Protein AF-A0A2E2WKK9-F1 (afdb_monomer_lite)

Secondary structure (DSSP, 8-state):
-HHHHHHHHHHHHHHHT--S-HHHHGGGS---HHHHHHHHHTT-S-HHHHHHHHHHHHT--HHHHHHHHHHHHTS---HHHHHHHHHHHHTT-S-HHHHHHHHT-TTGGG---GGGHHHHHTSHHHHHHHHHHHHHHHHHHHHHHHHHHHHHTT-HHHHHHHHSSSSHHHHHHHS-HHHHHHTT-HHHHHHHHHHHHHTT---PPP----------------------------------TT-THHHHHHHHHHHHHHHHHHHHHHHHIIIIIIIIIIIHHHHHHHHHHHHHHHHHHHHHHHHHHHHHHHHHHHHHHHHHHHHHHHHHS--HHHHHHHHHHTTHHHHHHHHHHHHHHHHHHHHHHHHT-TTSTTTT-HHHHHHHHHHHIIIII--SSTTTTGGGGT-SS--S-GGGTTTTT-HIIIIIS-S-B----STTPPPPHHHHHHHHHHHHHS-SSPPP---GGGTB-TTSPBPHHHHHHHHHHHHHHHHHHHHHHHHHHHHHTB---GGGHHHHHHHHHTTT--HHHHHHHH-SS--HHHHHHIIIIIGGGSHHHHHHTTT-HHHHHHHHHHHHHHHHHHHHHHHHHHHHHHHHHHHHHHHHHHHHHHHHHHHHHTS------------

Radius of gyration: 55.3 Å; chains: 1; bounding box: 154×102×191 Å

Sequence (635 aa):
MKSSLSMLTLLLTLFCLNIVNVQTAIAQAPLSNNSLLQGLETGNLNLGTVAGSVAASAGIPVNQATTILSNIQGGNIEFENAVQLLDAVTNQQISGAVGEVLSQIPSLGNITDLSSIGDILQQAVVTNSLNAIMASLGAQGVQEQIATITELAGGSAALQQALTSTGMAALTNSLPSGLVAALGGPAALASTLNSIIGEIINITPPNTTNPGTCSGCNGAQNRDPMTPNGVSASCGTPCGPSGCMGVIRRNQESIRQHVTNEFINHKGWLVNVWWKEHILPALTMMNIQFSTVALQQVTIIGSFFDAKHQLETQRLLQELSAEAYKDYTPSEGLCEFGTNTRSLAASTQKSNLTYQTIANRQLTREVRGKDTLSSKGLESDKANRRAQFISTYCDKSNNSNALNYLCASGSPTPARLNKDINYTRSFDAPLTLNIDMSANGSPTDEQEDIFALSANLYAHDVLPIIAARKLANGNGDPLHKAYDYMNFRSVAAKRSVGMNSFAAIAGLKSSGDEEVAPFLRKAVTELGVPDDEINFVLGETPSYHAQMEVLTKKLYQNPVFYTELYDKPVNVRRKGVTLRAINLMQDRDIYNSLLRSEAILAVTLETMLEDEHERVITKLNNLPIVDNKMDTVAR

pLDDT: mean 72.99, std 19.4, range [29.72, 96.69]

Structure (mmCIF, N/CA/C/O backbone):
data_AF-A0A2E2WKK9-F1
#
_entry.id   AF-A0A2E2WKK9-F1
#
loop_
_atom_site.group_PDB
_atom_site.id
_atom_site.type_symbol
_atom_site.label_atom_id
_atom_site.label_alt_id
_atom_site.label_comp_id
_atom_site.label_asym_id
_atom_site.label_entity_id
_atom_site.label_seq_id
_atom_site.pdbx_PDB_ins_code
_atom_site.Cartn_x
_atom_site.Cartn_y
_atom_site.Cartn_z
_atom_site.occupancy
_atom_site.B_iso_or_equiv
_atom_site.auth_seq_id
_atom_site.auth_comp_id
_atom_site.auth_asym_id
_atom_site.auth_atom_id
_atom_site.pdbx_PDB_model_num
ATOM 1 N N . MET A 1 1 ? -36.430 1.057 -45.539 1.00 48.31 1 MET A N 1
ATOM 2 C CA . MET A 1 1 ? -35.520 2.229 -45.564 1.00 48.31 1 MET A CA 1
ATOM 3 C C . MET A 1 1 ? -35.994 3.441 -44.754 1.00 48.31 1 MET A C 1
ATOM 5 O O . MET A 1 1 ? -35.136 4.189 -44.316 1.00 48.31 1 MET A O 1
ATOM 9 N N . LYS A 1 2 ? -37.298 3.651 -44.484 1.00 39.97 2 LYS A N 1
ATOM 10 C CA . LYS A 1 2 ? -37.752 4.750 -43.598 1.00 39.97 2 LYS A CA 1
ATOM 11 C C . LYS A 1 2 ? -37.729 4.428 -42.089 1.00 39.97 2 LYS A C 1
ATOM 13 O O . LYS A 1 2 ? -37.588 5.352 -41.302 1.00 39.97 2 LYS A O 1
ATOM 18 N N . SER A 1 3 ? -37.779 3.157 -41.669 1.00 41.72 3 SER A N 1
ATOM 19 C CA . SER A 1 3 ? -37.692 2.799 -40.236 1.00 41.72 3 SER A CA 1
ATOM 20 C C . SER A 1 3 ? -36.256 2.740 -39.697 1.00 41.72 3 SER A C 1
ATOM 22 O O . SER A 1 3 ? -36.028 3.049 -38.534 1.00 41.72 3 SER A O 1
ATOM 24 N N . SER A 1 4 ? -35.265 2.438 -40.541 1.00 42.47 4 SER A N 1
ATOM 25 C CA . SER A 1 4 ? -33.847 2.417 -40.146 1.00 42.47 4 SER A CA 1
ATOM 26 C C . SER A 1 4 ? -33.266 3.818 -39.928 1.00 42.47 4 SER A C 1
ATOM 28 O O . SER A 1 4 ? -32.326 3.982 -39.157 1.00 42.47 4 SER A O 1
ATOM 30 N N . LEU A 1 5 ? -33.843 4.842 -40.567 1.00 44.81 5 LEU A N 1
ATOM 31 C CA . LEU A 1 5 ? -33.395 6.230 -40.432 1.00 44.81 5 LEU A CA 1
ATOM 32 C C . LEU A 1 5 ? -33.917 6.895 -39.145 1.00 44.81 5 LEU A C 1
ATOM 34 O O . LEU A 1 5 ? -33.241 7.758 -38.593 1.00 44.81 5 LEU A O 1
ATOM 38 N N . SER A 1 6 ? -35.073 6.450 -38.638 1.00 53.91 6 SER A N 1
ATOM 39 C CA . SER A 1 6 ? -35.655 6.892 -37.359 1.00 53.91 6 SER A CA 1
ATOM 40 C C . SER A 1 6 ? -34.879 6.350 -36.152 1.00 53.91 6 SER A C 1
ATOM 42 O O . SER A 1 6 ? -34.708 7.051 -35.159 1.00 53.91 6 SER A O 1
ATOM 44 N N . MET A 1 7 ? -34.352 5.128 -36.251 1.00 48.69 7 MET A N 1
ATOM 45 C CA . MET A 1 7 ? -33.568 4.530 -35.169 1.00 48.69 7 MET A CA 1
ATOM 46 C C . MET A 1 7 ? -32.151 5.121 -35.096 1.00 48.69 7 MET A C 1
ATOM 48 O O . MET A 1 7 ? -31.623 5.321 -34.007 1.00 48.69 7 MET A O 1
ATOM 52 N N . LEU A 1 8 ? -31.570 5.488 -36.247 1.00 49.22 8 LEU A N 1
ATOM 53 C CA . LEU A 1 8 ? -30.265 6.152 -36.314 1.00 49.22 8 LEU A CA 1
ATOM 54 C C . LEU A 1 8 ? -30.322 7.610 -35.827 1.00 49.22 8 LEU A C 1
ATOM 56 O O . LEU A 1 8 ? -29.366 8.082 -35.222 1.00 49.22 8 LEU A O 1
ATOM 60 N N . THR A 1 9 ? -31.445 8.310 -36.031 1.00 52.69 9 THR A N 1
ATOM 61 C CA . THR A 1 9 ? -31.646 9.661 -35.475 1.00 52.69 9 THR A CA 1
ATOM 62 C C . THR A 1 9 ? -31.854 9.631 -33.965 1.00 52.69 9 THR A C 1
ATOM 64 O O . THR A 1 9 ? -31.287 10.481 -33.288 1.00 52.69 9 THR A O 1
ATOM 67 N N . LEU A 1 10 ? -32.545 8.618 -33.424 1.00 51.28 10 LEU A N 1
ATOM 68 C CA . LEU A 1 10 ? -32.681 8.442 -31.973 1.00 51.28 10 LEU A CA 1
ATOM 69 C C . LEU A 1 10 ? -31.328 8.119 -31.303 1.00 51.28 10 LEU A C 1
ATOM 71 O O . LEU A 1 10 ? -31.001 8.676 -30.255 1.00 51.28 10 LEU A O 1
ATOM 75 N N . LEU A 1 11 ? -30.506 7.276 -31.942 1.00 45.09 11 LEU A N 1
ATOM 76 C CA . LEU A 1 11 ? -29.157 6.944 -31.467 1.00 45.09 11 LEU A CA 1
ATOM 77 C C . LEU A 1 11 ? -28.175 8.121 -31.579 1.00 45.09 11 LEU A C 1
A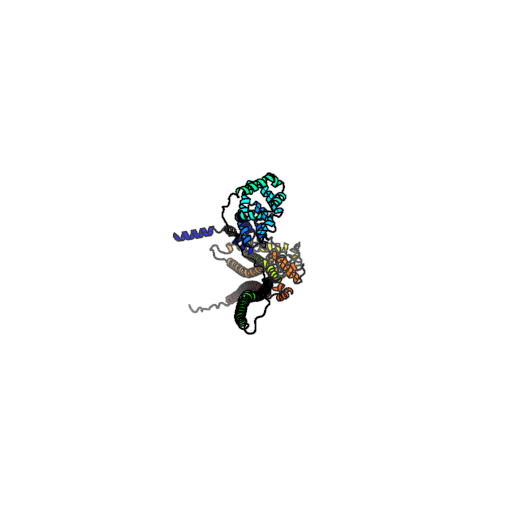TOM 79 O O . LEU A 1 11 ? -27.359 8.297 -30.677 1.00 45.09 11 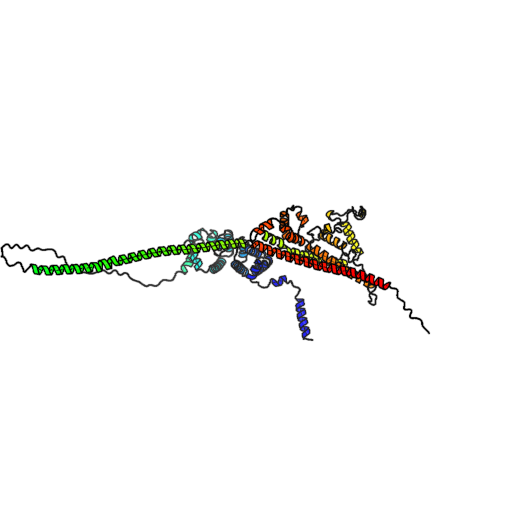LEU A O 1
ATOM 83 N N . LEU A 1 12 ? -28.277 8.963 -32.616 1.00 42.44 12 LEU A N 1
ATOM 84 C CA . LEU A 1 12 ? -27.463 10.183 -32.714 1.00 42.44 12 LEU A CA 1
ATOM 85 C C . LEU A 1 12 ? -27.877 11.246 -31.687 1.00 42.44 12 LEU A C 1
ATOM 87 O O . LEU A 1 12 ? -27.008 11.915 -31.134 1.00 42.44 12 LEU A O 1
ATOM 91 N N . THR A 1 13 ? -29.171 11.380 -31.372 1.00 44.12 13 THR A N 1
ATOM 92 C CA . THR A 1 13 ? -29.617 12.307 -30.317 1.00 44.12 13 THR A CA 1
ATOM 93 C C . THR A 1 13 ? -29.178 11.862 -28.923 1.00 44.12 13 THR A C 1
ATOM 95 O O . THR A 1 13 ? -28.829 12.710 -28.109 1.00 44.12 13 THR A O 1
ATOM 98 N N . LEU A 1 14 ? -29.096 10.552 -28.662 1.00 39.78 14 LEU A N 1
ATOM 99 C CA . LEU A 1 14 ? -28.540 10.027 -27.408 1.00 39.78 14 LEU A CA 1
ATOM 100 C C . LEU A 1 14 ? -27.010 10.163 -27.325 1.00 39.78 14 LEU A C 1
ATOM 102 O O . LEU A 1 14 ? -26.475 10.315 -26.230 1.00 39.78 14 LEU A O 1
ATOM 106 N N . PHE A 1 15 ? -26.301 10.168 -28.458 1.00 38.81 15 PHE A N 1
ATOM 107 C CA . PHE A 1 15 ? -24.849 10.379 -28.477 1.00 38.81 15 PHE A CA 1
ATOM 108 C C . PHE A 1 15 ? -24.442 11.856 -28.350 1.00 38.81 15 PHE A C 1
ATOM 110 O O . PHE A 1 15 ? -23.391 12.147 -27.784 1.00 38.81 15 PHE A O 1
ATOM 117 N N . CYS A 1 16 ? -25.274 12.800 -28.804 1.00 35.91 16 CYS A N 1
ATOM 118 C CA . CYS A 1 16 ? -24.991 14.237 -28.687 1.00 35.91 16 CYS A CA 1
ATOM 119 C C . CYS A 1 16 ? -25.329 14.853 -27.315 1.00 35.91 16 CYS A C 1
ATOM 121 O O . CYS A 1 16 ? -24.945 15.992 -27.068 1.00 35.91 16 CYS A O 1
ATOM 123 N N . LEU A 1 17 ? -25.992 14.123 -26.411 1.00 33.16 17 LEU A N 1
ATOM 124 C CA . LEU A 1 17 ? -26.310 14.584 -25.048 1.00 33.16 17 LEU A CA 1
ATOM 125 C C . LEU A 1 17 ? -25.279 14.162 -23.979 1.00 33.16 17 LEU A C 1
ATOM 127 O O . LEU A 1 17 ? -25.446 14.499 -22.813 1.00 33.16 17 LEU A O 1
ATOM 131 N N . ASN A 1 18 ? -24.182 13.498 -24.360 1.00 37.38 18 ASN A N 1
ATOM 132 C CA . ASN A 1 18 ? -23.144 13.008 -23.438 1.00 37.38 18 ASN A CA 1
ATOM 133 C C . ASN A 1 18 ? -21.864 13.866 -23.408 1.00 37.38 18 ASN A C 1
ATOM 135 O O . ASN A 1 18 ? -20.754 13.341 -23.400 1.00 37.38 18 ASN A O 1
ATOM 139 N N . ILE A 1 19 ? -22.007 15.195 -23.359 1.00 39.41 19 ILE A N 1
ATOM 140 C CA . ILE A 1 19 ? -20.941 16.110 -22.908 1.00 39.41 19 ILE A CA 1
ATOM 141 C C . ILE A 1 19 ? -21.569 17.226 -22.060 1.00 39.41 19 ILE A C 1
ATOM 143 O O . ILE A 1 19 ? -21.526 18.394 -22.423 1.00 39.41 19 ILE A O 1
ATOM 147 N N . VAL A 1 20 ? -22.186 16.873 -20.930 1.00 36.53 20 VAL A N 1
ATOM 148 C CA . VAL A 1 20 ? -22.382 17.789 -19.793 1.00 36.53 20 VAL A CA 1
ATOM 149 C C . VAL A 1 20 ? -22.258 16.970 -18.508 1.00 36.53 20 VAL A C 1
ATOM 151 O O . VAL A 1 20 ? -22.830 15.893 -18.381 1.00 36.53 20 VAL A O 1
ATOM 154 N N . ASN A 1 21 ? -21.460 17.490 -17.579 1.00 36.19 21 ASN A N 1
ATOM 155 C CA . ASN A 1 21 ? -21.167 16.974 -16.246 1.00 36.19 21 ASN A CA 1
ATOM 156 C C . ASN A 1 21 ? -22.365 16.288 -15.554 1.00 36.19 21 ASN A C 1
ATOM 158 O O . ASN A 1 21 ? -23.328 16.940 -15.142 1.00 36.19 21 ASN A O 1
ATOM 162 N N . VAL A 1 22 ? -22.259 14.976 -15.327 1.00 31.44 22 VAL A N 1
ATOM 163 C CA . VAL A 1 22 ? -23.231 14.192 -14.538 1.00 31.44 22 VAL A CA 1
ATOM 164 C C . VAL A 1 22 ? -23.276 14.658 -13.069 1.00 31.44 22 VAL A C 1
ATOM 166 O O . VAL A 1 22 ? -24.294 14.497 -12.404 1.00 31.44 22 VAL A O 1
ATOM 169 N N . GLN A 1 23 ? -22.237 15.346 -12.577 1.00 33.25 23 GLN A N 1
ATOM 170 C CA . GLN A 1 23 ? -22.224 15.943 -11.232 1.00 33.25 23 GLN A CA 1
ATOM 171 C C . GLN A 1 23 ? -23.148 17.161 -11.065 1.00 33.25 23 GLN A C 1
ATOM 173 O O . GLN A 1 23 ? -23.559 17.447 -9.946 1.00 33.25 23 GLN A O 1
ATOM 178 N N . THR A 1 24 ? -23.532 17.855 -12.142 1.00 36.31 24 THR A N 1
ATOM 179 C CA . THR A 1 24 ? -24.434 19.022 -12.049 1.00 36.31 24 THR A CA 1
ATOM 180 C C . THR A 1 24 ? -25.912 18.674 -12.237 1.00 36.31 24 THR A C 1
ATOM 182 O O . THR A 1 24 ? -26.768 19.411 -11.760 1.00 36.31 24 THR A O 1
ATOM 185 N N . ALA A 1 25 ? -26.236 17.542 -12.871 1.00 33.47 25 ALA A N 1
ATOM 186 C CA . ALA A 1 25 ? -27.626 17.141 -13.116 1.00 33.47 25 ALA A CA 1
ATOM 187 C C . ALA A 1 25 ? -28.302 16.482 -11.896 1.00 33.47 25 ALA A C 1
ATOM 189 O O . ALA A 1 25 ? -29.523 16.512 -11.782 1.00 33.47 25 ALA A O 1
ATOM 190 N N . ILE A 1 26 ? -27.524 15.936 -10.953 1.00 36.47 26 ILE A N 1
ATOM 191 C CA . ILE A 1 26 ? -28.057 15.353 -9.707 1.00 36.47 26 ILE A CA 1
ATOM 192 C C . ILE A 1 26 ? -28.376 16.446 -8.662 1.00 36.47 26 ILE A C 1
ATOM 194 O O . ILE A 1 26 ? -29.170 16.218 -7.757 1.00 36.47 26 ILE A O 1
ATOM 198 N N . ALA A 1 27 ? -27.857 17.669 -8.827 1.00 37.75 27 ALA A N 1
ATOM 199 C CA . ALA A 1 27 ? -28.080 18.787 -7.904 1.00 37.75 27 ALA A CA 1
ATOM 200 C C . ALA A 1 27 ? -29.397 19.568 -8.130 1.00 37.75 27 ALA A C 1
ATOM 202 O O . ALA A 1 27 ? -29.632 20.559 -7.445 1.00 37.75 27 ALA A O 1
ATOM 203 N N . GLN A 1 28 ? -30.244 19.167 -9.088 1.00 38.91 28 GLN A N 1
ATOM 204 C CA . GLN A 1 28 ? -31.502 19.870 -9.407 1.00 38.91 28 GLN A CA 1
ATOM 205 C C . GLN A 1 28 ? -32.769 19.014 -9.270 1.00 38.91 28 GLN A C 1
ATOM 207 O O . GLN A 1 28 ? -33.867 19.503 -9.533 1.00 38.91 28 GLN A O 1
ATOM 212 N N . ALA A 1 29 ? -32.659 17.757 -8.832 1.00 42.22 29 ALA A N 1
ATOM 213 C CA . ALA A 1 29 ? -33.834 17.052 -8.336 1.00 42.22 29 ALA A CA 1
ATOM 214 C C . ALA A 1 29 ? -34.137 17.586 -6.923 1.00 42.22 29 ALA A C 1
ATOM 216 O O . ALA A 1 29 ? -33.219 17.585 -6.100 1.00 42.22 29 ALA A O 1
ATOM 217 N N . PRO A 1 30 ? -35.365 18.050 -6.615 1.00 48.72 30 PRO A N 1
ATOM 218 C CA . PRO A 1 30 ? -35.731 18.447 -5.261 1.00 48.72 30 PRO A CA 1
ATOM 219 C C . PRO A 1 30 ? -35.721 17.196 -4.379 1.00 48.72 30 PRO A C 1
ATOM 221 O O . PRO A 1 30 ? -36.696 16.451 -4.295 1.00 48.72 30 PRO A O 1
ATOM 224 N N . LEU A 1 31 ? -34.568 16.913 -3.783 1.00 55.41 31 LEU A N 1
ATOM 225 C CA . LEU A 1 31 ? -34.441 15.914 -2.740 1.00 55.41 31 LEU A CA 1
ATOM 226 C C . LEU A 1 31 ? -35.195 16.450 -1.526 1.00 55.41 31 LEU A C 1
ATOM 228 O O . LEU A 1 31 ? -34.991 17.591 -1.120 1.00 55.41 31 LEU A O 1
ATOM 232 N N . SER A 1 32 ? -36.086 15.636 -0.962 1.00 72.50 32 SER A N 1
ATOM 233 C CA . SER A 1 32 ? -36.757 15.985 0.291 1.00 72.50 32 SER A CA 1
ATOM 234 C C . SER A 1 32 ? -35.718 16.280 1.378 1.00 72.50 32 SER A C 1
ATOM 236 O O . SER A 1 32 ? -34.667 15.627 1.424 1.00 72.50 32 SER A O 1
ATOM 238 N N . ASN A 1 33 ? -36.012 17.216 2.277 1.00 72.88 33 ASN A N 1
ATOM 239 C CA . ASN A 1 33 ? -35.110 17.567 3.377 1.00 72.88 33 ASN A CA 1
ATOM 240 C C . ASN A 1 33 ? -34.733 16.341 4.237 1.00 72.88 33 ASN A C 1
ATOM 242 O O . ASN A 1 33 ? -33.577 16.209 4.636 1.00 72.88 33 ASN A O 1
ATOM 246 N N . ASN A 1 34 ? -35.636 15.358 4.356 1.00 70.19 34 ASN A N 1
ATOM 247 C CA . ASN A 1 34 ? -35.363 14.039 4.944 1.00 70.19 34 ASN A CA 1
ATOM 248 C C . ASN A 1 34 ? -34.231 13.275 4.241 1.00 70.19 34 ASN A C 1
ATOM 250 O O . ASN A 1 34 ? -33.333 12.754 4.896 1.00 70.19 34 ASN A O 1
ATOM 254 N N . SER A 1 35 ? -34.248 13.211 2.907 1.00 71.81 35 SER A N 1
ATOM 255 C CA . SER A 1 35 ? -33.213 12.510 2.132 1.00 71.81 35 SER A CA 1
ATOM 256 C C . SER A 1 35 ? -31.853 13.214 2.157 1.00 71.81 35 SER A C 1
ATOM 258 O O . SER A 1 35 ? -30.824 12.545 2.077 1.00 71.81 35 SER A O 1
ATOM 260 N N . LEU A 1 36 ? -31.835 14.544 2.302 1.00 74.94 36 LEU A N 1
ATOM 261 C CA . LEU A 1 36 ? -30.597 15.313 2.452 1.00 74.94 36 LEU A CA 1
ATOM 262 C C . LEU A 1 36 ? -29.956 15.069 3.822 1.00 74.94 36 LEU A C 1
ATOM 264 O O . LEU A 1 36 ? -28.772 14.744 3.880 1.00 74.94 36 LEU A O 1
ATOM 268 N N . LEU A 1 37 ? -30.740 15.153 4.902 1.00 70.00 37 LEU A N 1
ATOM 269 C CA . LEU A 1 37 ? -30.279 14.887 6.270 1.00 70.00 37 LEU A CA 1
ATOM 270 C C . LEU A 1 37 ? -29.841 13.431 6.456 1.00 70.00 37 LEU A C 1
ATOM 272 O O . LEU A 1 37 ? -28.747 13.184 6.951 1.00 70.00 37 LEU A O 1
ATOM 276 N N . GLN A 1 38 ? -30.619 12.465 5.963 1.00 74.94 38 GLN A N 1
ATOM 277 C CA . GLN A 1 38 ? -30.252 11.049 6.035 1.00 74.94 38 GLN A CA 1
ATOM 278 C C . GLN A 1 38 ? -28.995 10.733 5.203 1.00 74.94 38 GLN A C 1
ATOM 280 O O . GLN A 1 38 ? -28.158 9.923 5.605 1.00 74.94 38 GLN A O 1
ATOM 285 N N . GLY A 1 39 ? -28.817 11.387 4.050 1.00 70.75 39 GLY A N 1
ATOM 286 C CA . GLY A 1 39 ? -27.592 11.285 3.254 1.00 70.75 39 GLY A CA 1
ATOM 287 C C . GLY A 1 39 ? -26.371 11.908 3.942 1.00 70.75 39 GLY A C 1
ATOM 288 O O . GLY A 1 39 ? -25.262 11.397 3.786 1.00 70.75 39 GLY A O 1
ATOM 289 N N . LEU A 1 40 ? -26.577 12.970 4.727 1.00 73.81 40 LEU A N 1
ATOM 290 C CA . LEU A 1 40 ? -25.542 13.622 5.529 1.00 73.81 40 LEU A CA 1
ATOM 291 C C . LEU A 1 40 ? -25.135 12.758 6.739 1.00 73.81 40 LEU A C 1
ATOM 293 O O . LEU A 1 40 ? -23.946 12.540 6.957 1.00 73.81 40 LEU A O 1
ATOM 297 N N . GLU A 1 41 ? -26.102 12.203 7.477 1.00 70.62 41 GLU A N 1
ATOM 298 C CA . GLU A 1 41 ? -25.857 11.315 8.627 1.00 70.62 41 GLU A CA 1
ATOM 299 C C . GLU A 1 41 ? -25.194 9.995 8.222 1.00 70.62 41 GLU A C 1
ATOM 301 O O . GLU A 1 41 ? -24.306 9.497 8.910 1.00 70.62 41 GLU A O 1
ATOM 306 N N . THR A 1 42 ? -25.580 9.435 7.071 1.00 75.19 42 THR A N 1
ATOM 307 C CA . THR A 1 42 ? -24.964 8.207 6.541 1.00 75.19 42 THR A CA 1
ATOM 308 C C . THR A 1 42 ? -23.599 8.445 5.886 1.00 75.19 42 THR A C 1
ATOM 310 O O . THR A 1 42 ? -22.973 7.489 5.430 1.00 75.19 42 THR A O 1
ATOM 313 N N . GLY A 1 43 ? -23.125 9.697 5.820 1.00 71.56 43 GLY A N 1
ATOM 314 C CA . GLY A 1 43 ? -21.849 10.072 5.202 1.00 71.56 43 GLY A CA 1
ATOM 315 C C . GLY A 1 43 ? -21.814 9.935 3.675 1.00 71.56 43 GLY A C 1
ATOM 316 O O . GLY A 1 43 ? -20.752 10.066 3.070 1.00 71.56 43 GLY A O 1
ATOM 317 N N . ASN A 1 44 ? -22.960 9.678 3.038 1.00 76.06 44 ASN A N 1
ATOM 318 C CA . ASN A 1 44 ? -23.072 9.513 1.588 1.00 76.06 44 ASN A CA 1
ATOM 319 C C . ASN A 1 44 ? -23.078 10.851 0.831 1.00 76.06 44 ASN A C 1
ATOM 321 O O . ASN A 1 44 ? -22.787 10.876 -0.366 1.00 76.06 44 ASN A O 1
ATOM 325 N N . LEU A 1 45 ? -23.408 11.960 1.502 1.00 77.69 45 LEU A N 1
ATOM 326 C CA . LEU A 1 45 ? -23.407 13.306 0.927 1.00 77.69 45 LEU A CA 1
ATOM 327 C C . LEU A 1 45 ? -22.386 14.206 1.630 1.00 77.69 45 LEU A C 1
ATOM 329 O O . LEU A 1 45 ? -22.304 14.251 2.854 1.00 77.69 45 LEU A O 1
ATOM 333 N N . ASN A 1 46 ? -21.616 14.961 0.842 1.00 84.00 46 ASN A N 1
ATOM 334 C CA . ASN A 1 46 ? -20.667 15.943 1.363 1.00 84.00 46 ASN A CA 1
ATOM 335 C C . ASN A 1 46 ? -21.415 17.191 1.871 1.00 84.00 46 ASN A C 1
ATOM 337 O O . ASN A 1 46 ? -22.242 17.753 1.146 1.00 84.00 46 ASN A O 1
ATOM 341 N N . LEU A 1 47 ? -21.068 17.658 3.077 1.00 82.38 47 LEU A N 1
ATOM 342 C CA . LEU A 1 47 ? -21.628 18.850 3.728 1.00 82.38 47 LEU A CA 1
ATOM 343 C C . LEU A 1 47 ? -21.669 20.081 2.813 1.00 82.38 47 LEU A C 1
ATOM 345 O O . LEU A 1 47 ? -22.668 20.791 2.799 1.00 82.38 47 LEU A O 1
ATOM 349 N N . GLY A 1 48 ? -20.642 20.301 1.988 1.00 80.31 48 GLY A N 1
ATOM 350 C CA . GLY A 1 48 ? -20.602 21.423 1.048 1.00 80.31 48 GLY A CA 1
ATOM 351 C C . GLY A 1 48 ? -21.621 21.310 -0.091 1.00 80.31 48 GLY A C 1
ATOM 352 O O . GLY A 1 48 ? -22.145 22.320 -0.556 1.00 80.31 48 GLY A O 1
ATOM 353 N N . THR A 1 49 ? -21.952 20.088 -0.523 1.00 78.56 49 THR A N 1
ATOM 354 C CA . THR A 1 49 ? -22.966 19.861 -1.571 1.00 78.56 49 THR A CA 1
ATOM 355 C C . THR A 1 49 ? -24.372 20.085 -1.018 1.00 78.56 49 THR A C 1
ATOM 357 O O . THR A 1 49 ? -25.184 20.759 -1.652 1.00 78.56 49 THR A O 1
ATOM 360 N N . VAL A 1 50 ? -24.635 19.599 0.200 1.00 82.31 50 VAL A N 1
ATOM 361 C CA . VAL A 1 50 ? -25.910 19.830 0.897 1.00 82.31 50 VAL A CA 1
ATOM 362 C C . VAL A 1 50 ? -26.073 21.315 1.235 1.00 82.31 50 VAL A C 1
ATOM 364 O O . VAL A 1 50 ? -27.106 21.898 0.909 1.00 82.31 50 VAL A O 1
ATOM 367 N N . ALA A 1 51 ? -25.033 21.970 1.758 1.00 82.31 51 ALA A N 1
ATOM 368 C CA . ALA A 1 51 ? -25.044 23.403 2.046 1.00 82.31 51 ALA A CA 1
ATOM 369 C C . ALA A 1 51 ? -25.319 24.254 0.801 1.00 82.31 51 ALA A C 1
ATOM 371 O O . ALA A 1 51 ? -26.075 25.216 0.884 1.00 82.31 51 ALA A O 1
ATOM 372 N N . GLY A 1 52 ? -24.773 23.880 -0.362 1.00 82.06 52 GLY A N 1
ATOM 373 C CA . GLY A 1 52 ? -25.080 24.539 -1.633 1.00 82.06 52 GLY A CA 1
ATOM 374 C C . GLY A 1 52 ? -26.560 24.439 -2.020 1.00 82.06 52 GLY A C 1
ATOM 375 O O . GLY A 1 52 ? -27.150 25.434 -2.438 1.00 82.06 52 GLY A O 1
ATOM 376 N N . SER A 1 53 ? -27.179 23.268 -1.834 1.00 79.19 53 SER A N 1
ATOM 377 C CA . SER A 1 53 ? -28.606 23.060 -2.132 1.00 79.19 53 SER A CA 1
ATOM 378 C C . SER A 1 53 ? -29.544 23.798 -1.165 1.00 79.19 53 SER A C 1
ATOM 380 O O . SER A 1 53 ? -30.527 24.405 -1.598 1.00 79.19 53 SER A O 1
ATOM 382 N N . VAL A 1 54 ? -29.199 23.829 0.126 1.00 79.12 54 VAL A N 1
ATOM 383 C CA . VAL A 1 54 ? -29.948 24.556 1.163 1.00 79.12 54 VAL A CA 1
ATOM 384 C C . VAL A 1 54 ? -29.816 26.064 0.958 1.00 79.12 54 VAL A C 1
ATOM 386 O O . VAL A 1 54 ? -30.816 26.772 0.973 1.00 79.12 54 VAL A O 1
ATOM 389 N N . ALA A 1 55 ? -28.607 26.555 0.676 1.00 80.69 55 ALA A N 1
ATOM 390 C CA . ALA A 1 55 ? -28.345 27.959 0.369 1.00 80.69 55 ALA A CA 1
ATOM 391 C C . ALA A 1 55 ? -29.151 28.457 -0.837 1.00 80.69 55 ALA A C 1
ATOM 393 O O . ALA A 1 55 ? -29.775 29.516 -0.775 1.00 80.69 55 ALA A O 1
ATOM 394 N N . ALA A 1 56 ? -29.183 27.667 -1.915 1.00 78.81 56 ALA A N 1
ATOM 395 C CA . ALA A 1 56 ? -29.939 27.998 -3.118 1.00 78.81 56 ALA A CA 1
ATOM 396 C C . ALA A 1 56 ? -31.456 28.044 -2.868 1.00 78.81 56 ALA A C 1
ATOM 398 O O . ALA A 1 56 ? -32.138 28.894 -3.436 1.00 78.81 56 ALA A O 1
ATOM 399 N N . SER A 1 57 ? -31.972 27.161 -2.011 1.00 76.00 57 SER A N 1
ATOM 400 C CA . SER A 1 57 ? -33.409 27.062 -1.722 1.00 76.00 57 SER A CA 1
ATOM 401 C C . SER A 1 57 ? -33.880 28.120 -0.715 1.00 76.00 57 SER A C 1
ATOM 403 O O . SER A 1 57 ? -34.910 28.758 -0.917 1.00 76.00 57 SER A O 1
ATOM 405 N N . ALA A 1 58 ? -33.090 28.368 0.333 1.00 72.62 58 ALA A N 1
ATOM 406 C CA . ALA A 1 58 ? -33.398 29.328 1.394 1.00 72.62 58 ALA A CA 1
ATOM 407 C C . ALA A 1 58 ? -32.991 30.778 1.061 1.00 72.62 58 ALA A C 1
ATOM 409 O O . ALA A 1 58 ? -33.329 31.700 1.800 1.00 72.62 58 ALA A O 1
ATOM 410 N N . GLY A 1 59 ? -32.250 31.005 -0.030 1.00 77.88 59 GLY A N 1
ATOM 411 C CA . GLY A 1 59 ? -31.766 32.338 -0.404 1.00 77.88 59 GLY A CA 1
ATOM 412 C C . GLY A 1 59 ? -30.698 32.898 0.544 1.00 77.88 59 GLY A C 1
ATOM 413 O O . GLY A 1 59 ? -30.550 34.115 0.646 1.00 77.88 59 GLY A O 1
ATOM 414 N N . ILE A 1 60 ? -29.959 32.027 1.238 1.00 79.00 60 ILE A N 1
ATOM 415 C CA . ILE A 1 60 ? -28.887 32.402 2.172 1.00 79.00 60 ILE A CA 1
ATOM 416 C C . ILE A 1 60 ? -27.500 32.103 1.578 1.00 79.00 60 ILE A C 1
ATOM 418 O O . ILE A 1 60 ? -27.357 31.190 0.766 1.00 79.00 60 ILE A O 1
ATOM 422 N N . PRO A 1 61 ? -26.446 32.832 1.978 1.00 82.06 61 PRO A N 1
ATOM 423 C CA . PRO A 1 61 ? -25.067 32.517 1.620 1.00 82.06 61 PRO A CA 1
ATOM 424 C C . PRO A 1 61 ? -24.647 31.081 1.990 1.00 82.06 61 PRO A C 1
ATOM 426 O O . PRO A 1 61 ? -24.955 30.581 3.073 1.00 82.06 61 PRO A O 1
ATOM 429 N N . VAL A 1 62 ? -23.873 30.425 1.115 1.00 82.38 62 VAL A N 1
ATOM 430 C CA . VAL A 1 62 ? -23.424 29.024 1.294 1.00 82.38 62 VAL A CA 1
ATOM 431 C C . VAL A 1 62 ? -22.626 28.822 2.584 1.00 82.38 62 VAL A C 1
ATOM 433 O O . VAL A 1 62 ? -22.759 27.789 3.235 1.00 82.38 62 VAL A O 1
ATOM 436 N N . ASN A 1 63 ? -21.829 29.808 2.998 1.00 79.69 63 ASN A N 1
ATOM 437 C CA . ASN A 1 63 ? -21.099 29.764 4.266 1.00 79.69 63 ASN A CA 1
ATOM 438 C C . ASN A 1 63 ? -22.046 29.732 5.477 1.00 79.69 63 ASN A C 1
ATOM 440 O O . ASN A 1 63 ? -21.798 28.964 6.398 1.00 79.69 63 ASN A O 1
ATOM 444 N N . GLN A 1 64 ? -23.151 30.484 5.457 1.00 77.56 64 GLN A N 1
ATOM 445 C CA . GLN A 1 64 ? -24.153 30.449 6.529 1.00 77.56 64 GLN A CA 1
ATOM 446 C C . GLN A 1 64 ? -24.892 29.107 6.560 1.00 77.56 64 GLN A C 1
ATOM 448 O O . GLN A 1 64 ? -25.020 28.509 7.626 1.00 77.56 64 GLN A O 1
ATOM 453 N N . ALA A 1 65 ? -25.295 28.585 5.396 1.00 79.31 65 ALA A N 1
ATOM 454 C CA . ALA A 1 65 ? -25.902 27.256 5.297 1.00 79.31 65 ALA A CA 1
ATOM 455 C C . ALA A 1 65 ? -24.957 26.149 5.800 1.00 79.31 65 ALA A C 1
ATOM 457 O O . ALA A 1 65 ? -25.390 25.225 6.484 1.00 79.31 65 ALA A O 1
ATOM 458 N N . THR A 1 66 ? -23.656 26.268 5.512 1.00 84.00 66 THR A N 1
ATOM 459 C CA . THR A 1 66 ? -22.631 25.323 5.981 1.00 84.00 66 THR A CA 1
ATOM 460 C C . THR A 1 66 ? -22.511 25.353 7.502 1.00 84.00 66 THR A C 1
ATOM 462 O O . THR A 1 66 ? -22.498 24.292 8.116 1.00 84.00 66 THR A O 1
ATOM 465 N N . THR A 1 67 ? -22.483 26.542 8.112 1.00 78.56 67 THR A N 1
ATOM 466 C CA . THR A 1 67 ? -22.412 26.694 9.574 1.00 78.56 67 THR A CA 1
ATOM 467 C C . THR A 1 67 ? -23.662 26.156 10.272 1.00 78.56 67 THR A C 1
ATOM 469 O O . THR A 1 67 ? -23.563 25.488 11.299 1.00 78.56 67 THR A O 1
ATOM 472 N N . ILE A 1 68 ? -24.851 26.398 9.710 1.00 77.69 68 ILE A N 1
ATOM 473 C CA . ILE A 1 68 ? -26.109 25.864 10.253 1.00 77.69 68 ILE A CA 1
ATOM 474 C C . ILE A 1 68 ? -26.087 24.331 10.214 1.00 77.69 68 ILE A C 1
ATOM 476 O O . ILE A 1 68 ? -26.336 23.688 11.231 1.00 77.69 68 ILE A O 1
ATOM 480 N N . LEU A 1 69 ? -25.716 23.737 9.075 1.00 81.94 69 LEU A N 1
ATOM 481 C CA . LEU A 1 69 ? -25.646 22.282 8.930 1.00 81.94 69 LEU A CA 1
ATOM 482 C C . LEU A 1 69 ? -24.543 21.655 9.793 1.00 81.94 69 LEU A C 1
ATOM 484 O O . LEU A 1 69 ? -24.764 20.588 10.359 1.00 81.94 69 LEU A O 1
ATOM 488 N N . SER A 1 70 ? -23.389 22.312 9.960 1.00 80.31 70 SER A N 1
ATOM 489 C CA . SER A 1 70 ? -22.335 21.822 10.859 1.00 80.31 70 SER A CA 1
ATOM 490 C C . SER A 1 70 ? -22.762 21.860 12.325 1.00 80.31 70 SER A C 1
ATOM 492 O O . SER A 1 70 ? -22.424 20.954 13.083 1.00 80.31 70 SER A O 1
ATOM 494 N N . ASN A 1 71 ? -23.535 22.875 12.723 1.00 74.62 71 ASN A N 1
ATOM 495 C CA . ASN A 1 71 ? -24.054 22.994 14.087 1.00 74.62 71 ASN A CA 1
ATOM 496 C C . ASN A 1 71 ? -25.166 21.971 14.371 1.00 74.62 71 ASN A C 1
ATOM 498 O O . ASN A 1 71 ? -25.279 21.509 15.504 1.00 74.62 71 ASN A O 1
ATOM 502 N N . ILE A 1 72 ? -25.950 21.590 13.355 1.00 74.38 72 ILE A N 1
ATOM 503 C CA . ILE A 1 72 ? -26.924 20.491 13.444 1.00 74.38 72 ILE A CA 1
ATOM 504 C C . ILE A 1 72 ? -26.194 19.145 13.546 1.00 74.38 72 ILE A C 1
ATOM 506 O O . ILE A 1 72 ? -26.498 18.358 14.435 1.00 74.38 72 ILE A O 1
ATOM 510 N N . GLN A 1 73 ? -25.187 18.903 12.699 1.00 75.19 73 GLN A N 1
ATOM 511 C CA . GLN A 1 73 ? -24.419 17.651 12.697 1.00 75.19 73 GLN A CA 1
ATOM 512 C C . GLN A 1 73 ? -23.622 17.433 13.998 1.00 75.19 73 GLN A C 1
ATOM 514 O O . GLN A 1 73 ? -23.389 16.295 14.398 1.00 75.19 73 GLN A O 1
ATOM 519 N N . GLY A 1 74 ? -23.189 18.512 14.656 1.00 68.94 74 GLY A N 1
ATOM 520 C CA . GLY A 1 74 ? -22.465 18.454 15.929 1.00 68.94 74 GLY A CA 1
ATOM 521 C C . GLY A 1 74 ? -23.347 18.337 17.180 1.00 68.94 74 GLY A C 1
ATOM 522 O O . GLY A 1 74 ? -22.802 18.255 18.280 1.00 68.94 74 GLY A O 1
ATOM 523 N N . GLY A 1 75 ? -24.677 18.374 17.042 1.00 63.81 75 GLY A N 1
ATOM 524 C CA . GLY A 1 75 ? -25.636 18.423 18.148 1.00 63.81 75 GLY A CA 1
ATOM 525 C C . GLY A 1 75 ? -26.374 17.114 18.435 1.00 63.81 75 GLY A C 1
ATOM 526 O O . GLY A 1 75 ? -26.617 16.330 17.527 1.00 63.81 75 GLY A O 1
ATOM 527 N N . ASN A 1 76 ? -26.829 16.924 19.678 1.00 56.38 76 ASN A N 1
ATOM 528 C CA . ASN A 1 76 ? -27.806 15.891 20.060 1.00 56.38 76 ASN A CA 1
ATOM 529 C C . ASN A 1 76 ? -29.247 16.352 19.741 1.00 56.38 76 ASN A C 1
ATOM 531 O O . ASN A 1 76 ? -30.125 16.317 20.605 1.00 56.38 76 ASN A O 1
ATOM 535 N N . ILE A 1 77 ? -29.499 16.833 18.522 1.00 67.38 77 ILE A N 1
ATOM 536 C CA . ILE A 1 77 ? -30.859 17.170 18.079 1.00 67.38 77 ILE A CA 1
ATOM 537 C C . ILE A 1 77 ? -31.549 15.883 17.617 1.00 67.38 77 ILE A C 1
ATOM 539 O O . ILE A 1 77 ? -30.997 15.135 16.812 1.00 67.38 77 ILE A O 1
ATOM 543 N N . GLU A 1 78 ? -32.770 15.629 18.091 1.00 68.06 78 GLU A N 1
ATOM 544 C CA . GLU A 1 78 ? -33.604 14.559 17.534 1.00 68.06 78 GLU A CA 1
ATOM 545 C C . GLU A 1 78 ? -33.902 14.833 16.052 1.00 68.06 78 GLU A C 1
ATOM 547 O O . GLU A 1 78 ? -34.290 15.942 15.683 1.00 68.06 78 GLU A O 1
ATOM 552 N N . PHE A 1 79 ? -33.739 13.815 15.200 1.00 69.81 79 PHE A N 1
ATOM 553 C CA . PHE A 1 79 ? -33.842 13.917 13.737 1.00 69.81 79 PHE A CA 1
ATOM 554 C C . PHE A 1 79 ? -35.098 14.669 13.260 1.00 69.81 79 PHE A C 1
ATOM 556 O O . PHE A 1 79 ? -35.028 15.484 12.343 1.00 69.81 79 PHE A O 1
ATOM 563 N N . GLU A 1 80 ? -36.240 14.457 13.917 1.00 68.62 80 GLU A N 1
ATOM 564 C CA . GLU A 1 80 ? -37.510 15.109 13.576 1.00 68.62 80 GLU A CA 1
ATOM 565 C C . GLU A 1 80 ? -37.467 16.637 13.777 1.00 68.62 80 GLU A C 1
ATOM 567 O O . GLU A 1 80 ? -37.957 17.390 12.934 1.00 68.62 80 GLU A O 1
ATOM 572 N N . ASN A 1 81 ? -36.775 17.112 14.817 1.00 67.69 81 ASN A N 1
ATOM 573 C CA . ASN A 1 81 ? -36.584 18.540 15.087 1.00 67.69 81 ASN A CA 1
ATOM 574 C C . ASN A 1 81 ? -35.579 19.174 14.111 1.00 67.69 81 ASN A C 1
ATOM 576 O O . ASN A 1 81 ? -35.763 20.315 13.683 1.00 67.69 81 ASN A O 1
ATOM 580 N N . ALA A 1 82 ? -34.540 18.431 13.708 1.00 70.94 82 ALA A N 1
ATOM 581 C CA . ALA A 1 82 ? -33.597 18.880 12.681 1.00 70.94 82 ALA A CA 1
ATOM 582 C C . ALA A 1 82 ? -34.284 19.052 11.317 1.00 70.94 82 ALA A C 1
ATOM 584 O O . ALA A 1 82 ? -34.024 20.028 10.611 1.00 70.94 82 ALA A O 1
ATOM 585 N N . VAL A 1 83 ? -35.195 18.137 10.969 1.00 71.00 83 VAL A N 1
ATOM 586 C CA . VAL A 1 83 ? -36.000 18.206 9.741 1.00 71.00 83 VAL A CA 1
ATOM 587 C C . VAL A 1 83 ? -36.938 19.410 9.765 1.00 71.00 83 VAL A C 1
ATOM 589 O O . VAL A 1 83 ? -36.962 20.162 8.794 1.00 71.00 83 VAL A O 1
ATOM 592 N N . GLN A 1 84 ? -37.660 19.647 10.865 1.00 71.44 84 GLN A N 1
ATOM 593 C CA . GLN A 1 84 ? -38.567 20.799 10.978 1.00 71.44 84 GLN A CA 1
ATOM 594 C C . GLN A 1 84 ? -37.826 22.139 10.899 1.00 71.44 84 GLN A C 1
ATOM 596 O O . GLN A 1 84 ? -38.290 23.069 10.237 1.00 71.44 84 GLN A O 1
ATOM 601 N N . LEU A 1 85 ? -36.649 22.237 11.527 1.00 71.06 85 LEU A N 1
ATOM 602 C CA . LEU A 1 85 ? -35.806 23.427 11.437 1.00 71.06 85 LEU A CA 1
ATOM 603 C C . LEU A 1 85 ? -35.322 23.652 9.999 1.00 71.06 85 LEU A C 1
ATOM 605 O O . LEU A 1 85 ? -35.354 24.781 9.505 1.00 71.06 85 LEU A O 1
ATOM 609 N N . LEU A 1 86 ? -34.908 22.583 9.310 1.00 73.25 86 LEU A N 1
ATOM 610 C CA . LEU A 1 86 ? -34.478 22.674 7.920 1.00 73.25 86 LEU A CA 1
ATOM 611 C C . LEU A 1 86 ? -35.648 23.047 7.000 1.00 73.25 86 LEU A C 1
ATOM 613 O O . LEU A 1 86 ? -35.477 23.919 6.154 1.00 73.25 86 LEU A O 1
ATOM 617 N N . ASP A 1 87 ? -36.844 22.491 7.195 1.00 74.00 87 ASP A N 1
ATOM 618 C CA . ASP A 1 87 ? -38.056 22.872 6.456 1.00 74.00 87 ASP A CA 1
ATOM 619 C C . ASP A 1 87 ? -38.404 24.354 6.653 1.00 74.00 87 ASP A C 1
ATOM 621 O O . ASP A 1 87 ? -38.674 25.052 5.673 1.00 74.00 87 ASP A O 1
ATOM 625 N N . ALA A 1 88 ? -38.325 24.874 7.881 1.00 67.75 88 ALA A N 1
ATOM 626 C CA . ALA A 1 88 ? -38.590 26.286 8.171 1.00 67.75 88 ALA A CA 1
ATOM 627 C C . ALA A 1 88 ? -37.588 27.234 7.479 1.00 67.75 88 ALA A C 1
ATOM 629 O O . ALA A 1 88 ? -37.973 28.292 6.970 1.00 67.75 88 ALA A O 1
ATOM 630 N N . VAL A 1 89 ? -36.308 26.844 7.411 1.00 68.00 89 VAL A N 1
ATOM 631 C CA . VAL A 1 89 ? -35.261 27.590 6.687 1.00 68.00 89 VAL A CA 1
ATOM 632 C C . VAL A 1 89 ? -35.473 27.502 5.173 1.00 68.00 89 VAL A C 1
ATOM 634 O O . VAL A 1 89 ? -35.408 28.512 4.474 1.00 68.00 89 VAL A O 1
ATOM 637 N N . THR A 1 90 ? -35.763 26.308 4.655 1.00 71.88 90 THR A N 1
ATOM 638 C CA . THR A 1 90 ? -35.875 26.056 3.208 1.00 71.88 90 THR A CA 1
ATOM 639 C C . THR A 1 90 ? -37.130 26.701 2.612 1.00 71.88 90 THR A C 1
ATOM 641 O O . THR A 1 90 ? -37.094 27.178 1.481 1.00 71.88 90 THR A O 1
ATOM 644 N N . ASN A 1 91 ? -38.219 26.793 3.383 1.00 73.88 91 ASN A N 1
ATOM 645 C CA . ASN A 1 91 ? -39.482 27.409 2.964 1.00 73.88 91 ASN A CA 1
ATOM 646 C C . ASN A 1 91 ? -39.537 28.937 3.183 1.00 73.88 91 ASN A C 1
ATOM 648 O O . ASN A 1 91 ? -40.617 29.520 3.104 1.00 73.88 91 ASN A O 1
ATOM 652 N N . GLN A 1 92 ? -38.402 29.597 3.464 1.00 63.19 92 GLN A N 1
ATOM 653 C CA . GLN A 1 92 ? -38.297 31.050 3.710 1.00 63.19 92 GLN A CA 1
ATOM 654 C C . GLN A 1 92 ? -39.187 31.583 4.848 1.00 63.19 92 GLN A C 1
ATOM 656 O O . GLN A 1 92 ? -39.459 32.781 4.924 1.00 63.19 92 GLN A O 1
ATOM 661 N N . GLN A 1 93 ? -39.620 30.723 5.774 1.00 59.78 93 GLN A N 1
ATOM 662 C CA . GLN A 1 93 ? -40.364 31.165 6.960 1.00 59.78 93 GLN A CA 1
ATOM 663 C C . GLN A 1 93 ? -39.452 31.907 7.952 1.00 59.78 93 GLN A C 1
ATOM 665 O O . GLN A 1 93 ? -39.926 32.632 8.825 1.00 59.78 93 GLN A O 1
ATOM 670 N N . ILE A 1 94 ? -38.136 31.760 7.783 1.00 57.22 94 ILE A N 1
ATOM 671 C CA . ILE A 1 94 ? -37.084 32.441 8.530 1.00 57.22 94 ILE A CA 1
ATOM 672 C C . ILE A 1 94 ? -36.386 33.416 7.572 1.00 57.22 94 ILE A C 1
ATOM 674 O O . ILE A 1 94 ? -35.752 33.000 6.605 1.00 57.22 94 ILE A O 1
ATOM 678 N N . SER A 1 95 ? -36.517 34.724 7.812 1.00 57.91 95 SER A N 1
ATOM 679 C CA . SER A 1 95 ? -35.891 35.746 6.962 1.00 57.91 95 SER A CA 1
ATOM 680 C C . SER A 1 95 ? -34.357 35.689 7.043 1.00 57.91 95 SER A C 1
ATOM 682 O O . SER A 1 95 ? -33.791 35.254 8.048 1.00 57.91 95 SER A O 1
ATOM 684 N N . GLY A 1 96 ? -33.659 36.168 6.005 1.00 52.75 96 GLY A N 1
ATOM 685 C CA . GLY A 1 96 ? -32.189 36.105 5.924 1.00 52.75 96 GLY A CA 1
ATOM 686 C C . GLY A 1 96 ? -31.447 36.727 7.120 1.00 52.75 96 GLY A C 1
ATOM 687 O O . GLY A 1 96 ? -30.372 36.258 7.482 1.00 52.75 96 GLY A O 1
ATOM 688 N N . ALA A 1 97 ? -32.048 37.710 7.799 1.00 51.09 97 ALA A N 1
ATOM 689 C CA . ALA A 1 97 ? -31.496 38.299 9.023 1.00 51.09 97 ALA A CA 1
ATOM 690 C C . ALA A 1 97 ? -31.518 37.327 10.218 1.00 51.09 97 ALA A C 1
ATOM 692 O O . ALA A 1 97 ? -30.613 37.332 11.048 1.00 51.09 97 ALA A O 1
ATOM 693 N N . VAL A 1 98 ? -32.531 36.461 10.303 1.00 55.38 98 VAL A N 1
ATOM 694 C CA . VAL A 1 98 ? -32.627 35.438 11.353 1.00 55.38 98 VAL A CA 1
ATOM 695 C C . VAL A 1 98 ? -31.688 34.266 11.050 1.00 55.38 98 VAL A C 1
ATOM 697 O O . VAL A 1 98 ? -31.084 33.727 11.973 1.00 55.38 98 VAL A O 1
ATOM 700 N N . GLY A 1 99 ? -31.472 33.928 9.773 1.00 58.44 99 GLY A N 1
ATOM 701 C CA . GLY A 1 99 ? -30.449 32.956 9.361 1.00 58.44 99 GLY A CA 1
ATOM 702 C C . GLY A 1 99 ? -29.031 33.357 9.790 1.00 58.44 99 GLY A C 1
ATOM 703 O O . GLY A 1 99 ? -28.264 32.522 10.272 1.00 58.44 99 GLY A O 1
ATOM 704 N N . GLU A 1 100 ? -28.705 34.650 9.710 1.00 60.19 100 GLU A N 1
ATOM 705 C CA . GLU A 1 100 ? -27.429 35.184 10.194 1.00 60.19 100 GLU A CA 1
ATOM 706 C C . GLU A 1 100 ? -27.289 35.045 11.718 1.00 60.19 100 GLU A C 1
ATOM 708 O O . GLU A 1 100 ? -26.259 34.567 12.195 1.00 60.19 100 GLU A O 1
ATOM 713 N N . VAL A 1 101 ? -28.338 35.364 12.482 1.00 60.94 101 VAL A N 1
ATOM 714 C CA . VAL A 1 101 ? -28.347 35.200 13.947 1.00 60.94 101 VAL A CA 1
ATOM 715 C C . VAL A 1 101 ? -28.233 33.726 14.346 1.00 60.94 101 VAL A C 1
ATOM 717 O O . VAL A 1 101 ? -27.437 33.397 15.223 1.00 60.94 101 VAL A O 1
ATOM 720 N N . LEU A 1 102 ? -28.957 32.822 13.679 1.00 58.84 102 LEU A N 1
ATOM 721 C CA . LEU A 1 102 ? -28.881 31.380 13.939 1.00 58.84 102 LEU A CA 1
ATOM 722 C C . LEU A 1 102 ? -27.473 30.833 13.671 1.00 58.84 102 LEU A C 1
ATOM 724 O O . LEU A 1 102 ? -26.959 30.047 14.462 1.00 58.84 102 LEU A O 1
ATOM 728 N N . SER A 1 103 ? -26.796 31.307 12.621 1.00 58.69 103 SER A N 1
ATOM 729 C CA . SER A 1 103 ? -25.417 30.891 12.327 1.00 58.69 103 SER A CA 1
ATOM 730 C C . SER A 1 103 ? -24.401 31.281 13.413 1.00 58.69 103 SER A C 1
ATOM 732 O O . SER A 1 103 ? -23.334 30.676 13.498 1.00 58.69 103 SER A O 1
ATOM 734 N N . GLN A 1 104 ? -24.729 32.261 14.264 1.00 65.62 104 GLN A N 1
ATOM 735 C CA . GLN A 1 104 ? -23.861 32.746 15.339 1.00 65.62 104 GLN A CA 1
ATOM 736 C C . GLN A 1 104 ? -24.087 32.040 16.683 1.00 65.62 104 GLN A C 1
ATOM 738 O O . GLN A 1 104 ? -23.324 32.292 17.614 1.00 65.62 104 GLN A O 1
ATOM 743 N N . ILE A 1 105 ? -25.092 31.161 16.811 1.00 62.06 105 ILE A N 1
ATOM 744 C CA . ILE A 1 105 ? -25.378 30.436 18.058 1.00 62.06 105 ILE A CA 1
ATOM 745 C C . ILE A 1 105 ? -24.605 29.103 18.051 1.00 62.06 105 ILE A C 1
ATOM 747 O O . ILE A 1 105 ? -25.003 28.175 17.344 1.00 62.06 105 ILE A O 1
ATOM 751 N N . PRO A 1 106 ? -23.527 28.950 18.849 1.00 51.09 106 PRO A N 1
ATOM 752 C CA . PRO A 1 106 ? -22.652 27.770 18.793 1.00 51.09 106 PRO A CA 1
ATOM 753 C C . PRO A 1 106 ? -23.291 26.488 19.351 1.00 51.09 106 PRO A C 1
ATOM 755 O O . PRO A 1 106 ? -22.692 25.421 19.288 1.00 51.09 106 PRO A O 1
ATOM 758 N N . SER A 1 107 ? -24.488 26.586 19.935 1.00 58.94 107 SER A N 1
ATOM 759 C CA . SER A 1 107 ? -25.147 25.531 20.713 1.00 58.94 107 SER A CA 1
ATOM 760 C C . SER A 1 107 ? -26.581 25.235 20.261 1.00 58.94 107 SER A C 1
ATOM 762 O O . SER A 1 107 ? -27.389 24.770 21.062 1.00 58.94 107 SER A O 1
ATOM 764 N N . LEU A 1 108 ? -26.905 25.474 18.984 1.00 57.88 108 LEU A N 1
ATOM 765 C CA . LEU A 1 108 ? -28.185 25.046 18.390 1.00 57.88 108 LEU A CA 1
ATOM 766 C C . LEU A 1 108 ? -28.440 23.544 18.598 1.00 57.88 108 LEU A C 1
ATOM 768 O O . LEU A 1 108 ? -29.569 23.133 18.833 1.00 57.88 108 LEU A O 1
ATOM 772 N N . GLY A 1 109 ? -27.363 22.758 18.610 1.00 51.75 109 GLY A N 1
ATOM 773 C CA . GLY A 1 109 ? -27.343 21.311 18.788 1.00 51.75 109 GLY A CA 1
ATOM 774 C C . GLY A 1 109 ? -27.854 20.741 20.120 1.00 51.75 109 GLY A C 1
ATOM 775 O O . GLY A 1 109 ? -27.906 19.524 20.251 1.00 51.75 109 GLY A O 1
ATOM 776 N N . ASN A 1 110 ? -28.180 21.570 21.117 1.00 51.53 110 ASN A N 1
ATOM 777 C CA . ASN A 1 110 ? -28.535 21.117 22.473 1.00 51.53 110 ASN A CA 1
ATOM 778 C C . ASN A 1 110 ? -30.007 21.378 22.848 1.00 51.53 110 ASN A C 1
ATOM 780 O O . ASN A 1 110 ? -30.367 21.319 24.023 1.00 51.53 110 ASN A O 1
ATOM 784 N N . ILE A 1 111 ? -30.852 21.702 21.867 1.00 55.47 111 ILE A N 1
ATOM 785 C CA . ILE A 1 111 ? -32.276 21.975 22.078 1.00 55.47 111 ILE A CA 1
ATOM 786 C C . ILE A 1 111 ? -33.024 20.639 22.072 1.00 55.47 111 ILE A C 1
ATOM 788 O O . ILE A 1 111 ? -33.325 20.093 21.014 1.00 55.47 111 ILE A O 1
ATOM 792 N N . THR A 1 112 ? -33.298 20.098 23.259 1.00 46.91 112 THR A N 1
ATOM 793 C CA . THR A 1 112 ? -34.009 18.817 23.416 1.00 46.91 112 THR A CA 1
ATOM 794 C C . THR A 1 112 ? -35.527 18.976 23.570 1.00 46.91 112 THR A C 1
ATOM 796 O O . THR A 1 112 ? -36.234 17.979 23.504 1.00 46.91 112 THR A O 1
ATOM 799 N N . ASP A 1 113 ? -36.043 20.198 23.770 1.00 50.56 113 ASP A N 1
ATOM 800 C CA . ASP A 1 113 ? -37.485 20.489 23.874 1.00 50.56 113 ASP A CA 1
ATOM 801 C C . ASP A 1 113 ? -37.795 21.960 23.499 1.00 50.56 113 ASP A C 1
ATOM 803 O O . ASP A 1 113 ? -37.045 22.867 23.872 1.00 50.56 113 ASP A O 1
ATOM 807 N N . LEU A 1 114 ? -38.904 22.229 22.794 1.00 42.56 114 LEU A N 1
ATOM 808 C CA . LEU A 1 114 ? -39.343 23.580 22.388 1.00 42.56 114 LEU A CA 1
ATOM 809 C C . LEU A 1 114 ? -39.625 24.510 23.583 1.00 42.56 114 LEU A C 1
ATOM 811 O O . LEU A 1 114 ? -39.575 25.733 23.436 1.00 42.56 114 LEU A O 1
ATOM 815 N N . SER A 1 115 ? -39.855 23.959 24.778 1.00 45.00 115 SER A N 1
ATOM 816 C CA . SER A 1 115 ? -40.002 24.725 26.025 1.00 45.00 115 SER A CA 1
ATOM 817 C C . SER A 1 115 ? -38.730 25.499 26.427 1.00 45.00 115 SER A C 1
ATOM 819 O O . SER A 1 115 ? -38.821 26.530 27.094 1.00 45.00 115 SER A O 1
ATOM 821 N N . SER A 1 116 ? -37.552 25.077 25.948 1.00 47.78 116 SER A N 1
ATOM 822 C CA . SER A 1 116 ? -36.249 25.720 26.203 1.00 47.78 116 SER A CA 1
ATOM 823 C C . SER A 1 116 ? -35.937 26.929 25.301 1.00 47.78 116 SER A C 1
ATOM 825 O O . SER A 1 116 ? -34.983 27.671 25.550 1.00 47.78 116 SER A O 1
ATOM 827 N N . ILE A 1 117 ? -36.779 27.213 24.298 1.00 47.44 117 ILE A N 1
ATOM 828 C CA . ILE A 1 117 ? -36.672 28.425 23.462 1.00 47.44 117 ILE A CA 1
ATOM 829 C C . ILE A 1 117 ? -36.862 29.696 24.312 1.00 47.44 117 ILE A C 1
ATOM 831 O O . ILE A 1 117 ? -36.254 30.730 24.027 1.00 47.44 117 ILE A O 1
ATOM 835 N N . GLY A 1 118 ? -37.628 29.609 25.407 1.00 44.66 118 GLY A N 1
ATOM 836 C CA . GLY A 1 118 ? -37.802 30.701 26.368 1.00 44.66 118 GLY A CA 1
ATOM 837 C C . GLY A 1 118 ? -36.499 31.145 27.045 1.00 44.66 118 GLY A C 1
ATOM 838 O O . GLY A 1 118 ? -36.318 32.340 27.279 1.00 44.66 118 GLY A O 1
ATOM 839 N N . ASP A 1 119 ? -35.565 30.221 27.280 1.00 50.31 119 ASP A N 1
ATOM 840 C CA . ASP A 1 119 ? -34.271 30.517 27.911 1.00 50.31 119 ASP A CA 1
ATOM 841 C C . ASP A 1 119 ? -33.258 31.085 26.903 1.00 50.31 119 ASP A C 1
ATOM 843 O O . ASP A 1 119 ? -32.423 31.924 27.247 1.00 50.31 119 ASP A O 1
ATOM 847 N N . ILE A 1 120 ? -33.372 30.697 25.629 1.00 49.44 120 ILE A N 1
ATOM 848 C CA . ILE A 1 120 ? -32.559 31.235 24.526 1.00 49.44 120 ILE A CA 1
ATOM 849 C C . ILE A 1 120 ? -32.974 32.675 24.195 1.00 49.44 120 ILE A C 1
ATOM 851 O O . ILE A 1 120 ? -32.113 33.527 23.981 1.00 49.44 120 ILE A O 1
ATOM 855 N N . LEU A 1 121 ? -34.273 32.989 24.227 1.00 43.78 121 LEU A N 1
ATOM 856 C CA . LEU A 1 121 ? -34.775 34.358 24.029 1.00 43.78 121 LEU A CA 1
ATOM 857 C C . LEU A 1 121 ? -34.365 35.321 25.160 1.00 43.78 121 LEU A C 1
ATOM 859 O O . LEU A 1 121 ? -34.301 36.536 24.945 1.00 43.78 121 LEU A O 1
ATOM 863 N N . GLN A 1 122 ? -34.041 34.788 26.342 1.00 43.97 122 GLN A N 1
ATOM 864 C CA . GLN A 1 122 ? -33.524 35.552 27.481 1.00 43.97 122 GLN A CA 1
ATOM 865 C C . GLN A 1 122 ? -31.997 35.736 27.465 1.00 43.97 122 GLN A C 1
ATOM 867 O O . GLN A 1 122 ? -31.472 36.517 28.263 1.00 43.97 122 GLN A O 1
ATOM 872 N N . GLN A 1 123 ? -31.258 35.075 26.564 1.00 54.62 123 GLN A N 1
ATOM 873 C CA . GLN A 1 123 ? -29.825 35.327 26.431 1.00 54.62 123 GLN A CA 1
ATOM 874 C C . GLN A 1 123 ? -29.584 36.724 25.857 1.00 54.62 123 GLN A C 1
ATOM 876 O O . GLN A 1 123 ? -30.055 37.061 24.773 1.00 54.62 123 GLN A O 1
ATOM 881 N N . ALA A 1 124 ? -28.768 37.515 26.559 1.00 49.59 124 ALA A N 1
ATOM 882 C CA . ALA A 1 124 ? -28.515 38.923 26.252 1.00 49.59 124 ALA A CA 1
ATOM 883 C C . ALA A 1 124 ? -28.101 39.186 24.791 1.00 49.59 124 ALA A C 1
ATOM 885 O O . ALA A 1 124 ? -28.410 40.242 24.249 1.00 49.59 124 ALA A O 1
ATOM 886 N N . VAL A 1 125 ? -27.435 38.233 24.132 1.00 49.25 125 VAL A N 1
ATOM 887 C CA . VAL A 1 125 ? -27.062 38.332 22.711 1.00 49.25 125 VAL A CA 1
ATOM 888 C C . VAL A 1 125 ? -28.297 38.284 21.808 1.00 49.25 125 VAL A C 1
ATOM 890 O O . VAL A 1 125 ? -28.442 39.134 20.935 1.00 49.25 125 VAL A O 1
ATOM 893 N N . VAL A 1 126 ? -29.223 37.357 22.059 1.00 48.94 126 VAL A N 1
ATOM 894 C CA . VAL A 1 126 ? -30.483 37.237 21.313 1.00 48.94 126 VAL A CA 1
ATOM 895 C C . VAL A 1 126 ? -31.368 38.446 21.583 1.00 48.94 126 VAL A C 1
ATOM 897 O O . VAL A 1 126 ? -31.897 39.029 20.644 1.00 48.94 126 VAL A O 1
ATOM 900 N N . THR A 1 127 ? -31.452 38.900 22.836 1.00 47.41 127 THR A N 1
ATOM 901 C CA . THR A 1 127 ? -32.221 40.096 23.206 1.00 47.41 127 THR A CA 1
ATOM 902 C C . THR A 1 127 ? -31.661 41.366 22.550 1.00 47.41 127 THR A C 1
ATOM 904 O O . THR A 1 127 ? -32.426 42.198 22.066 1.00 47.41 127 THR A O 1
ATOM 907 N N . ASN A 1 128 ? -30.334 41.515 22.460 1.00 54.75 128 ASN A N 1
ATOM 908 C CA . ASN A 1 128 ? -29.696 42.657 21.794 1.00 54.75 128 ASN A CA 1
ATOM 909 C C . ASN A 1 128 ? -29.901 42.634 20.271 1.00 54.75 128 ASN A C 1
ATOM 911 O O . ASN A 1 128 ? -30.174 43.679 19.679 1.00 54.75 128 ASN A O 1
ATOM 915 N N . SER A 1 129 ? -29.843 41.455 19.650 1.00 49.41 129 SER A N 1
ATOM 916 C CA . SER A 1 129 ? -30.118 41.281 18.219 1.00 49.41 129 SER A CA 1
ATOM 917 C C . SER A 1 129 ? -31.597 41.497 17.887 1.00 49.41 129 SER A C 1
ATOM 919 O O . SER A 1 129 ? -31.911 42.188 16.918 1.00 49.41 129 SER A O 1
ATOM 921 N N . LEU A 1 130 ? -32.520 41.007 18.725 1.00 47.88 130 LEU A N 1
ATOM 922 C CA . LEU A 1 130 ? -33.954 41.275 18.579 1.00 47.88 130 LEU A CA 1
ATOM 923 C C . LEU A 1 130 ? -34.255 42.769 18.726 1.00 47.88 130 LEU A C 1
ATOM 925 O O . LEU A 1 130 ? -35.038 43.310 17.955 1.00 47.88 130 LEU A O 1
ATOM 929 N N . ASN A 1 131 ? -33.605 43.458 19.667 1.00 49.97 131 ASN A N 1
ATOM 930 C CA . ASN A 1 131 ? -33.764 44.902 19.849 1.00 49.97 131 ASN A CA 1
ATOM 931 C C . ASN A 1 131 ? -33.258 45.704 18.636 1.00 49.97 131 ASN A C 1
ATOM 933 O O . ASN A 1 131 ? -33.872 46.707 18.273 1.00 49.97 131 ASN A O 1
ATOM 937 N N . ALA A 1 132 ? -32.189 45.253 17.971 1.00 52.44 132 ALA A N 1
ATOM 938 C CA . ALA A 1 132 ? -31.695 45.866 16.737 1.00 52.44 132 ALA A CA 1
ATOM 939 C C . ALA A 1 132 ? -32.636 45.631 15.538 1.00 52.44 132 ALA A C 1
ATOM 941 O O . ALA A 1 132 ? -32.838 46.533 14.726 1.00 52.44 132 ALA A O 1
ATOM 942 N N . ILE A 1 133 ? -33.258 44.449 15.456 1.00 48.19 133 ILE A N 1
ATOM 943 C CA . ILE A 1 133 ? -34.242 44.096 14.420 1.00 48.19 133 ILE A CA 1
ATOM 944 C C . ILE A 1 133 ? -35.581 44.819 14.655 1.00 48.19 133 ILE A C 1
ATOM 946 O O . ILE A 1 133 ? -36.181 45.352 13.724 1.00 48.19 133 ILE A O 1
ATOM 950 N N . MET A 1 134 ? -36.039 44.930 15.903 1.00 46.06 134 MET A N 1
ATOM 951 C CA . MET A 1 134 ? -37.253 45.683 16.238 1.00 46.06 134 MET A CA 1
ATOM 952 C C . MET A 1 134 ? -37.085 47.192 16.015 1.00 46.06 134 MET A C 1
ATOM 954 O O . MET A 1 134 ? -38.046 47.864 15.644 1.00 46.06 134 MET A O 1
ATOM 958 N N . ALA A 1 135 ? -35.869 47.728 16.168 1.00 49.28 135 ALA A N 1
ATOM 959 C CA . ALA A 1 135 ? -35.567 49.116 15.825 1.00 49.28 135 ALA A CA 1
ATOM 960 C C . ALA A 1 135 ? -35.622 49.392 14.308 1.00 49.28 135 ALA A C 1
ATOM 962 O O . ALA A 1 135 ? -35.850 50.537 13.916 1.00 49.28 135 ALA A O 1
ATOM 963 N N . SER A 1 136 ? -35.441 48.375 13.455 1.00 44.09 136 SER A N 1
ATOM 964 C CA . SER A 1 136 ? -35.433 48.534 11.994 1.00 44.09 136 SER A CA 1
ATOM 965 C C . SER A 1 136 ? -36.783 48.261 11.319 1.00 44.09 136 SER A C 1
ATOM 967 O O . SER A 1 136 ? -37.005 48.747 10.211 1.00 44.09 136 SER A O 1
ATOM 969 N N . LEU A 1 137 ? -37.705 47.542 11.972 1.00 41.88 137 LEU A N 1
ATOM 970 C CA . LEU A 1 137 ? -38.966 47.094 11.356 1.00 41.88 137 LEU A CA 1
ATOM 971 C C . LEU A 1 137 ? -40.173 48.032 11.543 1.00 41.88 137 LEU A C 1
ATOM 973 O O . LEU A 1 137 ? -41.191 47.853 10.874 1.00 41.88 137 LEU A O 1
ATOM 977 N N . GLY A 1 138 ? -40.081 49.056 12.397 1.00 54.25 138 GLY A N 1
ATOM 978 C CA . GLY A 1 138 ? -41.193 49.980 12.659 1.00 54.25 138 GLY A CA 1
ATOM 979 C C . GLY A 1 138 ? -42.430 49.309 13.288 1.00 54.25 138 GLY A C 1
ATOM 980 O O . GLY A 1 138 ? -42.568 48.088 13.337 1.00 54.25 138 GLY A O 1
ATOM 981 N N . ALA A 1 139 ? -43.365 50.115 13.799 1.00 41.25 139 ALA A N 1
ATOM 982 C CA . ALA A 1 139 ? -44.490 49.621 14.606 1.00 41.25 139 ALA A CA 1
ATOM 983 C C . ALA A 1 139 ? -45.427 48.637 13.868 1.00 41.25 139 ALA A C 1
ATOM 985 O O . ALA A 1 139 ? -46.033 47.781 14.508 1.00 41.25 139 ALA A O 1
ATOM 986 N N . GLN A 1 140 ? -45.523 48.725 12.536 1.00 43.47 140 GLN A N 1
ATOM 987 C CA . GLN A 1 140 ? -46.329 47.799 11.729 1.00 43.47 140 GLN A CA 1
ATOM 988 C C . GLN A 1 140 ? -45.656 46.434 11.526 1.00 43.47 140 GLN A C 1
ATOM 990 O O . GLN A 1 140 ? -46.337 45.419 11.643 1.00 43.47 140 GLN A O 1
ATOM 995 N N . GLY A 1 141 ? -44.334 46.378 11.316 1.00 47.38 141 GLY A N 1
ATOM 996 C CA . GLY A 1 141 ? -43.619 45.104 11.149 1.00 47.38 141 GLY A CA 1
ATOM 997 C C . GLY A 1 141 ? -43.582 44.267 12.431 1.00 47.38 141 GLY A C 1
ATOM 998 O O . GLY A 1 141 ? -43.578 43.039 12.386 1.00 47.38 141 GLY A O 1
ATOM 999 N N . VAL A 1 142 ? -43.631 44.929 13.590 1.00 45.97 142 VAL A N 1
ATOM 1000 C CA . VAL A 1 142 ? -43.709 44.263 14.898 1.00 45.97 142 VAL A CA 1
ATOM 1001 C C . VAL A 1 142 ? -45.083 43.615 15.123 1.00 45.97 142 VAL A C 1
ATOM 1003 O O . VAL A 1 142 ? -45.148 42.528 15.691 1.00 45.97 142 VAL A O 1
ATOM 1006 N N . GLN A 1 143 ? -46.180 44.215 14.644 1.00 43.84 143 GLN A N 1
ATOM 1007 C CA . GLN A 1 143 ? -47.514 43.614 14.784 1.00 43.84 143 GLN A CA 1
ATOM 1008 C C . GLN A 1 143 ? -47.707 42.365 13.916 1.00 43.84 143 GLN A C 1
ATOM 1010 O O . GLN A 1 143 ? -48.303 41.398 14.386 1.00 43.84 143 GLN A O 1
ATOM 1015 N N . GLU A 1 144 ? -47.164 42.348 12.696 1.00 48.22 144 GLU A N 1
ATOM 1016 C CA . GLU A 1 144 ? -47.204 41.162 11.828 1.00 48.22 144 GLU A CA 1
ATOM 1017 C C . GLU A 1 144 ? -46.402 39.997 12.421 1.00 48.22 144 GLU A C 1
ATOM 1019 O O . GLU A 1 144 ? -46.882 38.870 12.456 1.00 48.22 144 GLU A O 1
ATOM 1024 N N . GLN A 1 145 ? -45.221 40.267 12.982 1.00 45.97 145 GLN A N 1
ATOM 1025 C CA . GLN A 1 145 ? -44.378 39.235 13.597 1.00 45.97 145 GLN A CA 1
ATOM 1026 C C . GLN A 1 145 ? -44.975 38.678 14.902 1.00 45.97 145 GLN A C 1
ATOM 1028 O O . GLN A 1 145 ? -44.879 37.480 15.164 1.00 45.97 145 GLN A O 1
ATOM 1033 N N . ILE A 1 146 ? -45.646 39.513 15.705 1.00 47.47 146 ILE A N 1
ATOM 1034 C CA . ILE A 1 146 ? -46.360 39.055 16.909 1.00 47.47 146 ILE A CA 1
ATOM 1035 C C . ILE A 1 146 ? -47.561 38.177 16.533 1.00 47.47 146 ILE A C 1
ATOM 1037 O O . ILE A 1 146 ? -47.824 37.194 17.227 1.00 47.47 146 ILE A O 1
ATOM 1041 N N . ALA A 1 147 ? -48.258 38.472 15.431 1.00 47.34 147 ALA A N 1
ATOM 1042 C CA . ALA A 1 147 ? -49.342 37.625 14.936 1.00 47.34 147 ALA A CA 1
ATOM 1043 C C . ALA A 1 147 ? -48.831 36.225 14.546 1.00 47.34 147 ALA A C 1
ATOM 1045 O O . ALA A 1 147 ? -49.399 35.230 14.993 1.00 47.34 147 ALA A O 1
ATOM 1046 N N . THR A 1 148 ? -47.699 36.142 13.841 1.00 47.00 148 THR A N 1
ATOM 1047 C CA . THR A 1 148 ? -47.076 34.866 13.445 1.00 47.00 148 THR A CA 1
ATOM 1048 C C . THR A 1 148 ? -46.582 34.052 14.647 1.00 47.00 148 THR A C 1
ATOM 1050 O O . THR A 1 148 ? -46.764 32.838 14.701 1.00 47.00 148 THR A O 1
ATOM 1053 N N . ILE A 1 149 ? -46.008 34.709 15.662 1.00 43.41 149 ILE A N 1
ATOM 1054 C CA . ILE A 1 149 ? -45.571 34.046 16.906 1.00 43.41 149 ILE A CA 1
ATOM 1055 C C . ILE A 1 149 ? -46.775 33.559 17.732 1.00 43.41 149 ILE A C 1
ATOM 1057 O O . ILE A 1 149 ? -46.720 32.491 18.338 1.00 43.41 149 ILE A O 1
ATOM 1061 N N . THR A 1 150 ? -47.885 34.303 17.727 1.00 42.03 150 THR A N 1
ATOM 1062 C CA . THR A 1 150 ? -49.129 33.916 18.422 1.00 42.03 150 THR A CA 1
ATOM 1063 C C . THR A 1 150 ? -49.791 32.701 17.764 1.00 42.03 150 THR A C 1
ATOM 1065 O O . THR A 1 150 ? -50.415 31.889 18.449 1.00 42.03 150 THR A O 1
ATOM 1068 N N . GLU A 1 151 ? -49.620 32.541 16.451 1.00 47.03 151 GLU A N 1
ATOM 1069 C CA . GLU A 1 151 ? -50.095 31.382 15.696 1.00 47.03 151 GLU A CA 1
ATOM 1070 C C . GLU A 1 151 ? -49.217 30.139 15.942 1.00 47.03 151 GLU A C 1
ATOM 1072 O O . GLU A 1 151 ? -49.751 29.054 16.176 1.00 47.03 151 GLU A O 1
ATOM 1077 N N . LEU A 1 152 ? -47.886 30.299 16.028 1.00 39.62 152 LEU A N 1
ATOM 1078 C CA . LEU A 1 152 ? -46.963 29.213 16.400 1.00 39.62 152 LEU A CA 1
ATOM 1079 C C . LEU A 1 152 ? -47.111 28.744 17.860 1.00 39.62 152 LEU A C 1
ATOM 1081 O O . LEU A 1 152 ? -46.845 27.583 18.158 1.00 39.62 152 LEU A O 1
ATOM 1085 N N . ALA A 1 153 ? -47.543 29.617 18.774 1.00 37.25 153 ALA A N 1
ATOM 1086 C CA . ALA A 1 153 ? -47.682 29.308 20.202 1.00 37.25 153 ALA A CA 1
ATOM 1087 C C . ALA A 1 153 ? -49.009 28.610 20.583 1.00 37.25 153 ALA A C 1
ATOM 1089 O O . ALA A 1 153 ? -49.333 28.503 21.766 1.00 37.25 153 ALA A O 1
ATOM 1090 N N . GLY A 1 154 ? -49.797 28.141 19.608 1.00 42.41 154 GLY A N 1
ATOM 1091 C CA . GLY A 1 154 ? -51.065 27.444 19.865 1.00 42.41 154 GLY A CA 1
ATOM 1092 C C . GLY A 1 154 ? -52.268 28.368 20.102 1.00 42.41 154 GLY A C 1
ATOM 1093 O O . GLY A 1 154 ? -53.284 27.931 20.646 1.00 42.41 154 GLY A O 1
ATOM 1094 N N . GLY A 1 155 ? -52.181 29.633 19.676 1.00 57.84 155 GLY A N 1
ATOM 1095 C CA . GLY A 1 155 ? -53.276 30.602 19.710 1.00 57.84 155 GLY A CA 1
ATOM 1096 C C . GLY A 1 155 ? -53.336 31.467 20.976 1.00 57.84 155 GLY A C 1
ATOM 1097 O O . GLY A 1 155 ? -52.676 31.229 21.988 1.00 57.84 155 GLY A O 1
ATOM 1098 N N . SER A 1 156 ? -54.179 32.502 20.927 1.00 42.88 156 SER A N 1
ATOM 1099 C CA . SER A 1 156 ? -54.268 33.570 21.939 1.00 42.88 156 SER A CA 1
ATOM 1100 C C . SER A 1 156 ? -54.644 33.101 23.354 1.00 42.88 156 SER A C 1
ATOM 1102 O O . SER A 1 156 ? -54.387 33.819 24.320 1.00 42.88 156 SER A O 1
ATOM 1104 N N . ALA A 1 157 ? -55.208 31.898 23.498 1.00 45.69 157 ALA A N 1
ATOM 1105 C CA . ALA A 1 157 ? -55.596 31.319 24.784 1.00 45.69 157 ALA A CA 1
ATOM 1106 C C . ALA A 1 157 ? -54.392 30.824 25.613 1.00 45.69 157 ALA A C 1
ATOM 1108 O O . ALA A 1 157 ? -54.375 31.009 26.830 1.00 45.69 157 ALA A O 1
ATOM 1109 N N . ALA A 1 158 ? -53.361 30.262 24.969 1.00 49.19 158 ALA A N 1
ATOM 1110 C CA . ALA A 1 158 ? -52.137 29.817 25.645 1.00 49.19 158 ALA A CA 1
ATOM 1111 C C . ALA A 1 158 ? -51.297 31.014 26.124 1.00 49.19 158 ALA A C 1
ATOM 1113 O O . ALA A 1 158 ? -50.758 31.018 27.232 1.00 49.19 158 ALA A O 1
ATOM 1114 N N . LEU A 1 159 ? -51.276 32.086 25.326 1.00 43.59 159 LEU A N 1
ATOM 1115 C CA . LEU A 1 159 ? -50.600 33.337 25.664 1.00 43.59 159 LEU A CA 1
ATOM 1116 C C . LEU A 1 159 ? -51.324 34.109 26.786 1.00 43.59 159 LEU A C 1
ATOM 1118 O O . LEU A 1 159 ? -50.679 34.704 27.649 1.00 43.59 159 LEU A O 1
ATOM 1122 N N . GLN A 1 160 ? -52.661 34.051 26.832 1.00 48.91 160 GLN A N 1
ATOM 1123 C CA . GLN A 1 160 ? -53.458 34.617 27.929 1.00 48.91 160 GLN A CA 1
ATOM 1124 C C . GLN A 1 160 ? -53.181 33.940 29.275 1.00 48.91 160 GLN A C 1
ATOM 1126 O O . GLN A 1 160 ? -53.166 34.619 30.300 1.00 48.91 160 GLN A O 1
ATOM 1131 N N . GLN A 1 161 ? -52.912 32.632 29.284 1.00 51.53 161 GLN A N 1
ATOM 1132 C CA . GLN A 1 161 ? -52.648 31.881 30.513 1.00 51.53 161 GLN A CA 1
ATOM 1133 C C . GLN A 1 161 ? -51.274 32.207 31.128 1.00 51.53 161 GLN A C 1
ATOM 1135 O O . GLN A 1 161 ? -51.106 32.121 32.343 1.00 51.53 161 GLN A O 1
ATOM 1140 N N . ALA A 1 162 ? -50.317 32.661 30.310 1.00 47.03 162 ALA A N 1
ATOM 1141 C CA . ALA A 1 162 ? -48.994 33.101 30.755 1.00 47.03 162 ALA A CA 1
ATOM 1142 C C . ALA A 1 162 ? -48.976 34.533 31.332 1.00 47.03 162 ALA A C 1
ATOM 1144 O O . ALA A 1 162 ? -48.059 34.893 32.070 1.00 47.03 162 ALA A O 1
ATOM 1145 N N . LEU A 1 163 ? -49.979 35.363 31.016 1.00 45.09 163 LEU A N 1
ATOM 1146 C CA . LEU A 1 163 ? -49.977 36.798 31.338 1.00 45.09 163 LEU A CA 1
ATOM 1147 C C . LEU A 1 163 ? -50.876 37.199 32.517 1.00 45.09 163 LEU A C 1
ATOM 1149 O O . LEU A 1 163 ? -50.866 38.365 32.924 1.00 45.09 163 LEU A O 1
ATOM 1153 N N . THR A 1 164 ? -51.616 36.274 33.130 1.00 45.41 164 THR A N 1
ATOM 1154 C CA . THR A 1 164 ? -52.501 36.626 34.247 1.00 45.41 164 THR A CA 1
ATOM 1155 C C . THR A 1 164 ? -51.815 36.563 35.616 1.00 45.41 164 THR A C 1
ATOM 1157 O O . THR A 1 164 ? -51.454 35.505 36.115 1.00 45.41 164 THR A O 1
ATOM 1160 N N . SER A 1 165 ? -51.749 37.758 36.215 1.00 43.56 165 SER A N 1
ATOM 1161 C CA . SER A 1 165 ? -51.742 38.126 37.644 1.00 43.56 165 SER A CA 1
ATOM 1162 C C . SER A 1 165 ? -50.441 38.422 38.395 1.00 43.56 165 SER A C 1
ATOM 1164 O O . SER A 1 165 ? -50.533 38.928 39.511 1.00 43.56 165 SER A O 1
ATOM 1166 N N . THR A 1 166 ? -49.257 38.287 37.794 1.00 46.41 166 THR A N 1
ATOM 1167 C CA . THR A 1 166 ? -48.020 38.776 38.461 1.00 46.41 166 THR A CA 1
ATOM 1168 C C . THR A 1 166 ? -47.017 39.469 37.533 1.00 46.41 166 THR A C 1
ATOM 1170 O O . THR A 1 166 ? -46.072 40.094 38.007 1.00 46.41 166 THR A O 1
ATOM 1173 N N . GLY A 1 167 ? -47.235 39.426 36.213 1.00 49.03 167 GLY A N 1
ATOM 1174 C CA . GLY A 1 167 ? -46.243 39.853 35.221 1.00 49.03 167 GLY A CA 1
ATOM 1175 C C . GLY A 1 167 ? -46.214 41.347 34.891 1.00 49.03 167 GLY A C 1
ATOM 1176 O O . GLY A 1 167 ? -45.145 41.870 34.604 1.00 49.03 167 GLY A O 1
ATOM 1177 N N . MET A 1 168 ? -47.335 42.075 34.946 1.00 46.28 168 MET A N 1
ATOM 1178 C CA . MET A 1 168 ? -47.380 43.413 34.325 1.00 46.28 168 MET A CA 1
ATOM 1179 C C . MET A 1 168 ? -46.515 44.474 35.020 1.00 46.28 168 MET A C 1
ATOM 1181 O O . MET A 1 168 ? -45.897 45.283 34.338 1.00 46.28 168 MET A O 1
ATOM 1185 N N . ALA A 1 169 ? -46.413 44.452 36.353 1.00 47.72 169 ALA A N 1
ATOM 1186 C CA . ALA A 1 169 ? -45.558 45.395 37.082 1.00 47.72 169 ALA A CA 1
ATOM 1187 C C . ALA A 1 169 ? -44.060 45.059 36.945 1.00 47.72 169 ALA A C 1
ATOM 1189 O O . ALA A 1 169 ? -43.217 45.957 36.960 1.00 47.72 169 ALA A O 1
ATOM 1190 N N . ALA A 1 170 ? -43.730 43.775 36.776 1.00 50.38 170 ALA A N 1
ATOM 1191 C CA . ALA A 1 170 ? -42.370 43.326 36.498 1.00 50.38 170 ALA A CA 1
ATOM 1192 C C . ALA A 1 170 ? -41.956 43.686 35.062 1.00 50.38 170 ALA A C 1
ATOM 1194 O O . ALA A 1 170 ? -40.854 44.189 34.863 1.00 50.38 170 ALA A O 1
ATOM 1195 N N . LEU A 1 171 ? -42.873 43.547 34.096 1.00 44.25 171 LEU A N 1
ATOM 1196 C CA . LEU A 1 171 ? -42.623 43.816 32.679 1.00 44.25 171 LEU A CA 1
ATOM 1197 C C . LEU A 1 171 ? -42.318 45.295 32.403 1.00 44.25 171 LEU A C 1
ATOM 1199 O O . LEU A 1 171 ? -41.402 45.609 31.652 1.00 44.25 171 LEU A O 1
ATOM 1203 N N . THR A 1 172 ? -43.029 46.231 33.040 1.00 49.16 172 THR A N 1
ATOM 1204 C CA . THR A 1 172 ? -42.742 47.670 32.878 1.00 49.16 172 THR A CA 1
ATOM 1205 C C . THR A 1 172 ? -41.402 48.099 33.475 1.00 49.16 172 THR A C 1
ATOM 1207 O O . THR A 1 172 ? -40.837 49.087 33.016 1.00 49.16 172 THR A O 1
ATOM 1210 N N . ASN A 1 173 ? -40.883 47.367 34.465 1.00 51.25 173 ASN A N 1
ATOM 1211 C CA . ASN A 1 173 ? -39.600 47.670 35.108 1.00 51.25 173 ASN A CA 1
ATOM 1212 C C . ASN A 1 173 ? -38.416 46.929 34.465 1.00 51.25 173 ASN A C 1
ATOM 1214 O O . ASN A 1 173 ? -37.274 47.342 34.651 1.00 51.25 173 ASN A O 1
ATOM 1218 N N . SER A 1 174 ? -38.670 45.858 33.709 1.00 45.53 174 SER A N 1
ATOM 1219 C CA . SER A 1 174 ? -37.644 45.081 33.003 1.00 45.53 174 SER A CA 1
ATOM 1220 C C . SER A 1 174 ? -37.398 45.544 31.564 1.00 45.53 174 SER A C 1
ATOM 1222 O O . SER A 1 174 ? -36.479 45.048 30.916 1.00 45.53 174 SER A O 1
ATOM 1224 N N . LEU A 1 175 ? -38.205 46.472 31.041 1.00 47.28 175 LEU A N 1
ATOM 1225 C CA . LEU A 1 175 ? -38.036 47.001 29.690 1.00 47.28 175 LEU A CA 1
ATOM 1226 C C . LEU A 1 175 ? -37.074 48.205 29.676 1.00 47.28 175 LEU A C 1
ATOM 1228 O O . LEU A 1 175 ? -37.227 49.123 30.486 1.00 47.28 175 LEU A O 1
ATOM 1232 N N . PRO A 1 176 ? -36.099 48.253 28.745 1.00 48.44 176 PRO A N 1
ATOM 1233 C CA . PRO A 1 176 ? -35.202 49.394 28.594 1.00 48.44 176 PRO A CA 1
ATOM 1234 C C . PRO A 1 176 ? -35.985 50.689 28.352 1.00 48.44 176 PRO A C 1
ATOM 1236 O O . PRO A 1 176 ? -36.898 50.733 27.523 1.00 48.44 176 PRO A O 1
ATOM 1239 N N . SER A 1 177 ? -35.597 51.771 29.031 1.00 48.78 177 SER A N 1
ATOM 1240 C CA . SER A 1 177 ? -36.301 53.064 29.003 1.00 48.78 177 SER A CA 1
ATOM 1241 C C . SER A 1 177 ? -36.501 53.645 27.594 1.00 48.78 177 SER A C 1
ATOM 1243 O O . SER A 1 177 ? -37.469 54.368 27.365 1.00 48.78 177 SER A O 1
ATOM 1245 N N . GLY A 1 178 ? -35.646 53.284 26.632 1.00 55.00 178 GLY A N 1
ATOM 1246 C CA . GLY A 1 178 ? -35.777 53.675 25.225 1.00 55.00 178 GLY A CA 1
ATOM 1247 C C . GLY A 1 178 ? -36.982 53.058 24.504 1.00 55.00 178 GLY A C 1
ATOM 1248 O O . GLY A 1 178 ? -37.633 53.746 23.722 1.00 55.00 178 GLY A O 1
ATOM 1249 N N . LEU A 1 179 ? -37.339 51.803 24.801 1.00 44.22 179 LEU A N 1
ATOM 1250 C CA . LEU A 1 179 ? -38.501 51.139 24.193 1.00 44.22 179 LEU A CA 1
ATOM 1251 C C . LEU A 1 179 ? -39.810 51.665 24.793 1.00 44.22 179 LEU A C 1
ATOM 1253 O O . LEU A 1 179 ? -40.780 51.918 24.082 1.00 44.22 179 LEU A O 1
ATOM 1257 N N . VAL A 1 180 ? -39.802 51.910 26.104 1.00 53.34 180 VAL A N 1
ATOM 1258 C CA . VAL A 1 180 ? -40.919 52.539 26.815 1.00 53.34 180 VAL A CA 1
ATOM 1259 C C . VAL A 1 180 ? -41.163 53.959 26.291 1.00 53.34 180 VAL A C 1
ATOM 1261 O O . VAL A 1 180 ? -42.313 54.358 26.134 1.00 53.34 180 VAL A O 1
ATOM 1264 N N . ALA A 1 181 ? -40.109 54.707 25.946 1.00 54.47 181 ALA A N 1
ATOM 1265 C CA . ALA A 1 181 ? -40.228 56.024 25.319 1.00 54.47 181 ALA A CA 1
ATOM 1266 C C . ALA A 1 181 ? -40.751 55.958 23.870 1.00 54.47 181 ALA A C 1
ATOM 1268 O O . ALA A 1 181 ? -41.589 56.776 23.493 1.00 54.47 181 ALA A O 1
ATOM 1269 N N . ALA A 1 182 ? -40.318 54.970 23.078 1.00 49.34 182 ALA A N 1
ATOM 1270 C CA . ALA A 1 182 ? -40.773 54.782 21.697 1.00 49.34 182 ALA A CA 1
ATOM 1271 C C . ALA A 1 182 ? -42.266 54.408 21.591 1.00 49.34 182 ALA A C 1
ATOM 1273 O O . ALA A 1 182 ? -42.915 54.738 20.602 1.00 49.34 182 ALA A O 1
ATOM 1274 N N . LEU A 1 183 ? -42.826 53.776 22.629 1.00 47.88 183 LEU A N 1
ATOM 1275 C CA . LEU A 1 183 ? -44.241 53.389 22.719 1.00 47.88 183 LEU A CA 1
ATOM 1276 C C . LEU A 1 183 ? -45.135 54.448 23.397 1.00 47.88 183 LEU A C 1
ATOM 1278 O O . LEU A 1 183 ? -46.269 54.158 23.768 1.00 47.88 183 LEU A O 1
ATOM 1282 N N . GLY A 1 184 ? -44.645 55.683 23.563 1.00 60.34 184 GLY A N 1
ATOM 1283 C CA . GLY A 1 184 ? -45.419 56.791 24.142 1.00 60.34 184 GLY A CA 1
ATOM 1284 C C . GLY A 1 184 ? -45.422 56.842 25.675 1.00 60.34 184 GLY A C 1
ATOM 1285 O O . GLY A 1 184 ? -46.232 57.549 26.274 1.00 60.34 184 GLY A O 1
ATOM 1286 N N . GLY A 1 185 ? -44.511 56.118 26.325 1.00 72.12 185 GLY A N 1
ATOM 1287 C CA . GLY A 1 185 ? -44.365 56.063 27.776 1.00 72.12 185 GLY A CA 1
ATOM 1288 C C . GLY A 1 185 ? -45.184 54.945 28.442 1.00 72.12 185 GLY A C 1
ATOM 1289 O O . GLY A 1 185 ? -46.060 54.336 27.822 1.00 72.12 185 GLY A O 1
ATOM 1290 N N . PRO A 1 186 ? -44.949 54.682 29.743 1.00 55.25 186 PRO A N 1
ATOM 1291 C CA . PRO A 1 186 ? -45.592 53.583 30.472 1.00 55.25 186 PRO A CA 1
ATOM 1292 C C . PRO A 1 186 ? -47.124 53.691 30.493 1.00 55.25 186 PRO A C 1
ATOM 1294 O O . PRO A 1 186 ? -47.827 52.683 30.485 1.00 55.25 186 PRO A O 1
ATOM 1297 N N . ALA A 1 187 ? -47.646 54.922 30.492 1.00 57.88 187 ALA A N 1
ATOM 1298 C CA . ALA A 1 187 ? -49.079 55.197 30.499 1.00 57.88 187 ALA A CA 1
ATOM 1299 C C . ALA A 1 187 ? -49.752 54.877 29.152 1.00 57.88 187 ALA A C 1
ATOM 1301 O O . ALA A 1 187 ? -50.863 54.353 29.145 1.00 57.88 187 ALA A O 1
ATOM 1302 N N . ALA A 1 188 ? -49.081 55.132 28.021 1.00 64.88 188 ALA A N 1
ATOM 1303 C CA . ALA A 1 188 ? -49.598 54.791 26.695 1.00 64.88 188 ALA A CA 1
ATOM 1304 C C . ALA A 1 188 ? -49.605 53.271 26.473 1.00 64.88 188 ALA A C 1
ATOM 1306 O O . ALA A 1 188 ? -50.585 52.722 25.967 1.00 64.88 188 ALA A O 1
ATOM 1307 N N . LEU A 1 189 ? -48.571 52.573 26.954 1.00 62.25 189 LEU A N 1
ATOM 1308 C CA . LEU A 1 189 ? -48.503 51.111 26.928 1.00 62.25 189 LEU A CA 1
ATOM 1309 C C . LEU A 1 189 ? -49.611 50.469 27.784 1.00 62.25 189 LEU A C 1
ATOM 1311 O O . LEU A 1 189 ? -50.330 49.590 27.310 1.00 62.25 189 LEU A O 1
ATOM 1315 N N . ALA A 1 190 ? -49.814 50.960 29.011 1.00 56.47 190 ALA A N 1
ATOM 1316 C CA . ALA A 1 190 ? -50.880 50.487 29.896 1.00 56.47 190 ALA A CA 1
ATOM 1317 C C . ALA A 1 190 ? -52.289 50.810 29.358 1.00 56.47 190 ALA A C 1
ATOM 1319 O O . ALA A 1 190 ? -53.202 49.997 29.485 1.00 56.47 190 ALA A O 1
ATOM 1320 N N . SER A 1 191 ? -52.470 51.973 28.725 1.00 54.78 191 SER A N 1
ATOM 1321 C CA . SER A 1 191 ? -53.719 52.376 28.063 1.00 54.78 191 SER A CA 1
ATOM 1322 C C . SER A 1 191 ? -54.061 51.469 26.880 1.00 54.78 191 SER A C 1
ATOM 1324 O O . SER A 1 191 ? -55.207 51.052 26.728 1.00 54.78 191 SER A O 1
ATOM 1326 N N . THR A 1 192 ? -53.068 51.137 26.053 1.00 57.06 192 THR A N 1
ATOM 1327 C CA . THR A 1 192 ? -53.257 50.294 24.865 1.00 57.06 192 THR A CA 1
ATOM 1328 C C . THR A 1 192 ? -53.647 48.872 25.274 1.00 57.06 192 THR A C 1
ATOM 1330 O O . THR A 1 192 ? -54.631 48.336 24.767 1.00 57.06 192 THR A O 1
ATOM 1333 N N . LEU A 1 193 ? -52.965 48.312 26.281 1.00 56.50 193 LEU A N 1
ATOM 1334 C CA . LEU A 1 193 ? -53.270 46.990 26.839 1.00 56.50 193 LEU A CA 1
ATOM 1335 C C . LEU A 1 193 ? -54.638 46.937 27.537 1.00 56.50 193 LEU A C 1
ATOM 1337 O O . LEU A 1 193 ? -55.382 45.977 27.346 1.00 56.50 193 LEU A O 1
ATOM 1341 N N . ASN A 1 194 ? -55.023 47.979 28.280 1.00 52.44 194 ASN A N 1
ATOM 1342 C CA . ASN A 1 194 ? -56.349 48.041 28.903 1.00 52.44 194 ASN A CA 1
ATOM 1343 C C . ASN A 1 194 ? -57.486 48.236 27.884 1.00 52.44 194 ASN A C 1
ATOM 1345 O O . ASN A 1 194 ? -58.584 47.740 28.124 1.00 52.44 194 ASN A O 1
ATOM 1349 N N . SER A 1 195 ? -57.247 48.895 26.743 1.00 47.91 195 SER A N 1
ATOM 1350 C CA . SER A 1 195 ? -58.265 49.011 25.683 1.00 47.91 195 SER A CA 1
ATOM 1351 C C . SER A 1 195 ? -58.541 47.671 24.986 1.00 47.91 195 SER A C 1
ATOM 1353 O O . SER A 1 195 ? -59.692 47.358 24.706 1.00 47.91 195 SER A O 1
ATOM 1355 N N . ILE A 1 196 ? -57.512 46.829 24.830 1.00 49.12 196 ILE A N 1
ATOM 1356 C CA . ILE A 1 196 ? -57.628 45.483 24.243 1.00 49.12 196 ILE A CA 1
ATOM 1357 C C . ILE A 1 196 ? -58.368 44.525 25.193 1.00 49.12 196 ILE A C 1
ATOM 1359 O O . ILE A 1 196 ? -59.133 43.670 24.757 1.00 49.12 196 ILE A O 1
ATOM 1363 N N . ILE A 1 197 ? -58.187 44.689 26.508 1.00 45.69 197 ILE A N 1
ATOM 1364 C CA . ILE A 1 197 ? -58.884 43.889 27.530 1.00 45.69 197 ILE A CA 1
ATOM 1365 C C . ILE A 1 197 ? -60.338 44.369 27.722 1.00 45.69 197 ILE A C 1
ATOM 1367 O O . ILE A 1 197 ? -61.224 43.565 28.015 1.00 45.69 197 ILE A O 1
ATOM 1371 N N . GLY A 1 198 ? -60.606 45.662 27.511 1.00 41.28 198 GLY A N 1
ATOM 1372 C CA . GLY A 1 198 ? -61.931 46.272 27.649 1.00 41.28 198 GLY A CA 1
ATOM 1373 C C . GLY A 1 198 ? -62.945 45.896 26.562 1.00 41.28 198 GLY A C 1
ATOM 1374 O O . GLY A 1 198 ? -64.143 45.943 26.828 1.00 41.28 198 GLY A O 1
ATOM 1375 N N . GLU A 1 199 ? -62.506 45.473 25.372 1.00 42.72 199 GLU A N 1
ATOM 1376 C CA . GLU A 1 199 ? -63.412 45.063 24.282 1.00 42.72 199 GLU A CA 1
ATOM 1377 C C . GLU A 1 199 ? -63.874 43.593 24.359 1.00 42.72 199 GLU A C 1
ATOM 1379 O O . GLU A 1 199 ? -64.785 43.200 23.634 1.00 42.72 199 GLU A O 1
ATOM 1384 N N . ILE A 1 200 ? -63.318 42.779 25.268 1.00 41.06 200 ILE A N 1
ATOM 1385 C CA . ILE A 1 200 ? -63.600 41.329 25.339 1.00 41.06 200 ILE A CA 1
ATOM 1386 C C . ILE A 1 200 ? -64.588 40.955 26.466 1.00 41.06 200 ILE A C 1
ATOM 1388 O O . ILE A 1 200 ? -65.175 39.873 26.442 1.00 41.06 200 ILE A O 1
ATOM 1392 N N . ILE A 1 201 ? -64.874 41.846 27.422 1.00 39.16 201 ILE A N 1
ATOM 1393 C CA . ILE A 1 201 ? -65.805 41.562 28.530 1.00 39.16 201 ILE A CA 1
ATOM 1394 C C . ILE A 1 201 ? -67.102 42.349 28.343 1.00 39.16 201 ILE A C 1
ATOM 1396 O O . ILE A 1 201 ? -67.298 43.411 28.929 1.00 39.16 201 ILE A O 1
ATOM 1400 N N . ASN A 1 202 ? -68.015 41.807 27.536 1.00 36.03 202 ASN A N 1
ATOM 1401 C CA . ASN A 1 202 ? -69.394 42.287 27.502 1.00 36.03 202 ASN A CA 1
ATOM 1402 C C . ASN A 1 202 ? -70.393 41.167 27.174 1.00 36.03 202 ASN A C 1
ATOM 1404 O O . ASN A 1 202 ? -71.017 41.187 26.120 1.00 36.03 202 ASN A O 1
ATOM 1408 N N . ILE A 1 203 ? -70.568 40.191 28.078 1.00 29.94 203 ILE A N 1
ATOM 1409 C CA . ILE A 1 203 ? -71.791 39.369 28.144 1.00 29.94 203 ILE A CA 1
ATOM 1410 C C . ILE A 1 203 ? -72.170 39.124 29.613 1.00 29.94 203 ILE A C 1
ATOM 1412 O O . ILE A 1 203 ? -71.428 38.547 30.403 1.00 29.94 203 ILE A O 1
ATOM 1416 N N . THR A 1 204 ? -73.362 39.602 29.950 1.00 31.56 204 THR A N 1
ATOM 1417 C CA . THR A 1 204 ? -74.136 39.426 31.182 1.00 31.56 204 THR A CA 1
ATOM 1418 C C . THR A 1 204 ? -74.654 37.982 31.338 1.00 31.56 204 THR A C 1
ATOM 1420 O O . THR A 1 204 ? -75.046 37.376 30.342 1.00 31.56 204 THR A O 1
ATOM 1423 N N . PRO A 1 205 ? -74.746 37.419 32.561 1.00 33.88 205 PRO A N 1
ATOM 1424 C CA . PRO A 1 205 ? -75.368 36.112 32.793 1.00 33.88 205 PRO A CA 1
ATOM 1425 C C . PRO A 1 205 ? -76.875 36.209 33.124 1.00 33.88 205 PRO A C 1
ATOM 1427 O O . PRO A 1 205 ? -77.296 37.171 33.776 1.00 33.88 205 PRO A O 1
ATOM 1430 N N . PRO A 1 206 ? -77.700 35.202 32.762 1.00 37.16 206 PRO A N 1
ATOM 1431 C CA . PRO A 1 206 ? -79.068 35.082 33.237 1.00 37.16 206 PRO A CA 1
ATOM 1432 C C . PRO A 1 206 ? -79.182 34.258 34.532 1.00 37.16 206 PRO A C 1
ATOM 1434 O O . PRO A 1 206 ? -78.589 33.201 34.710 1.00 37.16 206 PRO A O 1
ATOM 1437 N N . ASN A 1 207 ? -80.005 34.831 35.401 1.00 31.08 207 ASN A N 1
ATOM 1438 C CA . ASN A 1 207 ? -80.906 34.330 36.438 1.00 31.08 207 ASN A CA 1
ATOM 1439 C C . ASN A 1 207 ? -81.207 32.811 36.584 1.00 31.08 207 ASN A C 1
ATOM 1441 O O . ASN A 1 207 ? -81.242 32.052 35.619 1.00 31.08 207 ASN A O 1
ATOM 1445 N N . THR A 1 208 ? -81.695 32.508 37.801 1.00 29.72 208 THR A N 1
ATOM 1446 C CA . THR A 1 208 ? -82.443 31.330 38.312 1.00 29.72 208 THR A CA 1
ATOM 1447 C C . THR A 1 208 ? -81.607 30.137 38.809 1.00 29.72 208 THR A C 1
ATOM 1449 O O . THR A 1 208 ? -80.626 29.780 38.178 1.00 29.72 208 THR A O 1
ATOM 1452 N N . THR A 1 209 ? -81.885 29.419 39.910 1.00 31.94 209 THR A N 1
ATOM 1453 C CA . THR A 1 209 ? -82.769 29.506 41.109 1.00 31.94 209 THR A CA 1
ATOM 1454 C C . THR A 1 209 ? -82.448 28.256 41.968 1.00 31.94 209 THR A C 1
ATOM 1456 O O . THR A 1 209 ? -82.370 27.200 41.360 1.00 31.94 209 THR A O 1
ATOM 1459 N N . ASN A 1 210 ? -82.350 28.374 43.312 1.00 33.22 210 ASN A N 1
ATOM 1460 C CA . ASN A 1 210 ? -82.736 27.438 44.421 1.00 33.22 210 ASN A CA 1
ATOM 1461 C C . ASN A 1 210 ? -82.539 25.892 44.320 1.00 33.22 210 ASN A C 1
ATOM 1463 O O . ASN A 1 210 ? -82.655 25.335 43.237 1.00 33.22 210 ASN A O 1
ATOM 1467 N N . PRO A 1 211 ? -82.348 25.136 45.436 1.00 42.16 211 PRO A N 1
ATOM 1468 C CA . PRO A 1 211 ? -83.127 25.171 46.698 1.00 42.16 211 PRO A CA 1
ATOM 1469 C C . PRO A 1 211 ? -82.222 25.167 47.958 1.00 42.16 211 PRO A C 1
ATOM 1471 O O . PRO A 1 211 ? -81.016 25.003 47.859 1.00 42.16 211 PRO A O 1
ATOM 1474 N N . GLY A 1 212 ? -82.645 25.334 49.209 1.00 34.41 212 GLY A N 1
ATOM 1475 C CA . GLY A 1 212 ? -83.939 25.300 49.880 1.00 34.41 212 GLY A CA 1
ATOM 1476 C C . GLY A 1 212 ? -83.655 24.854 51.321 1.00 34.41 212 GLY A C 1
ATOM 1477 O O . GLY A 1 212 ? -83.387 23.682 51.566 1.00 34.41 212 GLY A O 1
ATOM 1478 N N . THR A 1 213 ? -83.649 25.793 52.266 1.00 34.88 213 THR A N 1
ATOM 1479 C CA . THR A 1 213 ? -83.506 25.538 53.705 1.00 34.88 213 THR A CA 1
ATOM 1480 C C . THR A 1 213 ? -84.886 25.586 54.360 1.00 34.88 213 THR A C 1
ATOM 1482 O O . THR A 1 213 ? -85.577 26.601 54.308 1.00 34.88 213 THR A O 1
ATOM 1485 N N . CYS A 1 214 ? -85.302 24.486 54.992 1.00 33.38 214 CYS A N 1
ATOM 1486 C CA . CYS A 1 214 ? -86.500 24.450 55.828 1.00 33.38 214 CYS A CA 1
ATOM 1487 C C . CYS A 1 214 ? -86.121 24.690 57.292 1.00 33.38 214 CYS A C 1
ATOM 1489 O O . CYS A 1 214 ? -85.614 23.802 57.972 1.00 33.38 214 CYS A O 1
ATOM 1491 N N . SER A 1 215 ? -86.416 25.901 57.761 1.00 35.03 215 SER A N 1
ATOM 1492 C CA . SER A 1 215 ? -86.670 26.225 59.163 1.00 35.03 215 SER A CA 1
ATOM 1493 C C . SER A 1 215 ? -88.177 26.433 59.304 1.00 35.03 215 SER A C 1
ATOM 1495 O O . SER A 1 215 ? -88.757 27.252 58.590 1.00 35.03 215 SER A O 1
ATOM 1497 N N . GLY A 1 216 ? -88.817 25.657 60.174 1.00 34.19 216 GLY A N 1
ATOM 1498 C CA . GLY A 1 216 ? -90.250 25.712 60.436 1.00 34.19 216 GLY A CA 1
ATOM 1499 C C . GLY A 1 216 ? -90.526 25.349 61.887 1.00 34.19 216 GLY A C 1
ATOM 1500 O O . GLY A 1 216 ? -90.478 24.183 62.266 1.00 34.19 216 GLY A O 1
ATOM 1501 N N . CYS A 1 217 ? -90.782 26.377 62.690 1.00 33.03 217 CYS A N 1
ATOM 1502 C CA . CYS A 1 217 ? -91.257 26.292 64.063 1.00 33.03 217 CYS A CA 1
ATOM 1503 C C . CYS A 1 217 ? -92.751 25.923 64.142 1.00 33.03 217 CYS A C 1
ATOM 1505 O O . CYS A 1 217 ? -93.516 26.199 63.221 1.00 33.03 217 CYS A O 1
ATOM 1507 N N . ASN A 1 218 ? -93.136 25.506 65.354 1.00 35.28 218 ASN A N 1
ATOM 1508 C CA . ASN A 1 218 ? -94.374 25.823 66.085 1.00 35.28 218 ASN A CA 1
ATOM 1509 C C . ASN A 1 218 ? -95.485 24.774 66.235 1.00 35.28 218 ASN A C 1
ATOM 1511 O O . ASN A 1 218 ? -96.200 24.426 65.302 1.00 35.28 218 ASN A O 1
ATOM 1515 N N . GLY A 1 219 ? -95.747 24.519 67.524 1.00 33.31 219 GLY A N 1
ATOM 1516 C CA . GLY A 1 219 ? -97.073 24.351 68.117 1.00 33.31 219 GLY A CA 1
ATOM 1517 C C . GLY A 1 219 ? -97.315 22.947 68.672 1.00 33.31 219 GLY A C 1
ATOM 1518 O O . GLY A 1 219 ? -96.985 21.971 68.025 1.00 33.31 219 GLY A O 1
ATOM 1519 N N . ALA A 1 220 ? -97.922 22.725 69.831 1.00 31.78 220 ALA A N 1
ATOM 1520 C CA . ALA A 1 220 ? -98.399 23.577 70.908 1.00 31.78 220 ALA A CA 1
ATOM 1521 C C . ALA A 1 220 ? -98.920 22.625 72.016 1.00 31.78 220 ALA A C 1
ATOM 1523 O O . ALA A 1 220 ? -99.272 21.485 71.728 1.00 31.78 220 ALA A O 1
ATOM 1524 N N . GLN A 1 221 ? -99.084 23.162 73.228 1.00 38.25 221 GLN A N 1
ATOM 1525 C CA . GLN A 1 221 ? -100.112 22.791 74.218 1.00 38.25 221 GLN A CA 1
ATOM 1526 C C . GLN A 1 221 ? -99.926 21.577 75.161 1.00 38.25 221 GLN A C 1
ATOM 1528 O O . GLN A 1 221 ? -100.193 20.434 74.822 1.00 38.25 221 GLN A O 1
ATOM 1533 N N . ASN A 1 222 ? -99.702 21.958 76.427 1.00 33.91 222 ASN A N 1
ATOM 1534 C CA . ASN A 1 222 ? -100.546 21.703 77.608 1.00 33.91 222 ASN A CA 1
ATOM 1535 C C . ASN A 1 222 ? -100.655 20.312 78.258 1.00 33.91 222 ASN A C 1
ATOM 1537 O O . ASN A 1 222 ? -100.880 19.294 77.611 1.00 33.91 222 ASN A O 1
ATOM 1541 N N . ARG A 1 223 ? -100.776 20.430 79.594 1.00 37.03 223 ARG A N 1
ATOM 1542 C CA . ARG A 1 223 ? -101.260 19.514 80.647 1.00 37.03 223 ARG A CA 1
ATOM 1543 C C . ARG A 1 223 ? -100.163 18.739 81.366 1.00 37.03 223 ARG A C 1
ATOM 1545 O O . ARG A 1 223 ? -99.339 18.107 80.728 1.00 37.03 223 ARG A O 1
ATOM 1552 N N . ASP A 1 224 ? -100.121 18.634 82.686 1.00 37.53 224 ASP A N 1
ATOM 1553 C CA . ASP A 1 224 ? -100.680 19.349 83.844 1.00 37.53 224 ASP A CA 1
ATOM 1554 C C . ASP A 1 224 ? -99.899 18.769 85.049 1.00 37.53 224 ASP A C 1
ATOM 1556 O O . ASP A 1 224 ? -99.520 17.593 85.007 1.00 37.53 224 ASP A O 1
ATOM 1560 N N . PRO A 1 225 ? -99.648 19.524 86.130 1.00 46.81 225 PRO A N 1
ATOM 1561 C CA . PRO A 1 225 ? -99.037 18.995 87.343 1.00 46.81 225 PRO A CA 1
ATOM 1562 C C . PRO A 1 225 ? -100.123 18.459 88.288 1.00 46.81 225 PRO A C 1
ATOM 1564 O O . PRO A 1 225 ? -101.038 19.192 88.657 1.00 46.81 225 PRO A O 1
ATOM 1567 N N . MET A 1 226 ? -100.020 17.209 88.745 1.00 39.94 226 MET A N 1
ATOM 1568 C CA . MET A 1 226 ? -100.790 16.753 89.908 1.00 39.94 226 MET A CA 1
ATOM 1569 C C . MET A 1 226 ? -99.903 16.743 91.147 1.00 39.94 226 MET A C 1
ATOM 1571 O O . MET A 1 226 ? -99.051 15.880 91.347 1.00 39.94 226 MET A O 1
ATOM 1575 N N . THR A 1 227 ? -100.126 17.771 91.956 1.00 40.59 227 THR A N 1
ATOM 1576 C CA . THR A 1 227 ? -99.697 17.917 93.340 1.00 40.59 227 THR A CA 1
ATOM 1577 C C . THR A 1 227 ? -100.432 16.945 94.276 1.00 40.59 227 THR A C 1
ATOM 1579 O O . THR A 1 227 ? -101.511 16.444 93.950 1.00 40.59 227 THR A O 1
ATOM 1582 N N . PRO A 1 228 ? -99.852 16.685 95.461 1.00 54.50 228 PRO A N 1
ATOM 1583 C CA . PRO A 1 228 ? -100.385 15.788 96.476 1.00 54.50 228 PRO A CA 1
ATOM 1584 C C . PRO A 1 228 ? -101.444 16.500 97.324 1.00 54.50 228 PRO A C 1
ATOM 1586 O O . PRO A 1 228 ? -101.263 17.656 97.697 1.00 54.50 228 PRO A O 1
ATOM 1589 N N . ASN A 1 229 ? -102.521 15.806 97.694 1.00 42.09 229 ASN A N 1
ATOM 1590 C CA . ASN A 1 229 ? -103.363 16.247 98.800 1.00 42.09 229 ASN A CA 1
ATOM 1591 C C . ASN A 1 229 ? -103.928 15.063 99.574 1.00 42.09 229 ASN A C 1
ATOM 1593 O O . ASN A 1 229 ? -104.473 14.115 99.011 1.00 42.09 229 ASN A O 1
ATOM 1597 N N . GLY A 1 230 ? -103.712 15.135 100.883 1.00 37.97 230 GLY A N 1
ATOM 1598 C CA . GLY A 1 230 ? -104.070 14.110 101.835 1.00 37.97 230 GLY A CA 1
ATOM 1599 C C . GLY A 1 230 ? -105.554 14.060 102.152 1.00 37.97 230 GLY A C 1
ATOM 1600 O O . GLY A 1 230 ? -106.325 14.959 101.832 1.00 37.97 230 GLY A O 1
ATOM 1601 N N . VAL A 1 231 ? -105.907 13.014 102.889 1.00 43.78 231 VAL A N 1
ATOM 1602 C CA . VAL A 1 231 ? -107.047 13.048 103.796 1.00 43.78 231 VAL A CA 1
ATOM 1603 C C . VAL A 1 231 ? -106.634 12.325 105.070 1.00 43.78 231 VAL A C 1
ATOM 1605 O O . VAL A 1 231 ? -106.535 11.101 105.128 1.00 43.78 231 VAL A O 1
ATOM 1608 N N . SER A 1 232 ? -106.358 13.122 106.096 1.00 44.16 232 SER A N 1
ATOM 1609 C CA . SER A 1 232 ? -106.489 12.730 107.490 1.00 44.16 232 SER A CA 1
ATOM 1610 C C . SER A 1 232 ? -107.955 12.407 107.774 1.00 44.16 232 SER A C 1
ATOM 1612 O O . SER A 1 232 ? -108.812 13.267 107.575 1.00 44.16 232 SER A O 1
ATOM 1614 N N . ALA A 1 233 ? -108.251 11.223 108.296 1.00 44.03 233 ALA A N 1
ATOM 1615 C CA . ALA A 1 233 ? -109.500 10.995 109.011 1.00 44.03 233 ALA A CA 1
ATOM 1616 C C . ALA A 1 233 ? -109.293 9.916 110.073 1.00 44.03 233 ALA A C 1
ATOM 1618 O O . ALA A 1 233 ? -109.346 8.715 109.826 1.00 44.03 233 ALA A O 1
ATOM 1619 N N . SER A 1 234 ? -109.040 10.404 111.280 1.00 44.62 234 SER A N 1
ATOM 1620 C CA . SER A 1 234 ? -109.368 9.747 112.534 1.00 44.62 234 SER A CA 1
ATOM 1621 C C . SER A 1 234 ? -110.770 9.134 112.499 1.00 44.62 234 SER A C 1
ATOM 1623 O O . SER A 1 234 ? -111.734 9.845 112.226 1.00 44.62 234 SER A O 1
ATOM 1625 N N . CYS A 1 235 ? -110.892 7.869 112.891 1.00 40.31 235 CYS A N 1
ATOM 1626 C CA . CYS A 1 235 ? -112.093 7.332 113.529 1.00 40.31 235 CYS A CA 1
ATOM 1627 C C . CYS A 1 235 ? -111.653 6.236 114.502 1.00 40.31 235 CYS A C 1
ATOM 1629 O O . CYS A 1 235 ? -111.434 5.087 114.127 1.00 40.31 235 CYS A O 1
ATOM 1631 N N . GLY A 1 236 ? -111.486 6.619 115.766 1.00 43.25 236 GLY A N 1
ATOM 1632 C CA . GLY A 1 236 ? -111.536 5.669 116.863 1.00 43.25 236 GLY A CA 1
ATOM 1633 C C . GLY A 1 236 ? -112.989 5.289 117.120 1.00 43.25 236 GLY A C 1
ATOM 1634 O O . GLY A 1 236 ? -113.808 6.175 117.333 1.00 43.25 236 GLY A O 1
ATOM 1635 N N . THR A 1 237 ? -113.307 3.998 117.062 1.00 45.28 237 THR A N 1
ATOM 1636 C CA . THR A 1 237 ? -114.045 3.191 118.064 1.00 45.28 237 THR A CA 1
ATOM 1637 C C . THR A 1 237 ? -114.440 1.830 117.456 1.00 45.28 237 THR A C 1
ATOM 1639 O O . THR A 1 237 ? -114.456 1.681 116.236 1.00 45.28 237 THR A O 1
ATOM 1642 N N . PRO A 1 238 ? -114.612 0.783 118.287 1.00 52.56 238 PRO A N 1
ATOM 1643 C CA . PRO A 1 238 ? -114.260 -0.594 117.947 1.00 52.56 238 PRO A CA 1
ATOM 1644 C C . PRO A 1 238 ? -115.392 -1.349 117.240 1.00 52.56 238 PRO A C 1
ATOM 1646 O O . PRO A 1 238 ? -116.561 -1.195 117.580 1.00 52.56 238 PRO A O 1
ATOM 1649 N N . CYS A 1 239 ? -115.040 -2.232 116.302 1.00 43.75 239 CYS A N 1
ATOM 1650 C CA . CYS A 1 239 ? -115.949 -3.212 115.702 1.00 43.75 239 CYS A CA 1
ATOM 1651 C C . CYS A 1 239 ? -115.290 -4.603 115.728 1.00 43.75 239 CYS A C 1
ATOM 1653 O O . CYS A 1 239 ? -114.108 -4.742 115.422 1.00 43.75 239 CYS A O 1
ATOM 1655 N N . GLY A 1 240 ? -116.061 -5.602 116.163 1.00 47.47 240 GLY A N 1
ATOM 1656 C CA . GLY A 1 240 ? -115.632 -6.945 116.566 1.00 47.47 240 GLY A CA 1
ATOM 1657 C C . GLY A 1 240 ? -115.330 -7.969 115.448 1.00 47.47 240 GLY A C 1
ATOM 1658 O O . GLY A 1 240 ? -115.120 -7.614 114.288 1.00 47.47 240 GLY A O 1
ATOM 1659 N N . PRO A 1 241 ? -115.266 -9.271 115.793 1.00 52.47 241 PRO A N 1
ATOM 1660 C CA . PRO A 1 241 ? -114.290 -10.219 115.244 1.00 52.47 241 PRO A CA 1
ATOM 1661 C C . PRO A 1 241 ? -114.713 -10.980 113.968 1.00 52.47 241 PRO A C 1
ATOM 1663 O O . PRO A 1 241 ? -114.490 -12.185 113.879 1.00 52.47 241 PRO A O 1
ATOM 1666 N N . SER A 1 242 ? -115.287 -10.336 112.945 1.00 56.25 242 SER A N 1
ATOM 1667 C CA . SER A 1 242 ? -115.651 -11.076 111.711 1.00 56.25 242 SER A CA 1
ATOM 1668 C C . SER A 1 242 ? -115.608 -10.314 110.373 1.00 56.25 242 SER A C 1
ATOM 1670 O O . SER A 1 242 ? -116.107 -10.819 109.370 1.00 56.25 242 SER A O 1
ATOM 1672 N N . GLY A 1 243 ? -114.954 -9.149 110.283 1.00 52.44 243 GLY A N 1
ATOM 1673 C CA . GLY A 1 243 ? -114.974 -8.319 109.059 1.00 52.44 243 GLY A CA 1
ATOM 1674 C C . GLY A 1 243 ? -113.775 -8.393 108.090 1.00 52.44 243 GLY A C 1
ATOM 1675 O O . GLY A 1 243 ? -113.878 -7.908 106.966 1.00 52.44 243 GLY A O 1
ATOM 1676 N N . CYS A 1 244 ? -112.626 -8.970 108.464 1.00 50.22 244 CYS A N 1
ATOM 1677 C CA . CYS A 1 244 ? -111.354 -8.694 107.760 1.00 50.22 244 CYS A CA 1
ATOM 1678 C C . CYS A 1 244 ? -111.020 -9.553 106.518 1.00 50.22 244 CYS A C 1
ATOM 1680 O O . CYS A 1 244 ? -109.974 -9.344 105.906 1.00 50.22 244 CYS A O 1
ATOM 1682 N N . MET A 1 245 ? -111.869 -10.492 106.086 1.00 53.19 245 MET A N 1
ATOM 1683 C CA . MET A 1 245 ? -111.514 -11.417 104.987 1.00 53.19 245 MET A CA 1
ATOM 1684 C C . MET A 1 245 ? -111.798 -10.884 103.564 1.00 53.19 245 MET A C 1
ATOM 1686 O O . MET A 1 245 ? -111.272 -11.420 102.591 1.00 53.19 245 MET A O 1
ATOM 1690 N N . GLY A 1 246 ? -112.584 -9.811 103.403 1.00 55.72 246 GLY A N 1
ATOM 1691 C CA . GLY A 1 246 ? -112.997 -9.307 102.078 1.00 55.72 246 GLY A CA 1
ATOM 1692 C C . GLY A 1 246 ? -112.034 -8.325 101.387 1.00 55.72 246 GLY A C 1
ATOM 1693 O O . GLY A 1 246 ? -112.172 -8.072 100.187 1.00 55.72 246 GLY A O 1
ATOM 1694 N N . VAL A 1 247 ? -111.074 -7.746 102.119 1.00 54.81 247 VAL A N 1
ATOM 1695 C CA . VAL A 1 247 ? -110.186 -6.681 101.601 1.00 54.81 247 VAL A CA 1
ATOM 1696 C C . VAL A 1 247 ? -108.860 -7.244 101.069 1.00 54.81 247 VAL A C 1
ATOM 1698 O O . VAL A 1 247 ? -108.343 -6.754 100.069 1.00 54.81 247 VAL A O 1
ATOM 1701 N N . ILE A 1 248 ? -108.354 -8.342 101.642 1.00 57.66 248 ILE A N 1
ATOM 1702 C CA . ILE A 1 248 ? -107.066 -8.942 101.243 1.00 57.66 248 ILE A CA 1
ATOM 1703 C C . ILE A 1 248 ? -107.143 -9.574 99.841 1.00 57.66 248 ILE A C 1
ATOM 1705 O O . ILE A 1 248 ? -106.238 -9.387 99.028 1.00 57.66 248 ILE A O 1
ATOM 1709 N N . ARG A 1 249 ? -108.253 -10.247 99.502 1.00 58.34 249 ARG A N 1
ATOM 1710 C CA . ARG A 1 249 ? -108.388 -10.954 98.214 1.00 58.34 249 ARG A CA 1
ATOM 1711 C C . ARG A 1 249 ? -108.465 -10.016 97.003 1.00 58.34 249 ARG A C 1
ATOM 1713 O O . ARG A 1 249 ? -108.003 -10.379 95.931 1.00 58.34 249 ARG A O 1
ATOM 1720 N N . ARG A 1 250 ? -109.002 -8.800 97.167 1.00 59.09 250 ARG A N 1
ATOM 1721 C CA . ARG A 1 250 ? -109.078 -7.806 96.078 1.00 59.09 250 ARG A CA 1
ATOM 1722 C C . ARG A 1 250 ? -107.736 -7.131 95.788 1.00 59.09 250 ARG A C 1
ATOM 1724 O O . ARG A 1 250 ? -107.445 -6.850 94.631 1.00 59.09 250 ARG A O 1
ATOM 1731 N N . ASN A 1 251 ? -106.894 -6.932 96.803 1.00 61.91 251 ASN A N 1
ATOM 1732 C CA . ASN A 1 251 ? -105.577 -6.318 96.606 1.00 61.91 251 ASN A CA 1
ATOM 1733 C C . ASN A 1 251 ? -104.572 -7.273 95.937 1.00 61.91 251 ASN A C 1
ATOM 1735 O O . ASN A 1 251 ? -103.682 -6.822 95.219 1.00 61.91 251 ASN A O 1
ATOM 1739 N N . GLN A 1 252 ? -104.733 -8.587 96.111 1.00 70.94 252 GLN A N 1
ATOM 1740 C CA . GLN A 1 252 ? -103.814 -9.587 95.563 1.00 70.94 252 GLN A CA 1
ATOM 1741 C C . GLN A 1 252 ? -103.897 -9.713 94.028 1.00 70.94 252 GLN A C 1
ATOM 1743 O O . GLN A 1 252 ? -102.869 -9.861 93.368 1.00 70.94 252 GLN A O 1
ATOM 1748 N N . GLU A 1 253 ? -105.095 -9.589 93.448 1.00 73.38 253 GLU A N 1
ATOM 1749 C CA . GLU A 1 253 ? -105.298 -9.610 91.989 1.00 73.38 253 GLU A CA 1
ATOM 1750 C C . GLU A 1 253 ? -104.659 -8.380 91.314 1.00 73.38 253 GLU A C 1
ATOM 1752 O O . GLU A 1 253 ? -103.984 -8.503 90.292 1.00 73.38 253 GLU A O 1
ATOM 1757 N N . SER A 1 254 ? -104.809 -7.202 91.935 1.00 72.69 254 SER A N 1
ATOM 1758 C CA . SER A 1 254 ? -104.273 -5.929 91.433 1.00 72.69 254 SER A CA 1
ATOM 1759 C C . SER A 1 254 ? -102.740 -5.909 91.421 1.00 72.69 254 SER A C 1
ATOM 1761 O O . SER A 1 254 ? -102.125 -5.568 90.409 1.00 72.69 254 SER A O 1
ATOM 1763 N N . ILE A 1 255 ? -102.101 -6.378 92.502 1.00 76.56 255 ILE A N 1
ATOM 1764 C CA . ILE A 1 255 ? -100.632 -6.474 92.580 1.00 76.56 255 ILE A CA 1
ATOM 1765 C C . ILE A 1 255 ? -100.099 -7.435 91.512 1.00 76.56 255 ILE A C 1
ATOM 1767 O O . ILE A 1 255 ? -99.103 -7.141 90.852 1.00 76.56 255 ILE A O 1
ATOM 1771 N N . ARG A 1 256 ? -100.771 -8.571 91.295 1.00 78.94 256 ARG A N 1
ATOM 1772 C CA . ARG A 1 256 ? -100.325 -9.570 90.319 1.00 78.94 256 ARG A CA 1
ATOM 1773 C C . ARG A 1 256 ? -100.431 -9.057 88.881 1.00 78.94 256 ARG A C 1
ATOM 1775 O O . ARG A 1 256 ? -99.526 -9.310 88.086 1.00 78.94 256 ARG A O 1
ATOM 1782 N N . GLN A 1 257 ? -101.484 -8.307 88.554 1.00 80.56 257 GLN A N 1
ATOM 1783 C CA . GLN A 1 257 ? -101.617 -7.657 87.247 1.00 80.56 257 GLN A CA 1
ATOM 1784 C C . GLN A 1 257 ? -100.568 -6.560 87.041 1.00 80.56 257 GLN A C 1
ATOM 1786 O O . GLN A 1 257 ? -99.945 -6.519 85.982 1.00 80.56 257 GLN A O 1
ATOM 1791 N N . HIS A 1 258 ? -100.307 -5.731 88.056 1.00 82.69 258 HIS A N 1
ATOM 1792 C CA . HIS A 1 258 ? -99.283 -4.689 87.967 1.00 82.69 258 HIS A CA 1
ATOM 1793 C C . HIS A 1 258 ? -97.882 -5.281 87.756 1.00 82.69 258 HIS A C 1
ATOM 1795 O O . HIS A 1 258 ? -97.204 -4.910 86.803 1.00 82.69 258 HIS A O 1
ATOM 1801 N N . VAL A 1 259 ? -97.489 -6.285 88.551 1.00 82.62 259 VAL A N 1
ATOM 1802 C CA . VAL A 1 259 ? -96.192 -6.970 88.391 1.00 82.62 259 VAL A CA 1
ATOM 1803 C C . VAL A 1 259 ? -96.077 -7.632 87.014 1.00 82.62 259 VAL A C 1
ATOM 1805 O O . VAL A 1 259 ? -95.029 -7.552 86.379 1.00 82.62 259 VAL A O 1
ATOM 1808 N N . THR A 1 260 ? -97.150 -8.247 86.510 1.00 83.56 260 THR A N 1
ATOM 1809 C CA . THR A 1 260 ? -97.138 -8.870 85.175 1.00 83.56 260 THR A CA 1
ATOM 1810 C C . THR A 1 260 ? -96.953 -7.826 84.068 1.00 83.56 260 THR A C 1
ATOM 1812 O O . THR A 1 260 ? -96.169 -8.053 83.147 1.00 83.56 260 THR A O 1
ATOM 1815 N N . ASN A 1 261 ? -97.608 -6.667 84.174 1.00 85.69 261 ASN A N 1
ATOM 1816 C CA . ASN A 1 261 ? -97.444 -5.574 83.216 1.00 85.69 261 ASN A CA 1
ATOM 1817 C C . ASN A 1 261 ? -96.036 -4.970 83.264 1.00 85.69 261 ASN A C 1
ATOM 1819 O O . ASN A 1 261 ? -95.450 -4.739 82.210 1.00 85.69 261 ASN A O 1
ATOM 1823 N N . GLU A 1 262 ? -95.454 -4.800 84.452 1.00 84.44 262 GLU A N 1
ATOM 1824 C CA . GLU A 1 262 ? -94.067 -4.342 84.591 1.00 84.44 262 GLU A CA 1
ATOM 1825 C C . GLU A 1 262 ? -93.072 -5.330 83.967 1.00 84.44 262 GLU A C 1
ATOM 1827 O O . GLU A 1 262 ? -92.158 -4.917 83.257 1.00 84.44 262 GLU A O 1
ATOM 1832 N N . PHE A 1 263 ? -93.279 -6.645 84.114 1.00 85.56 263 PHE A N 1
ATOM 1833 C CA . PHE A 1 263 ? -92.438 -7.642 83.440 1.00 85.56 263 PHE A CA 1
ATOM 1834 C C . PHE A 1 263 ? -92.583 -7.618 81.913 1.00 85.56 263 PHE A C 1
ATOM 1836 O O . PHE A 1 263 ? -91.592 -7.798 81.202 1.00 85.56 263 PHE A O 1
ATOM 1843 N N . ILE A 1 264 ? -93.791 -7.386 81.388 1.00 85.12 264 ILE A N 1
ATOM 1844 C CA . ILE A 1 264 ? -94.019 -7.253 79.942 1.00 85.12 264 ILE A CA 1
ATOM 1845 C C . ILE A 1 264 ? -93.347 -5.980 79.412 1.00 85.12 264 ILE A C 1
ATOM 1847 O O . ILE A 1 264 ? -92.645 -6.043 78.400 1.00 85.12 264 ILE A O 1
ATOM 1851 N N . ASN A 1 265 ? -93.489 -4.859 80.121 1.00 85.12 265 ASN A N 1
ATOM 1852 C CA . ASN A 1 265 ? -92.854 -3.590 79.771 1.00 85.12 265 ASN A CA 1
ATOM 1853 C C . ASN A 1 265 ? -91.327 -3.694 79.833 1.00 85.12 265 ASN A C 1
ATOM 1855 O O . ASN A 1 265 ? -90.641 -3.284 78.897 1.00 85.12 265 ASN A O 1
ATOM 1859 N N . HIS A 1 266 ? -90.785 -4.324 80.877 1.00 84.56 266 HIS A N 1
ATOM 1860 C CA . HIS A 1 266 ? -89.349 -4.528 81.023 1.00 84.56 266 HIS A CA 1
ATOM 1861 C C . HIS A 1 266 ? -88.790 -5.468 79.949 1.00 84.56 266 HIS A C 1
ATOM 1863 O O . HIS A 1 266 ? -87.740 -5.190 79.374 1.00 84.56 266 HIS A O 1
ATOM 1869 N N . LYS A 1 267 ? -89.513 -6.540 79.593 1.00 86.38 267 LYS A N 1
ATOM 1870 C CA . LYS A 1 267 ? -89.150 -7.410 78.462 1.00 86.38 267 LYS A CA 1
ATOM 1871 C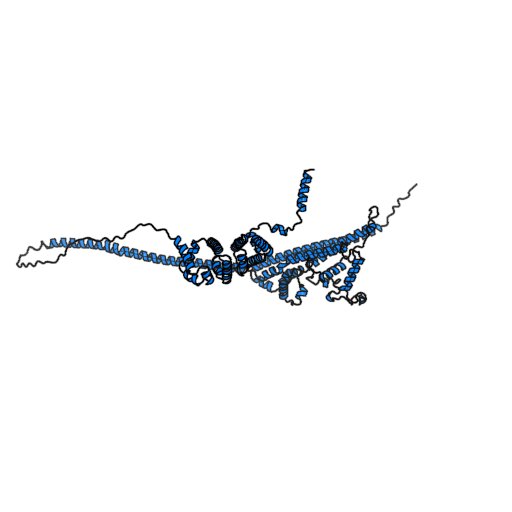 C . LYS A 1 267 ? -89.167 -6.644 77.137 1.00 86.38 267 LYS A C 1
ATOM 1873 O O . LYS A 1 267 ? -88.269 -6.829 76.317 1.00 86.38 267 LYS A O 1
ATOM 1878 N N . GLY A 1 268 ? -90.168 -5.789 76.927 1.00 86.44 268 GLY A N 1
ATOM 1879 C CA . GLY A 1 268 ? -90.262 -4.920 75.755 1.00 86.44 268 GLY A CA 1
ATOM 1880 C C . GLY A 1 268 ? -89.078 -3.960 75.655 1.00 86.44 268 GLY A C 1
ATOM 1881 O O . GLY A 1 268 ? -88.458 -3.869 74.597 1.00 86.44 268 GLY A O 1
ATOM 1882 N N . TRP A 1 269 ? -88.717 -3.316 76.765 1.00 89.94 269 TRP A N 1
ATOM 1883 C CA . TRP A 1 269 ? -87.550 -2.441 76.858 1.00 89.94 269 TRP A CA 1
ATOM 1884 C C . TRP A 1 269 ? -86.236 -3.196 76.612 1.00 89.94 269 TRP A C 1
ATOM 1886 O O . TRP A 1 269 ? -85.431 -2.765 75.790 1.00 89.94 269 TRP A O 1
ATOM 1896 N N . LEU A 1 270 ? -86.041 -4.362 77.239 1.00 88.44 270 LEU A N 1
ATOM 1897 C CA . LEU A 1 270 ? -84.818 -5.157 77.098 1.00 88.44 270 LEU A CA 1
ATOM 1898 C C . LEU A 1 270 ? -84.591 -5.602 75.643 1.00 88.44 270 LEU A C 1
ATOM 1900 O O . LEU A 1 270 ? -83.474 -5.543 75.133 1.00 88.44 270 LEU A O 1
ATOM 1904 N N . VAL A 1 271 ? -85.649 -6.043 74.957 1.00 86.12 271 VAL A N 1
ATOM 1905 C CA . VAL A 1 271 ? -85.538 -6.557 73.584 1.00 86.12 271 VAL A CA 1
ATOM 1906 C C . VAL A 1 271 ? -85.497 -5.432 72.555 1.00 86.12 271 VAL A C 1
ATOM 1908 O O . VAL A 1 271 ? -84.683 -5.482 71.634 1.00 86.12 271 VAL A O 1
ATOM 1911 N N . ASN A 1 272 ? -86.381 -4.440 72.658 1.00 85.12 272 ASN A N 1
ATOM 1912 C CA . ASN A 1 272 ? -86.505 -3.428 71.610 1.00 85.12 272 ASN A CA 1
ATOM 1913 C C . ASN A 1 272 ? -85.553 -2.252 71.818 1.00 85.12 272 ASN A C 1
ATOM 1915 O O . ASN A 1 272 ? -84.918 -1.843 70.859 1.00 85.12 272 ASN A O 1
ATOM 1919 N N . VAL A 1 273 ? -85.387 -1.767 73.047 1.00 83.50 273 VAL A N 1
ATOM 1920 C CA . VAL A 1 273 ? -84.530 -0.602 73.309 1.00 83.50 273 VAL A CA 1
ATOM 1921 C C . VAL A 1 273 ? -83.101 -1.060 73.588 1.00 83.50 273 VAL A C 1
ATOM 1923 O O . VAL A 1 273 ? -82.171 -0.736 72.859 1.00 83.50 273 VAL A O 1
ATOM 1926 N N . TRP A 1 274 ? -82.897 -1.899 74.603 1.00 85.00 274 TRP A N 1
ATOM 1927 C CA . TRP A 1 274 ? -81.538 -2.266 75.001 1.00 85.00 274 TRP A CA 1
ATOM 1928 C C . TRP A 1 274 ? -80.824 -3.139 73.955 1.00 85.00 274 TRP A C 1
ATOM 1930 O O . TRP A 1 274 ? -79.705 -2.828 73.546 1.00 85.00 274 TRP A O 1
ATOM 1940 N N . TRP A 1 275 ? -81.469 -4.200 73.457 1.00 85.12 275 TRP A N 1
ATOM 1941 C CA . TRP A 1 275 ? -80.838 -5.090 72.479 1.00 85.12 275 TRP A CA 1
ATOM 1942 C C . TRP A 1 275 ? -80.835 -4.529 71.050 1.00 85.12 275 TRP A C 1
ATOM 1944 O O . TRP A 1 275 ? -79.765 -4.418 70.453 1.00 85.12 275 TRP A O 1
ATOM 1954 N N . LYS A 1 276 ? -81.999 -4.179 70.479 1.00 82.06 276 LYS A N 1
ATOM 1955 C CA . LYS A 1 276 ? -82.080 -3.764 69.063 1.00 82.06 276 LYS A CA 1
ATOM 1956 C C . LYS A 1 276 ? -81.560 -2.353 68.791 1.00 82.06 276 LYS A C 1
ATOM 1958 O O . LYS A 1 276 ? -80.973 -2.161 67.732 1.00 82.06 276 LYS A O 1
ATOM 1963 N N . GLU A 1 277 ? -81.765 -1.390 69.689 1.00 82.69 277 GLU A N 1
ATOM 1964 C CA . GLU A 1 277 ? -81.350 0.003 69.444 1.00 82.69 277 GLU A CA 1
ATOM 1965 C C . GLU A 1 277 ? -79.931 0.309 69.943 1.00 82.69 277 GLU A C 1
ATOM 1967 O O . GLU A 1 277 ? -79.278 1.191 69.388 1.00 82.69 277 GLU A O 1
ATOM 1972 N N . HIS A 1 278 ? -79.411 -0.424 70.936 1.00 83.06 278 HIS A N 1
ATOM 1973 C CA . HIS A 1 278 ? -78.085 -0.134 71.501 1.00 83.06 278 HIS A CA 1
ATOM 1974 C C . HIS A 1 278 ? -77.042 -1.231 71.262 1.00 83.06 278 HIS A C 1
ATOM 1976 O O . HIS A 1 278 ? -75.991 -0.946 70.686 1.00 83.06 278 HIS A O 1
ATOM 1982 N N . ILE A 1 279 ? -77.300 -2.480 71.664 1.00 87.00 279 ILE A N 1
ATOM 1983 C CA . ILE A 1 279 ? -76.284 -3.548 71.587 1.00 87.00 279 ILE A CA 1
ATOM 1984 C C . ILE A 1 279 ? -76.043 -4.003 70.142 1.00 87.00 279 ILE A C 1
ATOM 1986 O O . ILE A 1 279 ? -74.894 -4.088 69.705 1.00 87.00 279 ILE A O 1
ATOM 1990 N N . LEU A 1 280 ? -77.107 -4.291 69.387 1.00 86.25 280 LEU A N 1
ATOM 1991 C CA . LEU A 1 280 ? -76.998 -4.790 68.016 1.00 86.25 280 LEU A CA 1
ATOM 1992 C C . LEU A 1 280 ? -76.273 -3.785 67.097 1.00 86.25 280 LEU A C 1
ATOM 1994 O O . LEU A 1 280 ? -75.322 -4.203 66.434 1.00 86.25 280 LEU A O 1
ATOM 1998 N N . PRO A 1 281 ? -76.617 -2.478 67.095 1.00 84.38 281 PRO A N 1
ATOM 1999 C CA . PRO A 1 281 ? -75.939 -1.498 66.253 1.00 84.38 281 PRO A CA 1
ATOM 2000 C C . PRO A 1 281 ? -74.473 -1.311 66.654 1.00 84.38 281 PRO A C 1
ATOM 2002 O O . PRO A 1 281 ? -73.608 -1.206 65.782 1.00 84.38 281 PRO A O 1
ATOM 2005 N N . ALA A 1 282 ? -74.170 -1.340 67.957 1.00 79.25 282 ALA A N 1
ATOM 2006 C CA . ALA A 1 282 ? -72.802 -1.248 68.461 1.00 79.25 282 ALA A CA 1
ATOM 2007 C C . ALA A 1 282 ? -71.940 -2.444 68.023 1.00 79.25 282 ALA A C 1
ATOM 2009 O O . ALA A 1 282 ? -70.808 -2.251 67.583 1.00 79.25 282 ALA A O 1
ATOM 2010 N N . LEU A 1 283 ? -72.478 -3.668 68.063 1.00 80.19 283 LEU A N 1
ATOM 2011 C CA . LEU A 1 283 ? -71.776 -4.861 67.579 1.00 80.19 283 LEU A CA 1
ATOM 2012 C C . LEU A 1 283 ? -71.581 -4.841 66.058 1.00 80.19 283 LEU A C 1
ATOM 2014 O O . LEU A 1 283 ? -70.510 -5.213 65.580 1.00 80.19 283 LEU A O 1
ATOM 2018 N N . THR A 1 284 ? -72.563 -4.360 65.287 1.00 79.19 284 THR A N 1
ATOM 2019 C CA . THR A 1 284 ? -72.387 -4.188 63.835 1.00 79.19 284 THR A CA 1
ATOM 2020 C C . THR A 1 284 ? -71.352 -3.116 63.502 1.00 79.19 284 THR A C 1
ATOM 2022 O O . THR A 1 284 ? -70.515 -3.342 62.634 1.00 79.19 284 THR A O 1
ATOM 2025 N N . MET A 1 285 ? -71.332 -1.996 64.231 1.00 79.75 285 MET A N 1
ATOM 2026 C CA . MET A 1 285 ? -70.310 -0.953 64.082 1.00 79.75 285 MET A CA 1
ATOM 2027 C C . MET A 1 285 ? -68.919 -1.479 64.448 1.00 79.75 285 MET A C 1
ATOM 2029 O O . MET A 1 285 ? -67.962 -1.234 63.720 1.00 79.75 285 MET A O 1
ATOM 2033 N N . MET A 1 286 ? -68.802 -2.265 65.521 1.00 80.94 286 MET A N 1
ATOM 2034 C CA . MET A 1 286 ? -67.541 -2.900 65.910 1.00 80.94 286 MET A CA 1
ATOM 2035 C C . MET A 1 286 ? -67.043 -3.880 64.838 1.00 80.94 286 MET A C 1
ATOM 2037 O O . MET A 1 286 ? -65.861 -3.872 64.500 1.00 80.94 286 MET A O 1
ATOM 2041 N N . ASN A 1 287 ? -67.934 -4.687 64.257 1.00 79.81 287 ASN A N 1
ATOM 2042 C CA . ASN A 1 287 ? -67.569 -5.625 63.195 1.00 79.81 287 ASN A CA 1
ATOM 2043 C C . ASN A 1 287 ? -67.138 -4.904 61.900 1.00 79.81 287 ASN A C 1
ATOM 2045 O O . ASN A 1 287 ? -66.185 -5.319 61.237 1.00 79.81 287 ASN A O 1
ATOM 2049 N N . ILE A 1 288 ? -67.790 -3.784 61.564 1.00 75.25 288 ILE A N 1
ATOM 2050 C CA . ILE A 1 288 ? -67.390 -2.927 60.437 1.00 75.25 288 ILE A CA 1
ATOM 2051 C C . ILE A 1 288 ? -65.997 -2.339 60.684 1.00 75.25 288 ILE A C 1
ATOM 2053 O O . ILE A 1 288 ? -65.153 -2.385 59.795 1.00 75.25 288 ILE A O 1
ATOM 2057 N N . GLN A 1 289 ? -65.703 -1.853 61.891 1.00 74.62 289 GLN A N 1
ATOM 2058 C CA . GLN A 1 289 ? -64.374 -1.323 62.215 1.00 74.62 289 GLN A CA 1
ATOM 2059 C C . GLN A 1 289 ? -63.287 -2.407 62.135 1.00 74.62 289 GLN A C 1
ATOM 2061 O O . GLN A 1 289 ? -62.252 -2.185 61.508 1.00 74.62 289 GLN A O 1
ATOM 2066 N N . PHE A 1 290 ? -63.530 -3.608 62.674 1.00 75.06 290 PHE A N 1
ATOM 2067 C CA . PHE A 1 290 ? -62.564 -4.711 62.589 1.00 75.06 290 PHE A CA 1
ATOM 2068 C C . PHE A 1 290 ? -62.290 -5.162 61.151 1.00 75.06 290 PHE A C 1
ATOM 2070 O O . PHE A 1 290 ? -61.132 -5.356 60.784 1.00 75.06 290 PHE A O 1
ATOM 2077 N N . SER A 1 291 ? -63.327 -5.293 60.321 1.00 73.88 291 SER A N 1
ATOM 2078 C CA . SER A 1 291 ? -63.154 -5.667 58.909 1.00 73.88 291 SER A CA 1
ATOM 2079 C C . SER A 1 291 ? -62.485 -4.561 58.088 1.00 73.88 291 SER A C 1
ATOM 2081 O O . SER A 1 291 ? -61.631 -4.861 57.256 1.00 73.88 291 SER A O 1
ATOM 2083 N N . THR A 1 292 ? -62.785 -3.288 58.365 1.00 69.69 292 THR A N 1
ATOM 2084 C CA . THR A 1 292 ? -62.151 -2.145 57.685 1.00 69.69 292 THR A CA 1
ATOM 2085 C C . THR A 1 292 ? -60.659 -2.049 58.019 1.00 69.69 292 THR A C 1
ATOM 2087 O O . THR A 1 292 ? -59.842 -1.880 57.116 1.00 69.69 292 THR A O 1
ATOM 2090 N N . VAL A 1 293 ? -60.278 -2.233 59.289 1.00 76.50 293 VAL A N 1
ATOM 2091 C CA . VAL A 1 293 ? -58.864 -2.245 59.713 1.00 76.50 293 VAL A CA 1
ATOM 2092 C C . VAL A 1 293 ? -58.116 -3.447 59.128 1.00 76.50 293 VAL A C 1
ATOM 2094 O O . VAL A 1 293 ? -56.989 -3.296 58.654 1.00 76.50 293 VAL A O 1
ATOM 2097 N N . ALA A 1 294 ? -58.742 -4.628 59.098 1.00 68.69 294 ALA A N 1
ATOM 2098 C CA . ALA A 1 294 ? -58.149 -5.814 58.482 1.00 68.69 294 ALA A CA 1
ATOM 2099 C C . ALA A 1 294 ? -57.910 -5.620 56.972 1.00 68.69 294 ALA A C 1
ATOM 2101 O O . ALA A 1 294 ? -56.843 -5.966 56.466 1.00 68.69 294 ALA A O 1
ATOM 2102 N N . LEU A 1 295 ? -58.858 -5.006 56.257 1.00 68.94 295 LEU A N 1
ATOM 2103 C CA . LEU A 1 295 ? -58.702 -4.682 54.836 1.00 68.94 295 LEU A CA 1
ATOM 2104 C C . LEU A 1 295 ? -57.622 -3.621 54.596 1.00 68.94 295 LEU A C 1
ATOM 2106 O O . LEU A 1 295 ? -56.846 -3.756 53.655 1.00 68.94 295 LEU A O 1
ATOM 2110 N N . GLN A 1 296 ? -57.505 -2.613 55.466 1.00 69.75 296 GLN A N 1
ATOM 2111 C CA . GLN A 1 296 ? -56.433 -1.617 55.377 1.00 69.75 296 GLN A CA 1
ATOM 2112 C C . GLN A 1 296 ? -55.038 -2.250 55.452 1.00 69.75 296 GLN A C 1
ATOM 2114 O O . GLN A 1 296 ? -54.153 -1.869 54.687 1.00 69.75 296 GLN A O 1
ATOM 2119 N N . GLN A 1 297 ? -54.837 -3.244 56.321 1.00 67.50 297 GLN A N 1
ATOM 2120 C CA . GLN A 1 297 ? -53.557 -3.951 56.422 1.00 67.50 297 GLN A CA 1
ATOM 2121 C C . GLN A 1 297 ? -53.240 -4.766 55.159 1.00 67.50 297 GLN A C 1
ATOM 2123 O O . GLN A 1 297 ? -52.096 -4.769 54.709 1.00 67.50 297 GLN A O 1
ATOM 2128 N N . VAL A 1 298 ? -54.242 -5.401 54.542 1.00 65.25 298 VAL A N 1
ATOM 2129 C CA . VAL A 1 298 ? -54.061 -6.134 53.276 1.00 65.25 298 VAL A CA 1
ATOM 2130 C C . VAL A 1 298 ? -53.737 -5.182 52.124 1.00 65.25 298 VAL A C 1
ATOM 2132 O O . VAL A 1 298 ? -52.856 -5.489 51.326 1.00 65.25 298 VAL A O 1
ATOM 2135 N N . THR A 1 299 ? -54.368 -4.007 52.061 1.00 68.12 299 THR A N 1
ATOM 2136 C CA . THR A 1 299 ? -54.040 -2.976 51.062 1.00 68.12 299 THR A CA 1
ATOM 2137 C C . THR A 1 299 ? -52.601 -2.483 51.215 1.00 68.12 299 THR A C 1
ATOM 2139 O O . THR A 1 299 ? -51.892 -2.345 50.220 1.00 68.12 299 THR A O 1
ATOM 2142 N N . ILE A 1 300 ? -52.135 -2.284 52.454 1.00 70.75 300 ILE A N 1
ATOM 2143 C CA . ILE A 1 300 ? -50.740 -1.915 52.736 1.00 70.75 300 ILE A CA 1
ATOM 2144 C C . ILE A 1 300 ? -49.787 -3.028 52.264 1.00 70.75 300 ILE A C 1
ATOM 2146 O O . ILE A 1 300 ? -48.824 -2.745 51.555 1.00 70.75 300 ILE A O 1
ATOM 2150 N N . ILE A 1 301 ? -50.076 -4.298 52.562 1.00 70.69 301 ILE A N 1
ATOM 2151 C CA . ILE A 1 301 ? -49.271 -5.441 52.089 1.00 70.69 301 ILE A CA 1
ATOM 2152 C C . ILE A 1 301 ? -49.274 -5.536 50.554 1.00 70.69 301 ILE A C 1
ATOM 2154 O O . ILE A 1 301 ? -48.224 -5.754 49.951 1.00 70.69 301 ILE A O 1
ATOM 2158 N N . GLY A 1 302 ? -50.425 -5.321 49.912 1.00 69.50 302 GLY A N 1
ATOM 2159 C CA . GLY A 1 302 ? -50.548 -5.275 48.454 1.00 69.50 302 GLY A CA 1
ATOM 2160 C C . GLY A 1 302 ? -49.690 -4.171 47.834 1.00 69.50 302 GLY A C 1
ATOM 2161 O O . GLY A 1 302 ? -48.958 -4.434 46.883 1.00 69.50 302 GLY A O 1
ATOM 2162 N N . SER A 1 303 ? -49.690 -2.974 48.431 1.00 74.75 303 SER A N 1
ATOM 2163 C CA . SER A 1 303 ? -48.846 -1.859 47.981 1.00 74.75 303 SER A CA 1
ATOM 2164 C C . SER A 1 303 ? -47.347 -2.151 48.117 1.00 74.75 303 SER A C 1
ATOM 2166 O O . SER A 1 303 ? -46.567 -1.750 47.259 1.00 74.75 303 SER A O 1
ATOM 2168 N N . PHE A 1 304 ? -46.930 -2.918 49.133 1.00 81.50 304 PHE A N 1
ATOM 2169 C CA . PHE A 1 304 ? -45.535 -3.350 49.269 1.00 81.50 304 PHE A CA 1
ATOM 2170 C C . PHE A 1 304 ? -45.129 -4.400 48.230 1.00 81.50 304 PHE A C 1
ATOM 2172 O O . PHE A 1 304 ? -43.991 -4.373 47.763 1.00 81.50 304 PHE A O 1
ATOM 2179 N N . PHE A 1 305 ? -46.025 -5.317 47.849 1.00 79.62 305 PHE A N 1
ATOM 2180 C CA . PHE A 1 305 ? -45.737 -6.283 46.785 1.00 79.62 305 PHE A CA 1
ATOM 2181 C C . PHE A 1 305 ? -45.656 -5.625 45.405 1.00 79.62 305 PHE A C 1
ATOM 2183 O O . PHE A 1 305 ? -44.760 -5.969 44.636 1.00 79.62 305 PHE A O 1
ATOM 2190 N N . ASP A 1 306 ? -46.528 -4.656 45.122 1.00 86.06 306 ASP A N 1
ATOM 2191 C CA . ASP A 1 306 ? -46.486 -3.876 43.882 1.00 86.06 306 ASP A CA 1
ATOM 2192 C C . ASP A 1 306 ? -45.215 -3.015 43.805 1.00 86.06 306 ASP A C 1
ATOM 2194 O O . ASP A 1 306 ? -44.445 -3.122 42.852 1.00 86.06 306 ASP A O 1
ATOM 2198 N N . ALA A 1 307 ? -44.895 -2.278 44.877 1.00 84.88 307 ALA A N 1
ATOM 2199 C CA . ALA A 1 307 ? -43.653 -1.511 44.971 1.00 84.88 307 ALA A CA 1
ATOM 2200 C C . ALA A 1 307 ? -42.406 -2.401 44.842 1.00 84.88 307 ALA A C 1
ATOM 2202 O O . ALA A 1 307 ? -41.439 -2.026 44.181 1.00 84.88 307 ALA A O 1
ATOM 2203 N N . LYS A 1 308 ? -42.416 -3.607 45.427 1.00 93.06 308 LYS A N 1
ATOM 2204 C CA . LYS A 1 308 ? -41.326 -4.575 45.255 1.00 93.06 308 LYS A CA 1
ATOM 2205 C C . LYS A 1 308 ? -41.184 -4.989 43.792 1.00 93.06 308 LYS A C 1
ATOM 2207 O O . LYS A 1 308 ? -40.068 -4.990 43.283 1.00 93.06 308 LYS A O 1
ATOM 2212 N N . HIS A 1 309 ? -42.281 -5.331 43.120 1.00 91.00 309 HIS A N 1
ATOM 2213 C CA . HIS A 1 309 ? -42.226 -5.743 41.720 1.00 91.00 309 HIS A CA 1
ATOM 2214 C C . HIS A 1 309 ? -41.773 -4.592 40.810 1.00 91.00 309 HIS A C 1
ATOM 2216 O O . HIS A 1 309 ? -40.959 -4.787 39.907 1.00 91.00 309 HIS A O 1
ATOM 2222 N N . GLN A 1 310 ? -42.204 -3.364 41.104 1.00 91.94 310 GLN A N 1
ATOM 2223 C CA . GLN A 1 310 ? -41.725 -2.162 40.429 1.00 91.94 310 GLN A CA 1
ATOM 2224 C C . GLN A 1 310 ? -40.220 -1.930 40.654 1.00 91.94 310 GLN A C 1
ATOM 2226 O O . GLN A 1 310 ? -39.497 -1.629 39.710 1.00 91.94 310 GLN A O 1
ATOM 2231 N N . LEU A 1 311 ? -39.709 -2.115 41.873 1.00 93.12 311 LEU A N 1
ATOM 2232 C CA . LEU A 1 311 ? -38.274 -1.984 42.156 1.00 93.12 311 LEU A CA 1
ATOM 2233 C C . LEU A 1 311 ? -37.447 -3.108 41.516 1.00 93.12 311 LEU A C 1
ATOM 2235 O O . LEU A 1 311 ? -36.353 -2.855 41.017 1.00 93.12 311 LEU A O 1
ATOM 2239 N N . GLU A 1 312 ? -37.954 -4.343 41.491 1.00 94.94 312 GLU A N 1
ATOM 2240 C CA . GLU A 1 312 ? -37.297 -5.469 40.815 1.00 94.94 312 GLU A CA 1
ATOM 2241 C C . GLU A 1 312 ? -37.232 -5.257 39.301 1.00 94.94 312 GLU A C 1
ATOM 2243 O O . GLU A 1 312 ? -36.183 -5.489 38.702 1.00 94.94 312 GLU A O 1
ATOM 2248 N N . THR A 1 313 ? -38.313 -4.767 38.689 1.00 91.62 313 THR A N 1
ATOM 2249 C CA . THR A 1 313 ? -38.341 -4.431 37.257 1.00 91.62 313 THR A CA 1
ATOM 2250 C C . THR A 1 313 ? -37.451 -3.235 36.932 1.00 91.62 313 THR A C 1
ATOM 2252 O O . THR A 1 313 ? -36.721 -3.290 35.946 1.00 91.62 313 THR A O 1
ATOM 2255 N N . GLN A 1 314 ? -37.418 -2.196 37.774 1.00 92.00 314 GLN A N 1
ATOM 2256 C CA . GLN A 1 314 ? -36.469 -1.086 37.631 1.00 92.00 314 GLN A CA 1
ATOM 2257 C C . GLN A 1 314 ? -35.018 -1.558 37.746 1.00 92.00 314 GLN A C 1
ATOM 2259 O O . GLN A 1 314 ? -34.187 -1.169 36.931 1.00 92.00 314 GLN A O 1
ATOM 2264 N N . ARG A 1 315 ? -34.708 -2.426 38.716 1.00 93.19 315 ARG A N 1
ATOM 2265 C CA . ARG A 1 315 ? -33.365 -2.996 38.873 1.00 93.19 315 ARG A CA 1
ATOM 2266 C C . ARG A 1 315 ? -32.977 -3.842 37.665 1.00 93.19 315 ARG A C 1
ATOM 2268 O O . ARG A 1 315 ? -31.863 -3.706 37.176 1.00 93.19 315 ARG A O 1
ATOM 2275 N N . LEU A 1 316 ? -33.891 -4.676 37.171 1.00 93.88 316 LEU A N 1
ATOM 2276 C CA . LEU A 1 316 ? -33.662 -5.484 35.975 1.00 93.88 316 LEU A CA 1
ATOM 2277 C C . LEU A 1 316 ? -33.439 -4.602 34.741 1.00 93.88 316 LEU A C 1
ATOM 2279 O O . LEU A 1 316 ? -32.534 -4.868 33.960 1.00 93.88 316 LEU A O 1
ATOM 2283 N N . LEU A 1 317 ? -34.219 -3.531 34.574 1.00 90.88 317 LEU A N 1
ATOM 2284 C CA . LEU A 1 317 ? -34.014 -2.559 33.498 1.00 90.88 317 LEU A CA 1
ATOM 2285 C C . LEU A 1 317 ? -32.662 -1.855 33.617 1.00 90.88 317 LEU A C 1
ATOM 2287 O O . LEU A 1 317 ? -31.983 -1.691 32.610 1.00 90.88 317 LEU A O 1
ATOM 2291 N N . GLN A 1 318 ? -32.241 -1.480 34.826 1.00 92.81 318 GLN A N 1
ATOM 2292 C CA . GLN A 1 318 ? -30.915 -0.908 35.060 1.00 92.81 318 GLN A CA 1
ATOM 2293 C C . GLN A 1 318 ? -29.807 -1.906 34.708 1.00 92.81 318 GLN A C 1
ATOM 2295 O O . GLN A 1 318 ? -28.867 -1.537 34.010 1.00 92.81 318 GLN A O 1
ATOM 2300 N N . GLU A 1 319 ? -29.941 -3.166 35.120 1.00 93.38 319 GLU A N 1
ATOM 2301 C CA . GLU A 1 319 ? -28.989 -4.237 34.817 1.00 93.38 319 GLU A CA 1
ATOM 2302 C C . GLU A 1 319 ? -28.886 -4.491 33.307 1.00 93.38 319 GLU A C 1
ATOM 2304 O O . GLU A 1 319 ? -27.790 -4.424 32.752 1.00 93.38 319 GLU A O 1
ATOM 2309 N N . LEU A 1 320 ? -30.022 -4.657 32.623 1.00 91.12 320 LEU A N 1
ATOM 2310 C CA . LEU A 1 320 ? -30.073 -4.830 31.169 1.00 91.12 320 LEU A CA 1
ATOM 2311 C C . LEU A 1 320 ? -29.562 -3.596 30.419 1.00 91.12 320 LEU A C 1
ATOM 2313 O O . LEU A 1 320 ? -28.880 -3.735 29.408 1.00 91.12 320 LEU A O 1
ATOM 2317 N N . SER A 1 321 ? -29.855 -2.384 30.904 1.00 87.12 321 SER A N 1
ATOM 2318 C CA . SER A 1 321 ? -29.329 -1.157 30.300 1.00 87.12 321 SER A CA 1
ATOM 2319 C C . SER A 1 321 ? -27.810 -1.082 30.441 1.00 87.12 321 SER A C 1
ATOM 2321 O O . SER A 1 321 ? -27.127 -0.770 29.471 1.00 87.12 321 SER A O 1
ATOM 2323 N N . ALA A 1 322 ? -27.261 -1.438 31.605 1.00 89.81 322 ALA A N 1
ATOM 2324 C CA . ALA A 1 322 ? -25.824 -1.452 31.845 1.00 89.81 322 ALA A CA 1
ATOM 2325 C C . ALA A 1 322 ? -25.121 -2.530 31.008 1.00 89.81 322 ALA A C 1
ATOM 2327 O O . ALA A 1 322 ? -24.053 -2.267 30.453 1.00 89.81 322 ALA A O 1
ATOM 2328 N N . GLU A 1 323 ? -25.723 -3.715 30.873 1.00 87.50 323 GLU A N 1
ATOM 2329 C CA . GLU A 1 323 ? -25.239 -4.776 29.986 1.00 87.50 323 GLU A CA 1
ATOM 2330 C C . GLU A 1 323 ? -25.261 -4.323 28.521 1.00 87.50 323 GLU A C 1
ATOM 2332 O O . GLU A 1 323 ? -24.244 -4.424 27.837 1.00 87.50 323 GLU A O 1
ATOM 2337 N N . ALA A 1 324 ? -26.355 -3.707 28.065 1.00 84.56 324 ALA A N 1
ATOM 2338 C CA . ALA A 1 324 ? -26.448 -3.145 26.722 1.00 84.56 324 ALA A CA 1
ATOM 2339 C C . ALA A 1 324 ? -25.387 -2.056 26.489 1.00 84.56 324 ALA A C 1
ATOM 2341 O O . ALA A 1 324 ? -24.649 -2.121 25.508 1.00 84.56 324 ALA A O 1
ATOM 2342 N N . TYR A 1 325 ? -25.232 -1.085 27.395 1.00 85.56 325 TYR A N 1
ATOM 2343 C CA . TYR A 1 325 ? -24.182 -0.067 27.279 1.00 85.56 325 TYR A CA 1
ATOM 2344 C C . TYR A 1 325 ? -22.792 -0.699 27.224 1.00 85.56 325 TYR A C 1
ATOM 2346 O O . TYR A 1 325 ? -21.964 -0.308 26.395 1.00 85.56 325 TYR A O 1
ATOM 2354 N N . LYS A 1 326 ? -22.532 -1.710 28.057 1.00 84.00 326 LYS A N 1
ATOM 2355 C CA . LYS A 1 326 ? -21.268 -2.444 28.045 1.00 84.00 326 LYS A CA 1
ATOM 2356 C C . LYS A 1 326 ? -21.042 -3.134 26.698 1.00 84.00 326 LYS A C 1
ATOM 2358 O O . LYS A 1 326 ? -19.936 -3.022 26.173 1.00 84.00 326 LYS A O 1
ATOM 2363 N N . ASP A 1 327 ? -22.046 -3.782 26.124 1.00 82.31 327 ASP A N 1
ATOM 2364 C CA . ASP A 1 327 ? -21.926 -4.548 24.878 1.00 82.31 327 ASP A CA 1
ATOM 2365 C C . ASP A 1 327 ? -21.897 -3.683 23.612 1.00 82.31 327 ASP A C 1
ATOM 2367 O O . ASP A 1 327 ? -21.229 -4.030 22.631 1.00 82.31 327 ASP A O 1
ATOM 2371 N N . TYR A 1 328 ? -22.590 -2.542 23.610 1.00 82.19 328 TYR A N 1
ATOM 2372 C CA . TYR A 1 328 ? -22.616 -1.646 22.456 1.00 82.19 328 TYR A CA 1
ATOM 2373 C C . TYR A 1 328 ? -21.387 -0.738 22.381 1.00 82.19 328 TYR A C 1
ATOM 2375 O O . TYR A 1 328 ? -20.936 -0.456 21.267 1.00 82.19 328 TYR A O 1
ATOM 2383 N N . THR A 1 329 ? -20.780 -0.379 23.516 1.00 85.25 329 THR A N 1
ATOM 2384 C CA . THR A 1 329 ? -19.587 0.481 23.550 1.00 85.25 329 THR A CA 1
ATOM 2385 C C . THR A 1 329 ? -18.367 -0.226 22.934 1.00 85.25 329 THR A C 1
ATOM 2387 O O . THR A 1 329 ? -17.917 -1.246 23.478 1.00 85.25 329 THR A O 1
ATOM 2390 N N . PRO A 1 330 ? -17.812 0.281 21.813 1.00 85.62 330 PRO A N 1
ATOM 2391 C CA . PRO A 1 330 ? -16.637 -0.309 21.176 1.00 85.62 330 PRO A CA 1
ATOM 2392 C C . PRO A 1 330 ? -15.392 -0.184 22.068 1.00 85.62 330 PRO A C 1
ATOM 2394 O O . PRO A 1 330 ? -15.258 0.774 22.826 1.00 85.62 330 PRO A O 1
ATOM 2397 N N . SER A 1 331 ? -14.482 -1.160 21.984 1.00 86.19 331 SER A N 1
ATOM 2398 C CA . SER A 1 331 ? -13.158 -1.065 22.616 1.00 86.19 331 SER A CA 1
ATOM 2399 C C . SER A 1 331 ? -12.228 -0.150 21.818 1.00 86.19 331 SER A C 1
ATOM 2401 O O . SER A 1 331 ? -12.390 -0.006 20.604 1.00 86.19 331 SER A O 1
ATOM 2403 N N . GLU A 1 332 ? -11.205 0.384 22.481 1.00 86.44 332 GLU A N 1
ATOM 2404 C CA . GLU A 1 332 ? -10.186 1.245 21.873 1.00 86.44 332 GLU A CA 1
ATOM 2405 C C . GLU A 1 332 ? -9.532 0.601 20.645 1.00 86.44 332 GLU A C 1
ATOM 2407 O O . GLU A 1 332 ? -9.584 1.180 19.562 1.00 86.44 332 GLU A O 1
ATOM 2412 N N . GLY A 1 333 ? -9.070 -0.648 20.731 1.00 84.00 333 GLY A N 1
ATOM 2413 C CA . GLY A 1 333 ? -8.467 -1.294 19.567 1.00 84.00 333 GLY A CA 1
ATOM 2414 C C . GLY A 1 333 ? -9.436 -1.569 18.419 1.00 84.00 333 GLY A C 1
ATOM 2415 O O . GLY A 1 333 ? -8.994 -1.718 17.287 1.00 84.00 333 GLY A O 1
ATOM 2416 N N . LEU A 1 334 ? -10.764 -1.591 18.633 1.00 87.75 334 LEU A N 1
ATOM 2417 C CA . LEU A 1 334 ? -11.702 -1.626 17.498 1.00 87.75 334 LEU A CA 1
ATOM 2418 C C . LEU A 1 334 ? -11.707 -0.277 16.763 1.00 87.75 334 LEU A C 1
ATOM 2420 O O . LEU A 1 334 ? -11.734 -0.248 15.531 1.00 87.75 334 LEU A O 1
ATOM 2424 N N . CYS A 1 335 ? -11.652 0.825 17.512 1.00 88.81 335 CYS A N 1
ATOM 2425 C CA . CYS A 1 335 ? -11.505 2.169 16.960 1.00 88.81 335 CYS A CA 1
ATOM 2426 C C . CYS A 1 335 ? -10.146 2.353 16.273 1.00 88.81 335 CYS A C 1
ATOM 2428 O O . CYS A 1 335 ? -10.079 3.028 15.246 1.00 88.81 335 CYS A O 1
ATOM 2430 N N . GLU A 1 336 ? -9.086 1.713 16.770 1.00 88.50 336 GLU A N 1
ATOM 2431 C CA . GLU A 1 336 ? -7.769 1.707 16.130 1.00 88.50 336 GLU A CA 1
ATOM 2432 C C . GLU A 1 336 ? -7.825 1.074 14.729 1.00 88.50 336 GLU A C 1
ATOM 2434 O O . GLU A 1 336 ? -7.395 1.693 13.754 1.00 88.50 336 GLU A O 1
ATOM 2439 N N . PHE A 1 337 ? -8.452 -0.104 14.585 1.00 87.88 337 PHE A N 1
ATOM 2440 C CA . PHE A 1 337 ? -8.676 -0.712 13.265 1.00 87.88 337 PHE A CA 1
ATOM 2441 C C . PHE A 1 337 ? -9.487 0.198 12.332 1.00 87.88 337 PHE A C 1
ATOM 2443 O O . PHE A 1 337 ? -9.146 0.348 11.157 1.00 87.88 337 PHE A O 1
ATOM 2450 N N . GLY A 1 338 ? -10.569 0.799 12.834 1.00 88.00 338 GLY A N 1
ATOM 2451 C CA . GLY A 1 338 ? -11.412 1.699 12.041 1.00 88.00 338 GLY A CA 1
ATOM 2452 C C . GLY A 1 338 ? -10.658 2.947 11.575 1.00 88.00 338 GLY A C 1
ATOM 2453 O O . GLY A 1 338 ? -10.769 3.357 10.422 1.00 88.00 338 GLY A O 1
ATOM 2454 N N . THR A 1 339 ? -9.826 3.512 12.446 1.00 90.44 339 THR A N 1
ATOM 2455 C CA . THR A 1 339 ? -9.050 4.719 12.147 1.00 90.44 339 THR A CA 1
ATOM 2456 C C . THR A 1 339 ? -7.934 4.428 11.144 1.00 90.44 339 THR A C 1
ATOM 2458 O O . THR A 1 339 ? -7.794 5.149 10.158 1.00 90.44 339 THR A O 1
ATOM 2461 N N . ASN A 1 340 ? -7.203 3.322 11.320 1.00 88.38 340 ASN A N 1
ATOM 2462 C CA . ASN A 1 340 ? -6.113 2.926 10.422 1.00 88.38 340 ASN A CA 1
ATOM 2463 C C . ASN A 1 340 ? -6.594 2.457 9.033 1.00 88.38 340 ASN A C 1
ATOM 2465 O O . ASN A 1 340 ? -5.788 2.360 8.111 1.00 88.38 340 ASN A O 1
ATOM 2469 N N . THR A 1 341 ? -7.892 2.181 8.852 1.00 89.75 341 THR A N 1
ATOM 2470 C CA . THR A 1 341 ? -8.477 1.784 7.554 1.00 89.75 341 THR A CA 1
ATOM 2471 C C . THR A 1 341 ? -9.144 2.934 6.790 1.00 89.75 341 THR A C 1
ATOM 2473 O O . THR A 1 341 ? -9.454 2.774 5.608 1.00 89.75 341 THR A O 1
ATOM 2476 N N . ARG A 1 342 ? -9.325 4.108 7.414 1.00 87.50 342 ARG A N 1
ATOM 2477 C CA . ARG A 1 342 ? -10.123 5.230 6.883 1.00 87.50 342 ARG A CA 1
ATOM 2478 C C . ARG A 1 342 ? -9.686 5.719 5.496 1.00 87.50 342 ARG A C 1
ATOM 2480 O O . ARG A 1 342 ? -10.539 5.923 4.637 1.00 87.50 342 ARG A O 1
ATOM 2487 N N . SER A 1 343 ? -8.382 5.846 5.241 1.00 88.19 343 SER A N 1
ATOM 2488 C CA . SER A 1 343 ? -7.858 6.334 3.952 1.00 88.19 343 SER A CA 1
ATOM 2489 C C . SER A 1 343 ? -7.346 5.230 3.014 1.00 88.19 343 SER A C 1
ATOM 2491 O O . SER A 1 343 ? -6.757 5.514 1.962 1.00 88.19 343 SER A O 1
ATOM 2493 N N . LEU A 1 344 ? -7.613 3.958 3.334 1.00 90.38 344 LEU A N 1
ATOM 2494 C CA . LEU A 1 344 ? -7.144 2.823 2.534 1.00 90.38 344 LEU A CA 1
ATOM 2495 C C . LEU A 1 344 ? -7.732 2.847 1.115 1.00 90.38 344 LEU A C 1
ATOM 2497 O O . LEU A 1 344 ? -7.034 2.576 0.134 1.00 90.38 344 LEU A O 1
ATOM 2501 N N . ALA A 1 345 ? -9.004 3.231 0.985 1.00 91.31 345 ALA A N 1
ATOM 2502 C CA . ALA A 1 345 ? -9.673 3.355 -0.308 1.00 91.31 345 ALA A CA 1
ATOM 2503 C C . ALA A 1 345 ? -9.062 4.473 -1.172 1.00 91.31 345 ALA A C 1
ATOM 2505 O O . ALA A 1 345 ? -8.777 4.250 -2.350 1.00 91.31 345 ALA A O 1
ATOM 2506 N N . ALA A 1 346 ? -8.797 5.644 -0.584 1.00 90.06 346 ALA A N 1
ATOM 2507 C CA . ALA A 1 346 ? -8.148 6.762 -1.272 1.00 90.06 346 ALA A CA 1
ATOM 2508 C C . ALA A 1 346 ? -6.722 6.393 -1.718 1.00 90.06 346 ALA A C 1
ATOM 2510 O O . ALA A 1 346 ? -6.340 6.618 -2.868 1.00 90.06 346 ALA A O 1
ATOM 2511 N N . SER A 1 347 ? 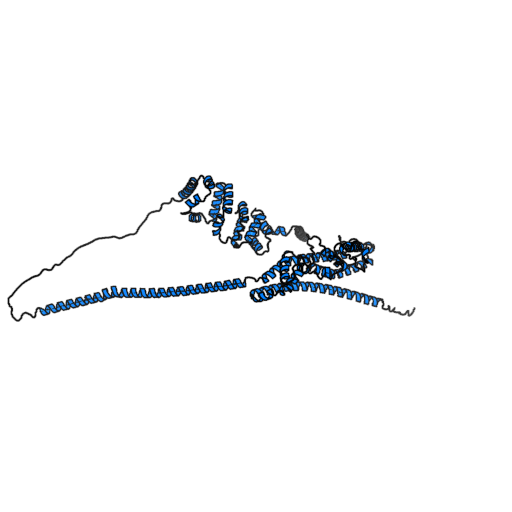-5.968 5.725 -0.842 1.00 90.88 347 SER A N 1
ATOM 2512 C CA . SER A 1 347 ? -4.617 5.232 -1.137 1.00 90.88 347 SER A CA 1
ATOM 2513 C C . SER A 1 347 ? -4.622 4.186 -2.259 1.00 90.88 347 SER A C 1
ATOM 2515 O O . SER A 1 347 ? -3.769 4.214 -3.143 1.00 90.88 347 SER A O 1
ATOM 2517 N N . THR A 1 348 ? -5.638 3.317 -2.302 1.00 91.81 348 THR A N 1
ATOM 2518 C CA . THR A 1 348 ? -5.836 2.348 -3.396 1.00 91.81 348 THR A CA 1
ATOM 2519 C C . THR A 1 348 ? -6.132 3.041 -4.731 1.00 91.81 348 THR A C 1
ATOM 2521 O O . THR A 1 348 ? -5.649 2.614 -5.779 1.00 91.81 348 THR A O 1
ATOM 2524 N N . GLN A 1 349 ? -6.920 4.120 -4.734 1.00 91.44 349 GLN A N 1
ATOM 2525 C CA . GLN A 1 349 ? -7.203 4.875 -5.959 1.00 91.44 349 GLN A CA 1
ATOM 2526 C C . GLN A 1 349 ? -5.949 5.569 -6.505 1.00 91.44 349 GLN A C 1
ATOM 2528 O O . GLN A 1 349 ? -5.665 5.446 -7.699 1.00 91.44 349 GLN A O 1
ATOM 2533 N N . LYS A 1 350 ? -5.167 6.224 -5.634 1.00 90.56 350 LYS A N 1
ATOM 2534 C CA . LYS A 1 350 ? -3.863 6.811 -5.991 1.00 90.56 350 LYS A CA 1
ATOM 2535 C C . LYS A 1 350 ? -2.911 5.748 -6.548 1.00 90.56 350 LYS A C 1
ATOM 2537 O O . LYS A 1 350 ? -2.337 5.931 -7.619 1.00 90.56 350 LYS A O 1
ATOM 2542 N N . SER A 1 351 ? -2.843 4.595 -5.886 1.00 92.25 351 SER A N 1
ATOM 2543 C CA . SER A 1 351 ? -2.063 3.434 -6.322 1.00 92.25 351 SER A CA 1
ATOM 2544 C C . SER A 1 351 ? -2.422 2.966 -7.739 1.00 92.25 351 SER A C 1
ATOM 2546 O O . SER A 1 351 ? -1.541 2.797 -8.588 1.00 92.25 351 SER A O 1
ATOM 2548 N N . ASN A 1 352 ? -3.719 2.827 -8.036 1.00 93.06 352 ASN A N 1
ATOM 2549 C CA . ASN A 1 352 ? -4.202 2.421 -9.358 1.00 93.06 352 ASN A CA 1
ATOM 2550 C C . ASN A 1 352 ? -3.877 3.453 -10.447 1.00 93.06 352 ASN A C 1
ATOM 2552 O O . ASN A 1 352 ? -3.489 3.075 -11.555 1.00 93.06 352 ASN A O 1
ATOM 2556 N N . LEU A 1 353 ? -4.013 4.746 -10.140 1.00 92.94 353 LEU A N 1
ATOM 2557 C CA . LEU A 1 353 ? -3.653 5.824 -11.061 1.00 92.94 353 LEU A CA 1
ATOM 2558 C C . LEU A 1 353 ? -2.153 5.794 -11.383 1.00 92.94 353 LEU A C 1
ATOM 2560 O O . LEU A 1 353 ? -1.759 5.872 -12.552 1.00 92.94 353 LEU A O 1
ATOM 2564 N N . THR A 1 354 ? -1.317 5.628 -10.358 1.00 92.50 354 THR A N 1
ATOM 2565 C CA . THR A 1 354 ? 0.136 5.536 -10.516 1.00 92.50 354 THR A CA 1
ATOM 2566 C C . THR A 1 354 ? 0.533 4.313 -11.334 1.00 92.50 354 THR A C 1
ATOM 2568 O O . THR A 1 354 ? 1.310 4.440 -12.282 1.00 92.50 354 THR A O 1
ATOM 2571 N N . TYR A 1 355 ? -0.062 3.151 -11.053 1.00 94.06 355 TYR A N 1
ATOM 2572 C CA . TYR A 1 355 ? 0.123 1.931 -11.840 1.00 94.06 355 TYR A CA 1
ATOM 2573 C C . TYR A 1 355 ? -0.143 2.162 -13.334 1.00 94.06 355 TYR A C 1
ATOM 2575 O O . TYR A 1 355 ? 0.723 1.888 -14.170 1.00 94.06 355 TYR A O 1
ATOM 2583 N N . GLN A 1 356 ? -1.317 2.703 -13.675 1.00 93.31 356 GLN A N 1
ATOM 2584 C CA . GLN A 1 356 ? -1.701 2.938 -15.068 1.00 93.31 356 GLN A CA 1
ATOM 2585 C C . GLN A 1 356 ? -0.767 3.940 -15.748 1.00 93.31 356 GLN A C 1
ATOM 2587 O O . GLN A 1 356 ? -0.368 3.742 -16.896 1.00 93.31 356 GLN A O 1
ATOM 2592 N N . THR A 1 357 ? -0.373 4.995 -15.037 1.00 91.81 357 THR A N 1
ATOM 2593 C CA . THR A 1 357 ? 0.509 6.038 -15.571 1.00 91.81 357 THR A CA 1
ATOM 2594 C C . THR A 1 357 ? 1.911 5.500 -15.857 1.00 91.81 357 THR A C 1
ATOM 2596 O O . THR A 1 357 ? 2.454 5.739 -16.939 1.00 91.81 357 THR A O 1
ATOM 2599 N N . ILE A 1 358 ? 2.487 4.726 -14.931 1.00 91.88 358 ILE A N 1
ATOM 2600 C CA . ILE A 1 358 ? 3.809 4.112 -15.108 1.00 91.88 358 ILE A CA 1
ATOM 2601 C C . ILE A 1 358 ? 3.779 3.110 -16.267 1.00 91.88 358 ILE A C 1
ATOM 2603 O O . ILE A 1 358 ? 4.622 3.199 -17.163 1.00 91.88 358 ILE A O 1
ATOM 2607 N N . ALA A 1 359 ? 2.788 2.215 -16.296 1.00 92.81 359 ALA A N 1
ATOM 2608 C CA . ALA A 1 359 ? 2.653 1.210 -17.348 1.00 92.81 359 ALA A CA 1
ATOM 2609 C C . ALA A 1 359 ? 2.493 1.853 -18.738 1.00 92.81 359 ALA A C 1
ATOM 2611 O O . ALA A 1 359 ? 3.208 1.500 -19.680 1.00 92.81 359 ALA A O 1
ATOM 2612 N N . ASN A 1 360 ? 1.614 2.855 -18.862 1.00 91.19 360 ASN A N 1
ATOM 2613 C CA . ASN A 1 360 ? 1.394 3.566 -20.121 1.00 91.19 360 ASN A CA 1
ATOM 2614 C C . ASN A 1 360 ? 2.648 4.309 -20.581 1.00 91.19 360 ASN A C 1
ATOM 2616 O O . ASN A 1 360 ? 2.999 4.250 -21.761 1.00 91.19 360 ASN A O 1
ATOM 2620 N N . ARG A 1 361 ? 3.362 4.982 -19.674 1.00 90.06 361 ARG A N 1
ATOM 2621 C CA . ARG A 1 361 ? 4.597 5.698 -20.018 1.00 90.06 361 ARG A CA 1
ATOM 2622 C C . ARG A 1 361 ? 5.697 4.747 -20.487 1.00 90.06 361 ARG A C 1
ATOM 2624 O O . ARG A 1 361 ? 6.359 5.047 -21.480 1.00 90.06 361 ARG A O 1
ATOM 2631 N N . GLN A 1 362 ? 5.887 3.618 -19.804 1.00 90.75 362 GLN A N 1
ATOM 2632 C CA . GLN A 1 362 ? 6.891 2.614 -20.169 1.00 90.75 362 GLN A CA 1
ATOM 2633 C C . GLN A 1 362 ? 6.619 2.032 -21.557 1.00 90.75 362 GLN A C 1
ATOM 2635 O O . GLN A 1 362 ? 7.508 2.048 -22.412 1.00 90.75 362 GLN A O 1
ATOM 2640 N N . LEU A 1 363 ? 5.371 1.631 -21.815 1.00 89.56 363 LEU A N 1
ATOM 2641 C CA . LEU A 1 363 ? 4.967 1.114 -23.118 1.00 89.56 363 LEU A CA 1
ATOM 2642 C C . LEU A 1 363 ? 5.124 2.177 -24.211 1.00 89.56 363 LEU A C 1
ATOM 2644 O O . LEU A 1 363 ? 5.733 1.911 -25.244 1.00 89.56 363 LEU A O 1
ATOM 2648 N N . THR A 1 364 ? 4.642 3.402 -23.971 1.00 90.06 364 THR A N 1
ATOM 2649 C CA . THR A 1 364 ? 4.731 4.514 -24.936 1.00 90.06 364 THR A CA 1
ATOM 2650 C C . THR A 1 364 ? 6.186 4.843 -25.269 1.00 90.06 364 THR A C 1
ATOM 2652 O O . THR A 1 364 ? 6.500 5.112 -26.429 1.00 90.06 364 THR A O 1
ATOM 2655 N N . ARG A 1 365 ? 7.103 4.772 -24.295 1.00 88.94 365 ARG A N 1
ATOM 2656 C CA . ARG A 1 365 ? 8.542 4.922 -24.548 1.00 88.94 365 ARG A CA 1
ATOM 2657 C C . ARG A 1 365 ? 9.073 3.802 -25.446 1.00 88.94 365 ARG A C 1
ATOM 2659 O O . ARG A 1 365 ? 9.794 4.105 -26.398 1.00 88.94 365 ARG A O 1
ATOM 2666 N N . GLU A 1 366 ? 8.731 2.546 -25.165 1.00 88.75 366 GLU A N 1
ATOM 2667 C CA . GLU A 1 366 ? 9.219 1.386 -25.923 1.00 88.75 366 GLU A CA 1
ATOM 2668 C C . GLU A 1 366 ? 8.729 1.394 -27.379 1.00 88.75 366 GLU A C 1
ATOM 2670 O O . GLU A 1 366 ? 9.529 1.212 -28.302 1.00 88.75 366 GLU A O 1
ATOM 2675 N N . VAL A 1 367 ? 7.441 1.688 -27.602 1.00 87.50 367 VAL A N 1
ATOM 2676 C CA . VAL A 1 367 ? 6.844 1.737 -28.950 1.00 87.50 367 VAL A CA 1
ATOM 2677 C C . VAL A 1 367 ? 7.019 3.080 -29.664 1.00 87.50 367 VAL A C 1
ATOM 2679 O O . VAL A 1 367 ? 6.586 3.220 -30.807 1.00 87.50 367 VAL A O 1
ATOM 2682 N N . ARG A 1 368 ? 7.668 4.060 -29.022 1.00 85.69 368 ARG A N 1
ATOM 2683 C CA . ARG A 1 368 ? 7.866 5.427 -29.535 1.00 85.69 368 ARG A CA 1
ATOM 2684 C C . ARG A 1 368 ? 6.562 6.155 -29.858 1.00 85.69 368 ARG A C 1
ATOM 2686 O O . ARG A 1 368 ? 6.388 6.702 -30.949 1.00 85.69 368 ARG A O 1
ATOM 2693 N N . GLY A 1 369 ? 5.653 6.196 -28.893 1.00 80.56 369 GLY A N 1
ATOM 2694 C CA . GLY A 1 369 ? 4.494 7.074 -28.976 1.00 80.56 369 GLY A CA 1
ATOM 2695 C C . GLY A 1 369 ? 4.901 8.548 -29.078 1.00 80.56 369 GLY A C 1
ATOM 2696 O O . GLY A 1 369 ? 6.017 8.948 -28.718 1.00 80.56 369 GLY A O 1
ATOM 2697 N N . LYS A 1 370 ? 3.982 9.352 -29.615 1.00 70.69 370 LYS A N 1
ATOM 2698 C CA . LYS A 1 370 ? 4.145 10.802 -29.751 1.00 70.69 370 LYS A CA 1
ATOM 2699 C C . LYS A 1 370 ? 4.415 11.420 -28.366 1.00 70.69 370 LYS A C 1
ATOM 2701 O O . LYS A 1 370 ? 3.927 10.910 -27.366 1.00 70.69 370 LYS A O 1
ATOM 2706 N N . ASP A 1 371 ? 5.237 12.467 -28.324 1.00 76.56 371 ASP A N 1
ATOM 2707 C CA . ASP A 1 371 ? 5.567 13.232 -27.106 1.00 76.56 371 ASP A CA 1
ATOM 2708 C C . ASP A 1 371 ? 6.410 12.494 -26.040 1.00 76.56 371 ASP A C 1
ATOM 2710 O O . ASP A 1 371 ? 6.446 12.878 -24.874 1.00 76.56 371 ASP A O 1
ATOM 2714 N N . THR A 1 372 ? 7.171 11.469 -26.441 1.00 81.56 372 THR A N 1
ATOM 2715 C CA . THR A 1 372 ? 8.146 10.784 -25.567 1.00 81.56 372 THR A CA 1
ATOM 2716 C C . THR A 1 372 ? 9.601 11.179 -25.840 1.00 81.56 372 THR A C 1
ATOM 2718 O O . THR A 1 372 ? 9.966 11.586 -26.948 1.00 81.56 372 THR A O 1
ATOM 2721 N N . LEU A 1 373 ? 10.476 10.986 -24.840 1.00 76.50 373 LEU A N 1
ATOM 2722 C CA . LEU A 1 373 ? 11.935 11.178 -24.958 1.00 76.50 373 LEU A CA 1
ATOM 2723 C C . LEU A 1 373 ? 12.577 10.280 -26.035 1.00 76.50 373 LEU A C 1
ATOM 2725 O O . LEU A 1 373 ? 13.632 10.622 -26.571 1.00 76.50 373 LEU A O 1
ATOM 2729 N N . SER A 1 374 ? 11.922 9.166 -26.385 1.00 82.44 374 SER A N 1
ATOM 2730 C CA . SER A 1 374 ? 12.325 8.221 -27.432 1.00 82.44 374 SER A CA 1
ATOM 2731 C C . SER A 1 374 ? 11.741 8.537 -28.819 1.00 82.44 374 SER A C 1
ATOM 2733 O O . SER A 1 374 ? 12.024 7.833 -29.795 1.00 82.44 374 SER A O 1
ATOM 2735 N N . SER A 1 375 ? 10.964 9.617 -28.966 1.00 80.69 375 SER A N 1
ATOM 2736 C CA . SER A 1 375 ? 10.314 9.996 -30.233 1.00 80.69 375 SER A CA 1
ATOM 2737 C C . SER A 1 375 ? 11.303 10.148 -31.400 1.00 80.69 375 SER A C 1
ATOM 2739 O O . SER A 1 375 ? 11.037 9.658 -32.503 1.00 80.69 375 SER A O 1
ATOM 2741 N N . LYS A 1 376 ? 12.484 10.730 -31.145 1.00 82.25 376 LYS A N 1
ATOM 2742 C CA . LYS A 1 376 ? 13.584 10.915 -32.115 1.00 82.25 376 LYS A CA 1
ATOM 2743 C C . LYS A 1 376 ? 14.470 9.673 -32.316 1.00 82.25 376 LYS A C 1
ATOM 2745 O O . LYS A 1 376 ? 15.472 9.750 -33.022 1.00 82.25 376 LYS A O 1
ATOM 2750 N N . GLY A 1 377 ? 14.086 8.522 -31.764 1.00 83.44 377 GLY A N 1
ATOM 2751 C CA . GLY A 1 377 ? 14.770 7.240 -31.946 1.00 83.44 377 GLY A CA 1
ATOM 2752 C C . GLY A 1 377 ? 15.736 6.880 -30.816 1.00 83.44 377 GLY A C 1
ATOM 2753 O O . GLY A 1 377 ? 15.848 7.592 -29.819 1.00 83.44 377 GLY A O 1
ATOM 2754 N N . LEU A 1 378 ? 16.437 5.758 -31.004 1.00 85.94 378 LEU A N 1
ATOM 2755 C CA . LEU A 1 378 ? 17.318 5.138 -30.009 1.00 85.94 378 LEU A CA 1
ATOM 2756 C C . LEU A 1 378 ? 18.425 6.069 -29.502 1.00 85.94 378 LEU A C 1
ATOM 2758 O O . LEU A 1 378 ? 18.638 6.166 -28.297 1.00 85.94 378 LEU A O 1
ATOM 2762 N N . GLU A 1 379 ? 19.095 6.784 -30.406 1.00 86.69 379 GLU A N 1
ATOM 2763 C CA . GLU A 1 379 ? 20.194 7.684 -30.035 1.00 86.69 379 GLU A CA 1
ATOM 2764 C C . GLU A 1 379 ? 19.718 8.838 -29.151 1.00 86.69 379 GLU A C 1
ATOM 2766 O O . GLU A 1 379 ? 20.396 9.206 -28.198 1.00 86.69 379 GLU A O 1
ATOM 2771 N N . SER A 1 380 ? 18.521 9.374 -29.413 1.00 88.06 380 SER A N 1
ATOM 2772 C CA . SER A 1 380 ? 17.944 10.432 -28.579 1.00 88.06 380 SER A CA 1
ATOM 2773 C C . SER A 1 380 ? 17.586 9.921 -27.185 1.00 88.06 380 SER A C 1
ATOM 2775 O O . SER A 1 380 ? 17.836 10.617 -26.205 1.00 88.06 380 SER A O 1
ATOM 2777 N N . ASP A 1 381 ? 17.023 8.714 -27.078 1.00 89.75 381 ASP A N 1
ATOM 2778 C CA . ASP A 1 381 ? 16.706 8.099 -25.783 1.00 89.75 381 ASP A CA 1
ATOM 2779 C C . ASP A 1 381 ? 17.980 7.846 -24.961 1.00 89.75 381 ASP A C 1
ATOM 2781 O O . ASP A 1 381 ? 18.071 8.263 -23.804 1.00 89.75 381 ASP A O 1
ATOM 2785 N N . LYS A 1 382 ? 19.009 7.257 -25.586 1.00 89.75 382 LYS A N 1
ATOM 2786 C CA . LYS A 1 382 ? 20.313 7.011 -24.955 1.00 89.75 382 LYS A CA 1
ATOM 2787 C C . LYS A 1 382 ? 21.031 8.302 -24.574 1.00 89.75 382 LYS A C 1
ATOM 2789 O O . LYS A 1 382 ? 21.636 8.357 -23.506 1.00 89.75 382 LYS A O 1
ATOM 2794 N N . ALA A 1 383 ? 20.977 9.335 -25.414 1.00 89.69 383 ALA A N 1
ATOM 2795 C CA . ALA A 1 383 ? 21.577 10.632 -25.116 1.00 89.69 383 ALA A CA 1
ATOM 2796 C C . ALA A 1 383 ? 20.905 11.297 -23.906 1.00 89.69 383 ALA A C 1
ATOM 2798 O O . ALA A 1 383 ? 21.605 11.742 -23.000 1.00 89.69 383 ALA A O 1
ATOM 2799 N N . ASN A 1 384 ? 19.570 11.289 -23.847 1.00 89.75 384 ASN A N 1
ATOM 2800 C CA . ASN A 1 384 ? 18.817 11.841 -22.720 1.00 89.75 384 ASN A CA 1
ATOM 2801 C C . ASN A 1 384 ? 19.086 11.070 -21.419 1.00 89.75 384 ASN A C 1
ATOM 2803 O O . ASN A 1 384 ? 19.363 11.687 -20.396 1.00 89.75 384 ASN A O 1
ATOM 2807 N N . ARG A 1 385 ? 19.094 9.731 -21.458 1.00 90.44 385 ARG A N 1
ATOM 2808 C CA . ARG A 1 385 ? 19.435 8.900 -20.287 1.00 90.44 385 ARG A CA 1
ATOM 2809 C C . ARG A 1 385 ? 20.871 9.103 -19.825 1.00 90.44 385 ARG A C 1
ATOM 2811 O O . ARG A 1 385 ? 21.128 9.152 -18.631 1.00 90.44 385 ARG A O 1
ATOM 2818 N N . ARG A 1 386 ? 21.814 9.262 -20.757 1.00 89.62 386 ARG A N 1
ATOM 2819 C CA . ARG A 1 386 ? 23.206 9.580 -20.419 1.00 89.62 386 ARG A CA 1
ATOM 2820 C C . ARG A 1 386 ? 23.315 10.954 -19.767 1.00 89.62 386 ARG A C 1
ATOM 2822 O O . ARG A 1 386 ? 24.035 11.085 -18.785 1.00 89.62 386 ARG A O 1
ATOM 2829 N N . ALA A 1 387 ? 22.606 11.955 -20.285 1.00 89.56 387 ALA A N 1
ATOM 2830 C CA . ALA A 1 387 ? 22.561 13.282 -19.678 1.00 89.56 387 ALA A CA 1
ATOM 2831 C C . ALA A 1 387 ? 21.988 13.221 -18.253 1.00 89.56 387 ALA A C 1
ATOM 2833 O O . ALA A 1 387 ? 22.600 13.764 -17.341 1.00 89.56 387 ALA A O 1
ATOM 2834 N N . GLN A 1 388 ? 20.894 12.478 -18.060 1.00 89.56 388 GLN A N 1
ATOM 2835 C CA . GLN A 1 388 ? 20.269 12.242 -16.757 1.00 89.56 388 GLN A CA 1
ATOM 2836 C C . GLN A 1 388 ? 21.199 11.501 -15.780 1.00 89.56 388 GLN A C 1
ATOM 2838 O O . GLN A 1 388 ? 21.323 11.867 -14.614 1.00 89.56 388 GLN A O 1
ATOM 2843 N N . PHE A 1 389 ? 21.912 10.479 -16.258 1.00 90.06 389 PHE A N 1
ATOM 2844 C CA . PHE A 1 389 ? 22.918 9.774 -15.468 1.00 90.06 389 PHE A CA 1
ATOM 2845 C C . PHE A 1 389 ? 24.029 10.722 -15.005 1.00 90.06 389 PHE A C 1
ATOM 2847 O O . PHE A 1 389 ? 24.345 10.757 -13.818 1.00 90.06 389 PHE A O 1
ATOM 2854 N N . ILE A 1 390 ? 24.581 11.530 -15.916 1.00 88.94 390 ILE A N 1
ATOM 2855 C CA . ILE A 1 390 ? 25.646 12.494 -15.605 1.00 88.94 390 ILE A CA 1
ATOM 2856 C C . ILE A 1 390 ? 25.162 13.550 -14.607 1.00 88.94 390 ILE A C 1
ATOM 2858 O O . ILE A 1 390 ? 25.914 13.905 -13.701 1.00 88.94 390 ILE A O 1
ATOM 2862 N N . SER A 1 391 ? 23.929 14.043 -14.759 1.00 87.75 391 SER A N 1
ATOM 2863 C CA . SER A 1 391 ? 23.388 15.088 -13.889 1.00 87.75 391 SER A CA 1
ATOM 2864 C C . SER A 1 391 ? 22.999 14.584 -12.504 1.00 87.75 391 SER A C 1
ATOM 2866 O O . SER A 1 391 ? 23.165 15.331 -11.548 1.00 87.75 391 SER A O 1
ATOM 2868 N N . THR A 1 392 ? 22.481 13.358 -12.387 1.00 89.31 392 THR A N 1
ATOM 2869 C CA . THR A 1 392 ? 21.709 12.942 -11.201 1.00 89.31 392 THR A CA 1
ATOM 2870 C C . THR A 1 392 ? 22.251 11.684 -10.522 1.00 89.31 392 THR A C 1
ATOM 2872 O O . THR A 1 392 ? 22.278 11.614 -9.293 1.00 89.31 392 THR A O 1
ATOM 2875 N N . TYR A 1 393 ? 22.723 10.695 -11.281 1.00 90.94 393 TYR A N 1
ATOM 2876 C CA . TYR A 1 393 ? 23.054 9.365 -10.742 1.00 90.94 393 TYR A CA 1
ATOM 2877 C C . TYR A 1 393 ? 24.549 9.079 -10.650 1.00 90.94 393 TYR A C 1
ATOM 2879 O O . TYR A 1 393 ? 24.947 8.125 -9.978 1.00 90.94 393 TYR A O 1
ATOM 2887 N N . CYS A 1 394 ? 25.380 9.886 -11.311 1.00 90.06 394 CYS A N 1
ATOM 2888 C CA . CYS A 1 394 ? 26.766 9.518 -11.505 1.00 90.06 394 CYS A CA 1
ATOM 2889 C C . CYS A 1 394 ? 27.628 9.617 -10.243 1.00 90.06 394 CYS A C 1
ATOM 2891 O O . CYS A 1 394 ? 27.792 10.688 -9.647 1.00 90.06 394 CYS A O 1
ATOM 2893 N N . ASP A 1 395 ? 28.278 8.496 -9.938 1.00 88.75 395 ASP A N 1
ATOM 2894 C CA . ASP A 1 395 ? 29.310 8.352 -8.923 1.00 88.75 395 ASP A CA 1
ATOM 2895 C C . ASP A 1 395 ? 30.711 8.318 -9.558 1.00 88.75 395 ASP A C 1
ATOM 2897 O O . ASP A 1 395 ? 30.992 7.523 -10.458 1.00 88.75 395 ASP A O 1
ATOM 2901 N N . LYS A 1 396 ? 31.609 9.173 -9.059 1.00 86.44 396 LYS A N 1
ATOM 2902 C CA . LYS A 1 396 ? 33.011 9.246 -9.494 1.00 86.44 396 LYS A CA 1
ATOM 2903 C C . LYS A 1 396 ? 33.817 8.017 -9.091 1.00 86.44 396 LYS A C 1
ATOM 2905 O O . LYS A 1 396 ? 34.757 7.675 -9.799 1.00 86.44 396 LYS A O 1
ATOM 2910 N N . SER A 1 397 ? 33.467 7.384 -7.971 1.00 84.62 397 SER A N 1
ATOM 2911 C CA . SER A 1 397 ? 34.195 6.237 -7.417 1.00 84.62 397 SER A CA 1
ATOM 2912 C C . SER A 1 397 ? 33.941 4.941 -8.191 1.00 84.62 397 SER A C 1
ATOM 2914 O O . SER A 1 397 ? 34.761 4.016 -8.178 1.00 84.62 397 SER A O 1
ATOM 2916 N N . ASN A 1 398 ? 32.841 4.898 -8.943 1.00 84.12 398 ASN A N 1
ATOM 2917 C CA . ASN A 1 398 ? 32.473 3.751 -9.751 1.00 84.12 398 ASN A CA 1
ATOM 2918 C C . ASN A 1 398 ? 33.457 3.505 -10.904 1.00 84.12 398 ASN A C 1
ATOM 2920 O O . ASN A 1 398 ? 34.122 4.409 -11.420 1.00 84.12 398 ASN A O 1
ATOM 2924 N N . ASN A 1 399 ? 33.517 2.241 -11.332 1.00 82.94 399 ASN A N 1
ATOM 2925 C CA . ASN A 1 399 ? 34.410 1.770 -12.390 1.00 82.94 399 ASN A CA 1
ATOM 2926 C C . ASN A 1 399 ? 35.892 2.108 -12.117 1.00 82.94 399 ASN A C 1
ATOM 2928 O O . ASN A 1 399 ? 36.591 2.627 -12.982 1.00 82.94 399 ASN A O 1
ATOM 2932 N N . SER A 1 400 ? 36.367 1.863 -10.888 1.00 83.81 400 SER A N 1
ATOM 2933 C CA . SER A 1 400 ? 37.755 2.132 -10.476 1.00 83.81 400 SER A CA 1
ATOM 2934 C C . SER A 1 400 ? 38.195 3.588 -10.718 1.00 83.81 400 SER A C 1
ATOM 2936 O O . SER A 1 400 ? 39.299 3.843 -11.201 1.00 83.81 400 SER A O 1
ATOM 2938 N N . ASN A 1 401 ? 37.327 4.553 -10.400 1.00 83.12 401 ASN A N 1
ATOM 2939 C CA . ASN A 1 401 ? 37.511 5.987 -10.666 1.00 83.12 401 ASN A CA 1
ATOM 2940 C C . ASN A 1 401 ? 37.569 6.395 -12.155 1.00 83.12 401 ASN A C 1
ATOM 2942 O O . ASN A 1 401 ? 37.880 7.548 -12.468 1.00 83.12 401 ASN A O 1
ATOM 2946 N N . ALA A 1 402 ? 37.251 5.495 -13.094 1.00 82.69 402 ALA A N 1
ATOM 2947 C CA . ALA A 1 402 ? 37.268 5.797 -14.529 1.00 82.69 402 ALA A CA 1
ATOM 2948 C C . ALA A 1 402 ? 36.117 6.721 -14.970 1.00 82.69 402 ALA A C 1
ATOM 2950 O O . ALA A 1 402 ? 36.174 7.318 -16.045 1.00 82.69 402 ALA A O 1
ATOM 2951 N N . LEU A 1 403 ? 35.079 6.880 -14.140 1.00 83.81 403 LEU A N 1
ATOM 2952 C CA . LEU A 1 403 ? 33.943 7.766 -14.415 1.00 83.81 403 LEU A CA 1
ATOM 2953 C C . LEU A 1 403 ? 34.233 9.253 -14.151 1.00 83.81 403 LEU A C 1
ATOM 2955 O O . LEU A 1 403 ? 33.413 10.096 -14.508 1.00 83.81 403 LEU A O 1
ATOM 2959 N N . ASN A 1 404 ? 35.416 9.605 -13.633 1.00 81.81 404 ASN A N 1
ATOM 2960 C CA . ASN A 1 404 ? 35.819 11.000 -13.407 1.00 81.81 404 ASN A CA 1
ATOM 2961 C C . ASN A 1 404 ? 35.754 11.877 -14.669 1.00 81.81 404 ASN A C 1
ATOM 2963 O O . ASN A 1 404 ? 35.418 13.054 -14.575 1.00 81.81 404 ASN A O 1
ATOM 2967 N N . TYR A 1 405 ? 36.050 11.318 -15.849 1.00 81.62 405 TYR A N 1
ATOM 2968 C CA . TYR A 1 405 ? 35.983 12.065 -17.111 1.00 81.62 405 TYR A CA 1
ATOM 2969 C C . TYR A 1 405 ? 34.541 12.365 -17.541 1.00 81.62 405 TYR A C 1
ATOM 2971 O O . TYR A 1 405 ? 34.262 13.419 -18.107 1.00 81.62 405 TYR A O 1
ATOM 2979 N N . LEU A 1 406 ? 33.618 11.440 -17.266 1.00 83.44 406 LEU A N 1
ATOM 2980 C CA . LEU A 1 406 ? 32.210 11.581 -17.632 1.00 83.44 406 LEU A CA 1
ATOM 2981 C C . LEU A 1 406 ? 31.447 12.445 -16.615 1.00 83.44 406 LEU A C 1
ATOM 2983 O O . LEU A 1 406 ? 30.477 13.109 -16.967 1.00 83.44 406 LEU A O 1
ATOM 2987 N N . CYS A 1 407 ? 31.903 12.451 -15.362 1.00 83.69 407 CYS A N 1
ATOM 2988 C CA . CYS A 1 407 ? 31.201 13.035 -14.227 1.00 83.69 407 CYS A CA 1
ATOM 2989 C C . CYS A 1 407 ? 32.074 14.094 -13.561 1.00 83.69 407 CYS A C 1
ATOM 2991 O O . CYS A 1 407 ? 32.591 13.900 -12.463 1.00 83.69 407 CYS A O 1
ATOM 2993 N N . ALA A 1 408 ? 32.245 15.228 -14.248 1.00 73.81 408 ALA A N 1
ATOM 2994 C CA . ALA A 1 408 ? 33.181 16.284 -13.860 1.00 73.81 408 ALA A CA 1
ATOM 2995 C C . ALA A 1 408 ? 32.910 16.834 -12.442 1.00 73.81 408 ALA A C 1
ATOM 2997 O O . ALA A 1 408 ? 33.820 16.936 -11.615 1.00 73.81 408 ALA A O 1
ATOM 2998 N N . SER A 1 409 ? 31.647 17.109 -12.106 1.00 68.50 409 SER A N 1
ATOM 2999 C CA . SER A 1 409 ? 31.229 17.567 -10.772 1.00 68.50 409 SER A CA 1
ATOM 3000 C C . SER A 1 409 ? 30.782 16.430 -9.843 1.00 68.50 409 SER A C 1
ATOM 3002 O O . SER A 1 409 ? 30.902 16.577 -8.631 1.00 68.50 409 SER A O 1
ATOM 3004 N N . GLY A 1 410 ? 30.409 15.261 -10.380 1.00 66.44 410 GLY A N 1
ATOM 3005 C CA . GLY A 1 410 ? 29.656 14.237 -9.639 1.00 66.44 410 GLY A CA 1
ATOM 3006 C C . GLY A 1 410 ? 28.190 14.658 -9.472 1.00 66.44 410 GLY A C 1
ATOM 3007 O O . GLY A 1 410 ? 27.857 15.811 -9.762 1.00 66.44 410 GLY A O 1
ATOM 3008 N N . SER A 1 411 ? 27.315 13.740 -9.047 1.00 74.44 411 SER A N 1
ATOM 3009 C CA . SER A 1 411 ? 25.919 14.099 -8.762 1.00 74.44 411 SER A CA 1
ATOM 3010 C C . SER A 1 411 ? 25.839 15.172 -7.660 1.00 74.44 411 SER A C 1
ATOM 3012 O O . SER A 1 411 ? 26.507 15.029 -6.631 1.00 74.44 411 SER A O 1
ATOM 3014 N N . PRO A 1 412 ? 25.013 16.223 -7.825 1.00 72.56 412 PRO A N 1
ATOM 3015 C CA . PRO A 1 412 ? 24.787 17.243 -6.805 1.00 72.56 412 PRO A CA 1
ATOM 3016 C C . PRO A 1 412 ? 24.069 16.690 -5.563 1.00 72.56 412 PRO A C 1
ATOM 3018 O O . PRO A 1 412 ? 24.086 17.338 -4.519 1.00 72.56 412 PRO A O 1
ATOM 3021 N N . THR A 1 413 ? 23.461 15.499 -5.644 1.00 81.00 413 THR A N 1
ATOM 3022 C CA . THR A 1 413 ? 22.747 14.852 -4.535 1.00 81.00 413 THR A CA 1
ATOM 3023 C C . THR A 1 413 ? 23.337 13.465 -4.232 1.00 81.00 413 THR A C 1
ATOM 3025 O O . THR A 1 413 ? 22.958 12.465 -4.846 1.00 81.00 413 THR A O 1
ATOM 3028 N N . PRO A 1 414 ? 24.229 13.341 -3.227 1.00 82.00 414 PRO A N 1
ATOM 3029 C CA . PRO A 1 414 ? 24.838 12.057 -2.856 1.00 82.00 414 PRO A CA 1
ATOM 3030 C C . PRO A 1 414 ? 23.818 10.953 -2.521 1.00 82.00 414 PRO A C 1
ATOM 3032 O O . PRO A 1 414 ? 24.068 9.765 -2.729 1.00 82.00 414 PRO A O 1
ATOM 3035 N N . ALA A 1 415 ? 22.628 11.334 -2.045 1.00 84.69 415 ALA A N 1
ATOM 3036 C CA . ALA A 1 415 ? 21.535 10.410 -1.755 1.00 84.69 415 ALA A CA 1
ATOM 3037 C C . ALA A 1 415 ? 20.981 9.694 -3.003 1.00 84.69 415 ALA A C 1
ATOM 3039 O O . ALA A 1 415 ? 20.417 8.609 -2.867 1.00 84.69 415 ALA A O 1
ATOM 3040 N N . ARG A 1 416 ? 21.155 10.249 -4.208 1.00 87.88 416 ARG A N 1
ATOM 3041 C CA . ARG A 1 416 ? 20.625 9.677 -5.457 1.00 87.88 416 ARG A CA 1
ATOM 3042 C C . ARG A 1 416 ? 21.658 8.883 -6.251 1.00 87.88 416 ARG A C 1
ATOM 3044 O O . ARG A 1 416 ? 21.302 8.247 -7.234 1.00 87.88 416 ARG A O 1
ATOM 3051 N N . LEU A 1 417 ? 22.909 8.822 -5.796 1.00 88.88 417 LEU A N 1
ATOM 3052 C CA . LEU A 1 417 ? 23.957 8.040 -6.456 1.00 88.88 417 LEU A CA 1
ATOM 3053 C C . LEU A 1 417 ? 23.530 6.583 -6.677 1.00 88.88 417 LEU A C 1
ATOM 3055 O O . LEU A 1 417 ? 23.108 5.897 -5.738 1.00 88.88 417 LEU A O 1
ATOM 3059 N N . ASN A 1 418 ? 23.664 6.126 -7.926 1.00 88.75 418 ASN A N 1
ATOM 3060 C CA . ASN A 1 418 ? 23.353 4.766 -8.381 1.00 88.75 418 ASN A CA 1
ATOM 3061 C C . ASN A 1 418 ? 21.911 4.291 -8.109 1.00 88.75 418 ASN A C 1
ATOM 3063 O O . ASN A 1 418 ? 21.645 3.086 -8.150 1.00 88.75 418 ASN A O 1
ATOM 3067 N N . LYS A 1 419 ? 20.963 5.192 -7.814 1.00 90.69 419 LYS A N 1
ATOM 3068 C CA . LYS A 1 419 ? 19.553 4.817 -7.602 1.00 90.69 419 LYS A CA 1
ATOM 3069 C C . LYS A 1 419 ? 18.872 4.298 -8.874 1.00 90.69 419 LYS A C 1
ATOM 3071 O O . LYS A 1 419 ? 17.922 3.526 -8.781 1.00 90.69 419 LYS A O 1
ATOM 3076 N N . ASP A 1 420 ? 19.379 4.655 -10.045 1.00 89.94 420 ASP A N 1
ATOM 3077 C CA . ASP A 1 420 ? 18.908 4.178 -11.346 1.00 89.94 420 ASP A CA 1
ATOM 3078 C C . ASP A 1 420 ? 19.269 2.710 -11.638 1.00 89.94 420 ASP A C 1
ATOM 3080 O O . ASP A 1 420 ? 18.687 2.100 -12.532 1.00 89.94 420 ASP A O 1
ATOM 3084 N N . ILE A 1 421 ? 20.218 2.122 -10.907 1.00 90.75 421 ILE A N 1
ATOM 3085 C CA . ILE A 1 421 ? 20.629 0.715 -11.066 1.00 90.75 421 ILE A CA 1
ATOM 3086 C C . ILE A 1 421 ? 20.390 -0.124 -9.806 1.00 90.75 421 ILE A C 1
ATOM 3088 O O . ILE A 1 421 ? 20.213 -1.339 -9.892 1.00 90.75 421 ILE A O 1
ATOM 3092 N N . ASN A 1 422 ? 20.371 0.500 -8.627 1.00 90.75 422 ASN A N 1
ATOM 3093 C CA . ASN A 1 422 ? 20.213 -0.196 -7.357 1.00 90.75 422 ASN A CA 1
ATOM 3094 C C . ASN A 1 422 ? 18.730 -0.439 -7.038 1.00 90.75 422 ASN A C 1
ATOM 3096 O O . ASN A 1 422 ? 18.084 0.358 -6.357 1.00 90.75 422 ASN A O 1
ATOM 3100 N N . TYR A 1 423 ? 18.210 -1.578 -7.503 1.00 90.75 423 TYR A N 1
ATOM 3101 C CA . TYR A 1 423 ? 16.834 -2.009 -7.240 1.00 90.75 423 TYR A CA 1
ATOM 3102 C C . TYR A 1 423 ? 16.513 -2.083 -5.741 1.00 90.75 423 TYR A C 1
ATOM 3104 O O . TYR A 1 423 ? 15.460 -1.619 -5.309 1.00 90.75 423 TYR A O 1
ATOM 3112 N N . THR A 1 424 ? 17.428 -2.614 -4.925 1.00 90.12 424 THR A N 1
ATOM 3113 C CA . THR A 1 424 ? 17.175 -2.802 -3.492 1.00 90.12 424 THR A CA 1
ATOM 3114 C C . THR A 1 424 ? 16.949 -1.474 -2.780 1.00 90.12 424 THR A C 1
ATOM 3116 O O . THR A 1 424 ? 16.001 -1.336 -2.015 1.00 90.12 424 THR A O 1
ATOM 3119 N N . ARG A 1 425 ? 17.784 -0.470 -3.066 1.00 87.88 425 ARG A N 1
ATOM 3120 C CA . ARG A 1 425 ? 17.693 0.850 -2.432 1.00 87.88 425 ARG A CA 1
ATOM 3121 C C . ARG A 1 425 ? 16.520 1.677 -2.953 1.00 87.88 425 ARG A C 1
ATOM 3123 O O . ARG A 1 425 ? 15.910 2.406 -2.180 1.00 87.88 425 ARG A O 1
ATOM 3130 N N . SER A 1 426 ? 16.246 1.601 -4.251 1.00 87.38 426 SER A N 1
ATOM 3131 C CA . SER A 1 426 ? 15.257 2.469 -4.897 1.00 87.38 426 SER A CA 1
ATOM 3132 C C . SER A 1 426 ? 13.845 1.899 -4.882 1.00 87.38 426 SER A C 1
ATOM 3134 O O . SER A 1 426 ? 12.899 2.658 -5.043 1.00 87.38 426 SER A O 1
ATOM 3136 N N . PHE A 1 427 ? 13.687 0.583 -4.728 1.00 90.38 427 PHE A N 1
ATOM 3137 C CA . PHE A 1 427 ? 12.398 -0.076 -4.920 1.00 90.38 427 PHE A CA 1
ATOM 3138 C C . PHE A 1 427 ? 12.062 -1.121 -3.855 1.00 90.38 427 PHE A C 1
ATOM 3140 O O . PHE A 1 427 ? 10.925 -1.161 -3.391 1.00 90.38 427 PHE A O 1
ATOM 3147 N N . ASP A 1 428 ? 13.008 -1.981 -3.473 1.00 89.12 428 ASP A N 1
ATOM 3148 C CA . ASP A 1 428 ? 12.719 -3.118 -2.584 1.00 89.12 428 ASP A CA 1
ATOM 3149 C C . ASP A 1 428 ? 12.578 -2.700 -1.114 1.00 89.12 428 ASP A C 1
ATOM 3151 O O . ASP A 1 428 ? 11.544 -2.953 -0.498 1.00 89.12 428 ASP A O 1
ATOM 3155 N N . ALA A 1 429 ? 13.588 -2.005 -0.583 1.00 88.31 429 ALA A N 1
ATOM 3156 C CA . ALA A 1 429 ? 13.677 -1.607 0.817 1.00 88.31 429 ALA A CA 1
ATOM 3157 C C . ALA A 1 429 ? 12.581 -0.626 1.284 1.00 88.31 429 ALA A C 1
ATOM 3159 O O . ALA A 1 429 ? 12.016 -0.866 2.351 1.00 88.31 429 ALA A O 1
ATOM 3160 N N . PRO A 1 430 ? 12.250 0.461 0.555 1.00 88.94 430 PRO A N 1
ATOM 3161 C CA . PRO A 1 430 ? 11.210 1.379 1.011 1.00 88.94 430 PRO A CA 1
ATOM 3162 C C . PRO A 1 430 ? 9.816 0.743 0.901 1.00 88.94 430 PRO A C 1
ATOM 3164 O O . PRO A 1 430 ? 9.452 0.170 -0.133 1.00 88.94 430 PRO A O 1
ATOM 3167 N N . LEU A 1 431 ? 9.008 0.872 1.958 1.00 89.88 431 LEU A N 1
ATOM 3168 C CA . LEU A 1 431 ? 7.590 0.480 1.940 1.00 89.88 431 LEU A CA 1
ATOM 3169 C C . LEU A 1 431 ? 6.721 1.504 1.203 1.00 89.88 431 LEU A C 1
ATOM 3171 O O . LEU A 1 431 ? 5.694 1.153 0.618 1.00 89.88 431 LEU A O 1
ATOM 3175 N N . THR A 1 432 ? 7.162 2.759 1.200 1.00 92.06 432 THR A N 1
ATOM 3176 C CA . THR A 1 432 ? 6.496 3.884 0.551 1.00 92.06 432 THR A CA 1
ATOM 3177 C C . THR A 1 432 ? 7.484 4.593 -0.359 1.00 92.06 432 THR A C 1
ATOM 3179 O O . THR A 1 432 ? 8.587 4.930 0.057 1.00 92.06 432 THR A O 1
ATOM 3182 N N . LEU A 1 433 ? 7.060 4.825 -1.594 1.00 91.12 433 LEU A N 1
ATOM 3183 C CA . LEU A 1 433 ? 7.731 5.638 -2.592 1.00 91.12 433 LEU A CA 1
ATOM 3184 C C . LEU A 1 433 ? 6.950 6.943 -2.722 1.00 91.12 433 LEU A C 1
ATOM 3186 O O . LEU A 1 433 ? 5.736 6.921 -2.937 1.00 91.12 433 LEU A O 1
ATOM 3190 N N . ASN A 1 434 ? 7.631 8.077 -2.627 1.00 89.31 434 ASN A N 1
ATOM 3191 C CA . ASN A 1 434 ? 7.046 9.396 -2.801 1.00 89.31 434 ASN A CA 1
ATOM 3192 C C . ASN A 1 434 ? 6.775 9.659 -4.287 1.00 89.31 434 ASN A C 1
ATOM 3194 O O . ASN A 1 434 ? 7.541 10.329 -4.977 1.00 89.31 434 ASN A O 1
ATOM 3198 N N . ILE A 1 435 ? 5.703 9.064 -4.799 1.00 88.44 435 ILE A N 1
ATOM 3199 C CA . ILE A 1 435 ? 5.298 9.125 -6.200 1.00 88.44 435 ILE A CA 1
ATOM 3200 C C . ILE A 1 435 ? 3.839 9.552 -6.248 1.00 88.44 435 ILE A C 1
ATOM 3202 O O . ILE A 1 435 ? 2.950 8.733 -6.021 1.00 88.44 435 ILE A O 1
ATOM 3206 N N . ASP A 1 436 ? 3.605 10.809 -6.616 1.00 84.62 436 ASP A N 1
ATOM 3207 C CA . ASP A 1 436 ? 2.265 11.319 -6.877 1.00 84.62 436 ASP A CA 1
ATOM 3208 C C . ASP A 1 436 ? 2.075 11.572 -8.379 1.00 84.62 436 ASP A C 1
ATOM 3210 O O . ASP A 1 436 ? 2.796 12.350 -9.002 1.00 84.62 436 ASP A O 1
ATOM 3214 N N . MET A 1 437 ? 1.108 10.869 -8.969 1.00 83.50 437 MET A N 1
ATOM 3215 C CA . MET A 1 437 ? 0.711 11.002 -10.377 1.00 83.50 437 MET A CA 1
ATOM 3216 C C . MET A 1 437 ? -0.634 11.725 -10.526 1.00 83.50 437 MET A C 1
ATOM 3218 O O . MET A 1 437 ? -1.224 11.720 -11.608 1.00 83.50 437 MET A O 1
ATOM 3222 N N . SER A 1 438 ? -1.159 12.307 -9.445 1.00 80.75 438 SER A N 1
ATOM 3223 C CA . SER A 1 438 ? -2.369 13.120 -9.478 1.00 80.75 438 SER A CA 1
ATOM 3224 C C . SER A 1 438 ? -2.135 14.437 -10.231 1.00 80.75 438 SER A C 1
ATOM 3226 O O . SER A 1 438 ? -1.012 14.925 -10.343 1.00 80.75 438 SER A O 1
ATOM 3228 N N . ALA A 1 439 ? -3.205 15.039 -10.759 1.00 59.19 439 ALA A N 1
ATOM 3229 C CA . ALA A 1 439 ? -3.125 16.234 -11.610 1.00 59.19 439 ALA A CA 1
ATOM 3230 C C . ALA A 1 439 ? -2.499 17.474 -10.931 1.00 59.19 439 ALA A C 1
ATOM 3232 O O . ALA A 1 439 ? -2.109 18.408 -11.628 1.00 59.19 439 ALA A O 1
ATOM 3233 N N . ASN A 1 440 ? -2.396 17.477 -9.598 1.00 61.69 440 ASN A N 1
ATOM 3234 C CA . ASN A 1 440 ? -1.825 18.567 -8.803 1.00 61.69 440 ASN A CA 1
ATOM 3235 C C . ASN A 1 440 ? -0.434 18.228 -8.233 1.00 61.69 440 ASN A C 1
ATOM 3237 O O . ASN A 1 440 ? 0.173 19.072 -7.574 1.00 61.69 440 ASN A O 1
ATOM 3241 N N . GLY A 1 441 ? 0.067 17.010 -8.467 1.00 61.72 441 GLY A N 1
ATOM 3242 C CA . GLY A 1 441 ? 1.364 16.558 -7.976 1.00 61.72 441 GLY A CA 1
ATOM 3243 C C . GLY A 1 441 ? 2.510 17.208 -8.750 1.00 61.72 441 GLY A C 1
ATOM 3244 O O . GLY A 1 441 ? 2.554 17.167 -9.981 1.00 61.72 441 GLY A O 1
ATOM 3245 N N . SER A 1 442 ? 3.459 17.812 -8.033 1.00 67.75 442 SER A N 1
ATOM 3246 C CA . SER A 1 442 ? 4.730 18.216 -8.639 1.00 67.75 442 SER A CA 1
ATOM 3247 C C . SER A 1 442 ? 5.604 16.979 -8.852 1.00 67.75 442 SER A C 1
ATOM 3249 O O . SER A 1 442 ? 5.611 16.103 -7.986 1.00 67.75 442 SER A O 1
ATOM 3251 N N . PRO A 1 443 ? 6.341 16.885 -9.974 1.00 75.44 443 PRO A N 1
ATOM 3252 C CA . PRO A 1 443 ? 7.177 15.727 -10.236 1.00 75.44 443 PRO A CA 1
ATOM 3253 C C . PRO A 1 443 ? 8.228 15.574 -9.136 1.00 75.44 443 PRO A C 1
ATOM 3255 O O . PRO A 1 443 ? 8.985 16.508 -8.868 1.00 75.44 443 PRO A O 1
ATOM 3258 N N . THR A 1 444 ? 8.247 14.411 -8.490 1.00 85.50 444 THR A N 1
ATOM 3259 C CA . THR A 1 444 ? 9.141 14.131 -7.364 1.00 85.50 444 THR A CA 1
ATOM 3260 C C . THR A 1 444 ? 10.462 13.528 -7.842 1.00 85.50 444 THR A C 1
ATOM 3262 O O . THR A 1 444 ? 10.539 12.865 -8.880 1.00 85.50 444 THR A O 1
ATOM 3265 N N . ASP A 1 445 ? 11.521 13.703 -7.054 1.00 88.25 445 ASP A N 1
ATOM 3266 C CA . ASP A 1 445 ? 12.826 13.091 -7.325 1.00 88.25 445 ASP A CA 1
ATOM 3267 C C . ASP A 1 445 ? 12.744 11.554 -7.396 1.00 88.25 445 ASP A C 1
ATOM 3269 O O . ASP A 1 445 ? 13.364 10.924 -8.252 1.00 88.25 445 ASP A O 1
ATOM 3273 N N . GLU A 1 446 ? 11.934 10.930 -6.536 1.00 88.12 446 GLU A N 1
ATOM 3274 C CA . GLU A 1 446 ? 11.770 9.470 -6.514 1.00 88.12 446 GLU A CA 1
ATOM 3275 C C . GLU A 1 446 ? 10.974 8.946 -7.711 1.00 88.12 446 GLU A C 1
ATOM 3277 O O . GLU A 1 446 ? 11.246 7.855 -8.215 1.00 88.12 446 GLU A O 1
ATOM 3282 N N . GLN A 1 447 ? 10.035 9.739 -8.228 1.00 89.56 447 GLN A N 1
ATOM 3283 C CA . GLN A 1 447 ? 9.362 9.433 -9.484 1.00 89.56 447 GLN A CA 1
ATOM 3284 C C . GLN A 1 447 ? 10.370 9.369 -10.640 1.00 89.56 447 GLN A C 1
ATOM 3286 O O . GLN A 1 447 ? 10.298 8.462 -11.474 1.00 89.56 447 GLN A O 1
ATOM 3291 N N . GLU A 1 448 ? 11.321 10.303 -10.694 1.00 89.69 448 GLU A N 1
ATOM 3292 C CA . GLU A 1 448 ? 12.402 10.273 -11.679 1.00 89.69 448 GLU A CA 1
ATOM 3293 C C . GLU A 1 448 ? 13.282 9.020 -11.513 1.00 89.69 448 GLU A C 1
ATOM 3295 O O . GLU A 1 448 ? 13.559 8.339 -12.505 1.00 89.69 448 GLU A O 1
ATOM 3300 N N . ASP A 1 449 ? 13.636 8.669 -10.271 1.00 91.31 449 ASP A N 1
ATOM 3301 C CA . ASP A 1 449 ? 14.449 7.490 -9.933 1.00 91.31 449 ASP A CA 1
ATOM 3302 C C . ASP A 1 449 ? 13.794 6.179 -10.383 1.00 91.31 449 ASP A C 1
ATOM 3304 O O . ASP A 1 449 ? 14.443 5.345 -11.020 1.00 91.31 449 ASP A O 1
ATOM 3308 N N . ILE A 1 450 ? 12.495 6.006 -10.128 1.00 92.06 450 ILE A N 1
ATOM 3309 C CA . ILE A 1 450 ? 11.753 4.815 -10.558 1.00 92.06 450 ILE A CA 1
ATOM 3310 C C . ILE A 1 450 ? 11.635 4.742 -12.079 1.00 92.06 450 ILE A C 1
ATOM 3312 O O . ILE A 1 450 ? 11.750 3.655 -12.657 1.00 92.06 450 ILE A O 1
ATOM 3316 N N . PHE A 1 451 ? 11.448 5.874 -12.760 1.00 90.81 451 PHE A N 1
ATOM 3317 C CA . PHE A 1 451 ? 11.429 5.874 -14.219 1.00 90.81 451 PHE A CA 1
ATOM 3318 C C . PHE A 1 451 ? 12.791 5.525 -14.814 1.00 90.81 451 PHE A C 1
ATOM 3320 O O . PHE A 1 451 ? 12.835 4.700 -15.731 1.00 90.81 451 PHE A O 1
ATOM 3327 N N . ALA A 1 452 ? 13.878 6.083 -14.280 1.00 91.62 452 ALA A N 1
ATOM 3328 C CA . ALA A 1 452 ? 15.238 5.760 -14.701 1.00 91.62 452 ALA A CA 1
ATOM 3329 C C . ALA A 1 452 ? 15.558 4.274 -14.470 1.00 91.62 452 ALA A C 1
ATOM 3331 O O . ALA A 1 452 ? 15.977 3.585 -15.404 1.00 91.62 452 ALA A O 1
ATOM 3332 N N . LEU A 1 453 ? 15.248 3.754 -13.276 1.00 92.69 453 LEU A N 1
ATOM 3333 C CA . LEU A 1 453 ? 15.402 2.338 -12.940 1.00 92.69 453 LEU A CA 1
ATOM 3334 C C . LEU A 1 453 ? 14.616 1.446 -13.896 1.00 92.69 453 LEU A C 1
ATOM 3336 O O . LEU A 1 453 ? 15.158 0.499 -14.465 1.00 92.69 453 LEU A O 1
ATOM 3340 N N . SER A 1 454 ? 13.348 1.771 -14.140 1.00 92.25 454 SER A N 1
ATOM 3341 C CA . SER A 1 454 ? 12.521 0.966 -15.033 1.00 92.25 454 SER A CA 1
ATOM 3342 C C . SER A 1 454 ? 12.999 0.978 -16.487 1.00 92.25 454 SER A C 1
ATOM 3344 O O . SER A 1 454 ? 12.880 -0.038 -17.163 1.00 92.25 454 SER A O 1
ATOM 3346 N N . ALA A 1 455 ? 13.586 2.084 -16.957 1.00 90.38 455 ALA A N 1
ATOM 3347 C CA . ALA A 1 455 ? 14.171 2.192 -18.292 1.00 90.38 455 ALA A CA 1
ATOM 3348 C C . ALA A 1 455 ? 15.512 1.446 -18.428 1.00 90.38 455 ALA A C 1
ATOM 3350 O O . ALA A 1 455 ? 15.908 1.086 -19.540 1.00 90.38 455 ALA A O 1
ATOM 3351 N N . ASN A 1 456 ? 16.219 1.232 -17.314 1.00 90.50 456 ASN A N 1
ATOM 3352 C CA . ASN A 1 456 ? 17.420 0.401 -17.247 1.00 90.50 456 ASN A CA 1
ATOM 3353 C C . ASN A 1 456 ? 17.065 -1.095 -17.184 1.00 90.50 456 ASN A C 1
ATOM 3355 O O . ASN A 1 456 ? 17.695 -1.892 -17.877 1.00 90.50 456 ASN A O 1
ATOM 3359 N N . LEU A 1 457 ? 16.043 -1.467 -16.403 1.00 90.56 457 LEU A N 1
ATOM 3360 C CA . LEU A 1 457 ? 15.575 -2.851 -16.261 1.00 90.56 457 LEU A CA 1
ATOM 3361 C C . LEU A 1 457 ? 14.844 -3.355 -17.510 1.00 90.56 457 LEU A C 1
ATOM 3363 O O . LEU A 1 457 ? 15.068 -4.479 -17.957 1.00 90.56 457 LEU A O 1
ATOM 3367 N N . TYR A 1 458 ? 13.981 -2.519 -18.089 1.00 89.56 458 TYR A N 1
ATOM 3368 C CA . TYR A 1 458 ? 13.124 -2.884 -19.208 1.00 89.56 458 TYR A CA 1
ATOM 3369 C C . TYR A 1 458 ? 13.334 -1.941 -20.395 1.00 89.56 458 TYR A C 1
ATOM 3371 O O . TYR A 1 458 ? 13.436 -0.724 -20.245 1.00 89.56 458 TYR A O 1
ATOM 3379 N N . ALA A 1 459 ? 13.370 -2.509 -21.605 1.00 86.75 459 ALA A N 1
ATOM 3380 C CA . ALA A 1 459 ? 13.589 -1.763 -22.847 1.00 86.75 459 ALA A CA 1
ATOM 3381 C C . ALA A 1 459 ? 14.808 -0.818 -22.772 1.00 86.75 459 ALA A C 1
ATOM 3383 O O . ALA A 1 459 ? 14.702 0.397 -22.990 1.00 86.75 459 ALA A O 1
ATOM 3384 N N . HIS A 1 460 ? 15.979 -1.394 -22.462 1.00 87.94 460 HIS A N 1
ATOM 3385 C CA . HIS A 1 460 ? 17.257 -0.675 -22.504 1.00 87.94 460 HIS A CA 1
ATOM 3386 C C . HIS A 1 460 ? 17.484 -0.032 -23.881 1.00 87.94 460 HIS A C 1
ATOM 3388 O O . HIS A 1 460 ? 17.974 1.096 -23.951 1.00 87.94 460 HIS A O 1
ATOM 3394 N N . ASP A 1 461 ? 17.043 -0.723 -24.935 1.00 87.50 461 ASP A N 1
ATOM 3395 C CA . ASP A 1 461 ? 16.988 -0.247 -26.307 1.00 87.50 461 ASP A CA 1
ATOM 3396 C C . ASP A 1 461 ? 15.529 -0.105 -26.755 1.00 87.50 461 ASP A C 1
ATOM 3398 O O . ASP A 1 461 ? 14.749 -1.062 -26.730 1.00 87.50 461 ASP A O 1
ATOM 3402 N N . VAL A 1 462 ? 15.171 1.113 -27.165 1.00 87.94 462 VAL A N 1
ATOM 3403 C CA . VAL A 1 462 ? 13.878 1.441 -27.779 1.00 87.94 462 VAL A CA 1
ATOM 3404 C C . VAL A 1 462 ? 13.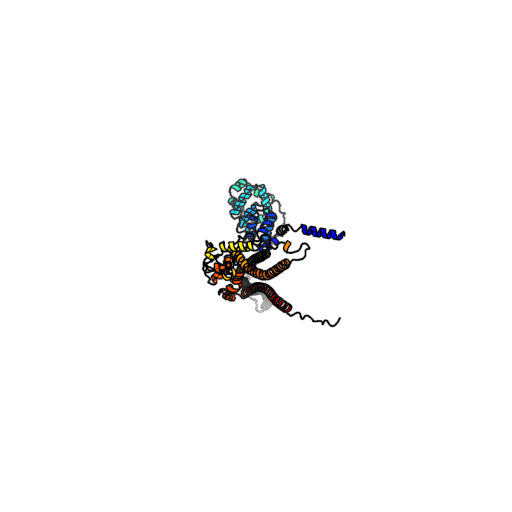901 1.162 -29.283 1.00 87.94 462 VAL A C 1
ATOM 3406 O O . VAL A 1 462 ? 14.965 1.063 -29.899 1.00 87.94 462 VAL A O 1
ATOM 3409 N N . LEU A 1 463 ? 12.720 1.082 -29.897 1.00 83.62 463 LEU A N 1
ATOM 3410 C CA . LEU A 1 463 ? 12.583 0.797 -31.324 1.00 83.62 463 LEU A CA 1
ATOM 3411 C C . LEU A 1 463 ? 13.411 1.779 -32.194 1.00 83.62 463 LEU A C 1
ATOM 3413 O O . LEU A 1 463 ? 13.266 2.997 -32.052 1.00 83.62 463 LEU A O 1
ATOM 3417 N N . PRO A 1 464 ? 14.230 1.315 -33.157 1.00 81.38 464 PRO A N 1
ATOM 3418 C CA . PRO A 1 464 ? 14.912 2.212 -34.088 1.00 81.38 464 PRO A CA 1
ATOM 3419 C C . PRO A 1 464 ? 13.929 2.916 -35.041 1.00 81.38 464 PRO A C 1
ATOM 3421 O O . PRO A 1 464 ? 12.811 2.460 -35.291 1.00 81.38 464 PRO A O 1
ATOM 3424 N N . ILE A 1 465 ? 14.347 4.046 -35.624 1.00 81.75 465 ILE A N 1
ATOM 3425 C CA . ILE A 1 465 ? 13.566 4.705 -36.679 1.00 81.75 465 ILE A CA 1
ATOM 3426 C C . ILE A 1 465 ? 13.714 3.910 -37.973 1.00 81.75 465 ILE A C 1
ATOM 3428 O O . ILE A 1 465 ? 14.770 3.922 -38.606 1.00 81.75 465 ILE A O 1
ATOM 3432 N N . ILE A 1 466 ? 12.629 3.269 -38.402 1.00 82.12 466 ILE A N 1
ATOM 3433 C CA . ILE A 1 466 ? 12.547 2.623 -39.710 1.00 82.12 466 ILE A CA 1
ATOM 3434 C C . ILE A 1 466 ? 11.706 3.518 -40.619 1.00 82.12 466 ILE A C 1
ATOM 3436 O O . ILE A 1 466 ? 10.535 3.776 -40.354 1.00 82.12 466 ILE A O 1
ATOM 3440 N N . ALA A 1 467 ? 12.316 4.037 -41.686 1.00 83.12 467 ALA A N 1
ATOM 3441 C CA . ALA A 1 467 ? 11.592 4.831 -42.675 1.00 83.12 467 ALA A CA 1
ATOM 3442 C C . ALA A 1 467 ? 10.536 3.961 -43.376 1.00 83.12 467 ALA A C 1
ATOM 3444 O O . ALA A 1 467 ? 10.850 2.840 -43.768 1.00 83.12 467 ALA A O 1
ATOM 3445 N N . ALA A 1 468 ? 9.330 4.491 -43.608 1.00 81.56 468 ALA A N 1
ATOM 3446 C CA . ALA A 1 468 ? 8.223 3.747 -44.225 1.00 81.56 468 ALA A CA 1
ATOM 3447 C C . ALA A 1 468 ? 8.605 3.095 -45.569 1.00 81.56 468 ALA A C 1
ATOM 3449 O O . ALA A 1 468 ? 8.273 1.941 -45.818 1.00 81.56 468 ALA A O 1
ATOM 3450 N N . ARG A 1 469 ? 9.432 3.777 -46.375 1.00 84.06 469 ARG A N 1
ATOM 3451 C CA . ARG A 1 469 ? 10.004 3.253 -47.633 1.00 84.06 469 ARG A CA 1
ATOM 3452 C C . ARG A 1 469 ? 10.846 1.977 -47.488 1.00 84.06 469 ARG A C 1
ATOM 3454 O O . ARG A 1 469 ? 11.197 1.364 -48.483 1.00 84.06 469 ARG A O 1
ATOM 3461 N N . LYS A 1 470 ? 11.280 1.648 -46.268 1.00 84.38 470 LYS A N 1
ATOM 3462 C CA . LYS A 1 470 ? 12.035 0.428 -45.956 1.00 84.38 470 LYS A CA 1
ATOM 3463 C C . LYS A 1 470 ? 11.130 -0.699 -45.458 1.00 84.38 470 LYS A C 1
ATOM 3465 O O . LYS A 1 470 ? 11.620 -1.812 -45.342 1.00 84.38 470 LYS A O 1
ATOM 3470 N N . LEU A 1 471 ? 9.863 -0.423 -45.140 1.00 85.88 471 LEU A N 1
ATOM 3471 C CA . LEU A 1 471 ? 8.913 -1.419 -44.640 1.00 85.88 471 LEU A CA 1
ATOM 3472 C C . LEU A 1 471 ? 8.181 -2.125 -45.781 1.00 85.88 471 LEU A C 1
ATOM 3474 O O . LEU A 1 471 ? 8.002 -3.334 -45.718 1.00 85.88 471 LEU A O 1
ATOM 3478 N N . ALA A 1 472 ? 7.816 -1.400 -46.836 1.00 87.44 472 ALA A N 1
ATOM 3479 C CA . ALA A 1 472 ? 7.168 -1.975 -48.009 1.00 87.44 472 ALA A CA 1
ATOM 3480 C C . ALA A 1 472 ? 7.834 -1.499 -49.302 1.00 87.44 472 ALA A C 1
ATOM 3482 O O . ALA A 1 472 ? 8.366 -0.385 -49.365 1.00 87.44 472 ALA A O 1
ATOM 3483 N N . ASN A 1 473 ? 7.822 -2.353 -50.324 1.00 84.38 473 ASN A N 1
ATOM 3484 C CA . ASN A 1 473 ? 8.187 -1.946 -51.678 1.00 84.38 473 ASN A CA 1
ATOM 3485 C C . ASN A 1 473 ? 7.100 -1.010 -52.266 1.00 84.38 473 ASN A C 1
ATOM 3487 O O . ASN A 1 473 ? 6.039 -0.813 -51.673 1.00 84.38 473 ASN A O 1
ATOM 3491 N N . GLY A 1 474 ? 7.344 -0.434 -53.448 1.00 79.38 474 GLY A N 1
ATOM 3492 C CA . GLY A 1 474 ? 6.360 0.424 -54.130 1.00 79.38 474 GLY A CA 1
ATOM 3493 C C . GLY A 1 474 ? 5.039 -0.275 -54.494 1.00 79.38 474 GLY A C 1
ATOM 3494 O O . GLY A 1 474 ? 4.061 0.412 -54.771 1.00 79.38 474 GLY A O 1
ATOM 3495 N N . ASN A 1 475 ? 5.001 -1.611 -54.448 1.00 82.25 475 ASN A N 1
ATOM 3496 C CA . ASN A 1 475 ? 3.826 -2.442 -54.714 1.00 82.25 475 ASN A CA 1
ATOM 3497 C C . ASN A 1 475 ? 3.068 -2.838 -53.428 1.00 82.25 475 ASN A C 1
ATOM 3499 O O . ASN A 1 475 ? 2.024 -3.475 -53.517 1.00 82.25 475 ASN A O 1
ATOM 3503 N N . GLY A 1 476 ? 3.563 -2.455 -52.243 1.00 80.06 476 GLY A N 1
ATOM 3504 C CA . GLY A 1 476 ? 2.961 -2.784 -50.948 1.00 80.06 476 GLY A CA 1
ATOM 3505 C C . GLY A 1 476 ? 3.439 -4.095 -50.310 1.00 80.06 476 GLY A C 1
ATOM 3506 O O . GLY A 1 476 ? 3.005 -4.398 -49.200 1.00 80.06 476 GLY A O 1
ATOM 3507 N N . ASP A 1 477 ? 4.349 -4.846 -50.938 1.00 84.94 477 ASP A N 1
ATOM 3508 C CA . ASP A 1 477 ? 4.875 -6.088 -50.360 1.00 84.94 477 ASP A CA 1
ATOM 3509 C C . ASP A 1 477 ? 5.850 -5.789 -49.207 1.00 84.94 477 ASP A C 1
ATOM 3511 O O . ASP A 1 477 ? 6.718 -4.911 -49.346 1.00 84.94 477 ASP A O 1
ATOM 3515 N N . PRO A 1 478 ? 5.761 -6.522 -48.081 1.00 85.50 478 PRO A N 1
ATOM 3516 C CA . PRO A 1 478 ? 6.631 -6.316 -46.932 1.00 85.50 478 PRO A CA 1
ATOM 3517 C C . PRO A 1 478 ? 8.084 -6.679 -47.264 1.00 85.50 478 PRO A C 1
ATOM 3519 O O . PRO A 1 478 ? 8.404 -7.794 -47.675 1.00 85.50 478 PRO A O 1
ATOM 3522 N N . LEU A 1 479 ? 8.991 -5.730 -47.039 1.00 86.88 479 LEU A N 1
ATOM 3523 C CA . LEU A 1 479 ? 10.437 -5.952 -47.102 1.00 86.88 479 LEU A CA 1
ATOM 3524 C C . LEU A 1 479 ? 10.915 -6.705 -45.852 1.00 86.88 479 LEU A C 1
ATOM 3526 O O . LEU A 1 479 ? 10.251 -6.699 -44.820 1.00 86.88 479 LEU A O 1
ATOM 3530 N N . HIS A 1 480 ? 12.127 -7.271 -45.889 1.00 84.75 480 HIS A N 1
ATOM 3531 C CA . HIS A 1 480 ? 12.723 -7.965 -44.733 1.00 84.75 480 HIS A CA 1
ATOM 3532 C C . HIS A 1 480 ? 12.687 -7.128 -43.434 1.00 84.75 480 HIS A C 1
ATOM 3534 O O . HIS A 1 480 ? 12.395 -7.636 -42.357 1.00 84.75 480 HIS A O 1
ATOM 3540 N N . LYS A 1 481 ? 12.861 -5.803 -43.547 1.00 85.31 481 LYS A N 1
ATOM 3541 C CA . LYS A 1 481 ? 12.788 -4.856 -42.420 1.00 85.31 481 LYS A CA 1
ATOM 3542 C C . LYS A 1 481 ? 11.399 -4.741 -41.775 1.00 85.31 481 LYS A C 1
ATOM 3544 O O . LYS A 1 481 ? 11.311 -4.272 -40.644 1.00 85.31 481 LYS A O 1
ATOM 3549 N N . ALA A 1 482 ? 10.328 -5.143 -42.460 1.00 86.25 482 ALA A N 1
ATOM 3550 C CA . ALA A 1 482 ? 9.005 -5.253 -41.853 1.00 86.25 482 ALA A CA 1
ATOM 3551 C C . ALA A 1 482 ? 8.933 -6.421 -40.863 1.00 86.25 482 ALA A C 1
ATOM 3553 O O . ALA A 1 482 ? 8.332 -6.264 -39.804 1.00 86.25 482 ALA A O 1
ATOM 3554 N N . TYR A 1 483 ? 9.593 -7.547 -41.153 1.00 86.94 483 TYR A N 1
ATOM 3555 C CA . TYR A 1 483 ? 9.679 -8.675 -40.221 1.00 86.94 483 TYR A CA 1
ATOM 3556 C C . TYR A 1 483 ? 10.510 -8.317 -38.984 1.00 86.94 483 TYR A C 1
ATOM 3558 O O . TYR A 1 483 ? 10.062 -8.571 -37.872 1.00 86.94 483 TYR A O 1
ATOM 3566 N N . ASP A 1 484 ? 11.635 -7.607 -39.150 1.00 85.69 484 ASP A N 1
ATOM 3567 C CA . ASP A 1 484 ? 12.414 -7.070 -38.016 1.00 85.69 484 ASP A CA 1
ATOM 3568 C C . ASP A 1 484 ? 11.548 -6.190 -37.094 1.00 85.69 484 ASP A C 1
ATOM 3570 O O . ASP A 1 484 ? 11.635 -6.260 -35.867 1.00 85.69 484 ASP A O 1
ATOM 3574 N N . TYR A 1 485 ? 10.684 -5.356 -37.683 1.00 86.88 485 TYR A N 1
ATOM 3575 C CA . TYR A 1 485 ? 9.758 -4.509 -36.935 1.00 86.88 485 TYR A CA 1
ATOM 3576 C C . TYR A 1 485 ? 8.692 -5.325 -36.190 1.00 86.88 485 TYR A C 1
ATOM 3578 O O . TYR A 1 485 ? 8.392 -5.028 -35.032 1.00 86.88 485 TYR A O 1
ATOM 3586 N N . MET A 1 486 ? 8.133 -6.360 -36.826 1.00 87.56 486 MET A N 1
ATOM 3587 C CA . MET A 1 486 ? 7.184 -7.269 -36.176 1.00 87.56 486 MET A CA 1
ATOM 3588 C C . MET A 1 486 ? 7.836 -8.027 -35.013 1.00 87.56 486 MET A C 1
ATOM 3590 O O . MET A 1 486 ? 7.248 -8.076 -33.935 1.00 87.56 486 MET A O 1
ATOM 3594 N N . ASN A 1 487 ? 9.069 -8.511 -35.186 1.00 88.31 487 ASN A N 1
ATOM 3595 C CA . ASN A 1 487 ? 9.842 -9.174 -34.132 1.00 88.31 487 ASN A CA 1
ATOM 3596 C C . ASN A 1 487 ? 10.135 -8.229 -32.960 1.00 88.31 487 ASN A C 1
ATOM 3598 O O . ASN A 1 487 ? 10.036 -8.611 -31.799 1.00 88.31 487 ASN A O 1
ATOM 3602 N N . PHE A 1 488 ? 10.438 -6.956 -33.222 1.00 87.62 488 PHE A N 1
ATOM 3603 C CA . PHE A 1 488 ? 10.595 -6.000 -32.127 1.00 87.62 488 PHE A CA 1
ATOM 3604 C C . PHE A 1 488 ? 9.280 -5.791 -31.363 1.00 87.62 488 PHE A C 1
ATOM 3606 O O . PHE A 1 488 ? 9.281 -5.692 -30.137 1.00 87.62 488 PHE A O 1
ATOM 3613 N N . ARG A 1 489 ? 8.141 -5.733 -32.065 1.00 87.75 489 ARG A N 1
ATOM 3614 C CA . ARG A 1 489 ? 6.829 -5.591 -31.419 1.00 87.75 489 ARG A CA 1
ATOM 3615 C C . ARG A 1 489 ? 6.438 -6.819 -30.603 1.00 87.75 489 ARG A C 1
ATOM 3617 O O . ARG A 1 489 ? 5.811 -6.631 -29.564 1.00 87.75 489 ARG A O 1
ATOM 3624 N N . SER A 1 490 ? 6.800 -8.031 -31.028 1.00 90.44 490 SER A N 1
ATOM 3625 C CA . SER A 1 490 ? 6.578 -9.230 -30.210 1.00 90.44 490 SER A CA 1
ATOM 3626 C C . SER A 1 490 ? 7.424 -9.182 -28.937 1.00 90.44 490 SER A C 1
ATOM 3628 O O . SER A 1 490 ? 6.894 -9.385 -27.848 1.00 90.44 490 SER A O 1
ATOM 3630 N N . VAL A 1 491 ? 8.697 -8.782 -29.031 1.00 89.88 491 VAL A N 1
ATOM 3631 C CA . VAL A 1 491 ? 9.565 -8.582 -27.858 1.00 89.88 491 VAL A CA 1
ATOM 3632 C C . VAL A 1 491 ? 9.010 -7.508 -26.917 1.00 89.88 491 VAL A C 1
ATOM 3634 O O . VAL A 1 491 ? 8.970 -7.722 -25.705 1.00 89.88 491 VAL A O 1
ATOM 3637 N N . ALA A 1 492 ? 8.540 -6.378 -27.450 1.00 91.00 492 ALA A N 1
ATOM 3638 C CA . ALA A 1 492 ? 7.906 -5.325 -26.656 1.00 91.00 492 ALA A CA 1
ATOM 3639 C C . ALA A 1 492 ? 6.626 -5.822 -25.965 1.00 91.00 492 ALA A C 1
ATOM 3641 O O . ALA A 1 492 ? 6.404 -5.546 -24.788 1.00 91.00 492 ALA A O 1
ATOM 3642 N N . ALA A 1 493 ? 5.807 -6.620 -26.656 1.00 91.00 493 ALA A N 1
ATOM 3643 C CA . ALA A 1 493 ? 4.621 -7.233 -26.064 1.00 91.00 493 ALA A CA 1
ATOM 3644 C C . ALA A 1 493 ? 4.988 -8.167 -24.895 1.00 91.00 493 ALA A C 1
ATOM 3646 O O . ALA A 1 493 ? 4.399 -8.053 -23.822 1.00 91.00 493 ALA A O 1
ATOM 3647 N N . LYS A 1 494 ? 6.013 -9.013 -25.045 1.00 92.38 494 LYS A N 1
ATOM 3648 C CA . LYS A 1 494 ? 6.498 -9.895 -23.966 1.00 92.38 494 LYS A CA 1
ATOM 3649 C C . LYS A 1 494 ? 7.038 -9.104 -22.774 1.00 92.38 494 LYS A C 1
ATOM 3651 O O . LYS A 1 494 ? 6.682 -9.373 -21.628 1.00 92.38 494 LYS A O 1
ATOM 3656 N N . ARG A 1 495 ? 7.843 -8.070 -23.033 1.00 91.88 495 ARG A N 1
ATOM 3657 C CA . ARG A 1 495 ? 8.372 -7.169 -21.993 1.00 91.88 495 ARG A CA 1
ATOM 3658 C C . ARG A 1 495 ? 7.274 -6.405 -21.267 1.00 91.88 495 ARG A C 1
ATOM 3660 O O . ARG A 1 495 ? 7.406 -6.183 -20.064 1.00 91.88 495 ARG A O 1
ATOM 3667 N N . SER A 1 496 ? 6.191 -6.053 -21.962 1.00 92.38 496 SER A N 1
ATOM 3668 C CA . SER A 1 496 ? 5.068 -5.324 -21.372 1.00 92.38 496 SER A CA 1
ATOM 3669 C C . SER A 1 496 ? 4.446 -6.067 -20.185 1.00 92.38 496 SER A C 1
ATOM 3671 O O . SER A 1 496 ? 4.010 -5.418 -19.241 1.00 92.38 496 SER A O 1
ATOM 3673 N N . VAL A 1 497 ? 4.489 -7.406 -20.159 1.00 93.56 497 VAL A N 1
ATOM 3674 C CA . VAL A 1 497 ? 3.997 -8.214 -19.028 1.00 93.56 497 VAL A CA 1
ATOM 3675 C C . VAL A 1 497 ? 4.862 -8.015 -17.775 1.00 93.56 497 VAL A C 1
ATOM 3677 O O . VAL A 1 497 ? 4.340 -7.798 -16.676 1.00 93.56 497 VAL A O 1
ATOM 3680 N N . GLY A 1 498 ? 6.189 -8.008 -17.938 1.00 91.94 498 GLY A N 1
ATOM 3681 C CA . GLY A 1 498 ? 7.133 -7.710 -16.854 1.00 91.94 498 GLY A CA 1
ATOM 3682 C C . GLY A 1 498 ? 7.047 -6.253 -16.389 1.00 91.94 498 GLY A C 1
ATOM 3683 O O . GLY A 1 498 ? 6.950 -5.985 -15.191 1.00 91.94 498 GLY A O 1
ATOM 3684 N N . MET A 1 499 ? 6.981 -5.313 -17.337 1.00 92.81 499 MET A N 1
ATOM 3685 C CA . MET A 1 499 ? 6.789 -3.885 -17.058 1.00 92.81 499 MET A CA 1
ATOM 3686 C C . MET A 1 499 ? 5.488 -3.621 -16.294 1.00 92.81 499 MET A C 1
ATOM 3688 O O . MET A 1 499 ? 5.491 -2.886 -15.311 1.00 92.81 499 MET A O 1
ATOM 3692 N N . ASN A 1 500 ? 4.382 -4.255 -16.695 1.00 94.25 500 ASN A N 1
ATOM 3693 C CA . ASN A 1 500 ? 3.092 -4.123 -16.023 1.00 94.25 500 ASN A CA 1
ATOM 3694 C C . ASN A 1 500 ? 3.167 -4.611 -14.571 1.00 94.25 500 ASN A C 1
ATOM 3696 O O . ASN A 1 500 ? 2.668 -3.951 -13.663 1.00 94.25 500 ASN A O 1
ATOM 3700 N N . SER A 1 501 ? 3.861 -5.726 -14.339 1.00 93.62 501 SER A N 1
ATOM 3701 C CA . SER A 1 501 ? 4.053 -6.275 -12.996 1.00 93.62 501 SER A CA 1
ATOM 3702 C C . SER A 1 501 ? 4.881 -5.346 -12.109 1.00 93.62 501 SER A C 1
ATOM 3704 O O . SER A 1 501 ? 4.488 -5.081 -10.971 1.00 93.62 501 SER A O 1
ATOM 3706 N N . PHE A 1 502 ? 5.968 -4.784 -12.648 1.00 93.75 502 PHE A N 1
ATOM 3707 C CA . PHE A 1 502 ? 6.763 -3.759 -11.972 1.00 93.75 502 PHE A CA 1
ATOM 3708 C C . PHE A 1 502 ? 5.932 -2.509 -11.661 1.00 93.75 502 PHE A C 1
ATOM 3710 O O . PHE A 1 502 ? 5.921 -2.048 -10.522 1.00 93.75 502 PHE A O 1
ATOM 3717 N N . ALA A 1 503 ? 5.190 -1.993 -12.644 1.00 94.81 503 ALA A N 1
ATOM 3718 C CA . ALA A 1 503 ? 4.328 -0.826 -12.485 1.00 94.81 503 ALA A CA 1
ATOM 3719 C C . ALA A 1 503 ? 3.247 -1.054 -11.421 1.00 94.81 503 ALA A C 1
ATOM 3721 O O . ALA A 1 503 ? 2.924 -0.139 -10.670 1.00 94.81 503 ALA A O 1
ATOM 3722 N N . ALA A 1 504 ? 2.697 -2.266 -11.330 1.00 94.56 504 ALA A N 1
ATOM 3723 C CA . ALA A 1 504 ? 1.684 -2.598 -10.337 1.00 94.56 504 ALA A CA 1
ATOM 3724 C C . ALA A 1 504 ? 2.269 -2.601 -8.918 1.00 94.56 504 ALA A C 1
ATOM 3726 O O . ALA A 1 504 ? 1.652 -2.065 -8.005 1.00 94.56 504 ALA A O 1
ATOM 3727 N N . ILE A 1 505 ? 3.477 -3.139 -8.722 1.00 93.69 505 ILE A N 1
ATOM 3728 C CA . ILE A 1 505 ? 4.155 -3.078 -7.416 1.00 93.69 505 ILE A CA 1
ATOM 3729 C C . ILE A 1 505 ? 4.556 -1.630 -7.080 1.00 93.69 505 ILE A C 1
ATOM 3731 O O . ILE A 1 505 ? 4.337 -1.189 -5.954 1.00 93.69 505 ILE A O 1
ATOM 3735 N N . ALA A 1 506 ? 5.065 -0.870 -8.057 1.00 93.69 506 ALA A N 1
ATOM 3736 C CA . ALA A 1 506 ? 5.364 0.555 -7.898 1.00 93.69 506 ALA A CA 1
ATOM 3737 C C . ALA A 1 506 ? 4.117 1.352 -7.486 1.00 93.69 506 ALA A C 1
ATOM 3739 O O . ALA A 1 506 ? 4.191 2.203 -6.606 1.00 93.69 506 ALA A O 1
ATOM 3740 N N . GLY A 1 507 ? 2.966 1.038 -8.089 1.00 93.69 507 GLY A N 1
ATOM 3741 C CA . GLY A 1 507 ? 1.675 1.606 -7.723 1.00 93.69 507 GLY A CA 1
ATOM 3742 C C . GLY A 1 507 ? 1.282 1.258 -6.291 1.00 93.69 507 GLY A C 1
ATOM 3743 O O . GLY A 1 507 ? 0.871 2.138 -5.550 1.00 93.69 507 GLY A O 1
ATOM 3744 N N . LEU A 1 508 ? 1.413 0.005 -5.843 1.00 93.44 508 LEU A N 1
ATOM 3745 C CA . LEU A 1 508 ? 1.075 -0.372 -4.455 1.00 93.44 508 LEU A CA 1
ATOM 3746 C C . LEU A 1 508 ? 1.930 0.370 -3.418 1.00 93.44 508 LEU A C 1
ATOM 3748 O O . LEU A 1 508 ? 1.449 0.677 -2.327 1.00 93.44 508 LEU A O 1
ATOM 3752 N N . LYS A 1 509 ? 3.184 0.661 -3.774 1.00 93.75 509 LYS A N 1
ATOM 3753 C CA . LYS A 1 509 ? 4.128 1.410 -2.944 1.00 93.75 509 LYS A CA 1
ATOM 3754 C C . LYS A 1 509 ? 4.040 2.927 -3.123 1.00 93.75 509 LYS A C 1
ATOM 3756 O O . LYS A 1 509 ? 4.723 3.626 -2.386 1.00 93.75 509 LYS A O 1
ATOM 3761 N N . SER A 1 510 ? 3.247 3.458 -4.053 1.00 92.69 510 SER A N 1
ATOM 3762 C CA . SER A 1 510 ? 3.153 4.910 -4.255 1.00 92.69 510 SER A CA 1
ATOM 3763 C C . SER A 1 510 ? 2.564 5.609 -3.032 1.00 92.69 510 SER A C 1
ATOM 3765 O O . SER A 1 510 ? 1.812 4.994 -2.270 1.00 92.69 510 SER A O 1
ATOM 3767 N N . SER A 1 511 ? 2.869 6.894 -2.868 1.00 90.81 511 SER A N 1
ATOM 3768 C CA . SER A 1 511 ? 2.400 7.689 -1.739 1.00 90.81 511 SER A CA 1
ATOM 3769 C C . SER A 1 511 ? 0.878 7.631 -1.626 1.00 90.81 511 SER A C 1
ATOM 3771 O O . SER A 1 511 ? 0.137 7.689 -2.614 1.00 90.81 511 SER A O 1
ATOM 3773 N N . GLY A 1 512 ? 0.424 7.422 -0.393 1.00 89.06 512 GLY A N 1
ATOM 3774 C CA . GLY A 1 512 ? -0.986 7.276 -0.076 1.00 89.06 512 GLY A CA 1
ATOM 3775 C C . GLY A 1 512 ? -1.638 8.612 0.246 1.00 89.06 512 GLY A C 1
ATOM 3776 O O . GLY A 1 512 ? -1.353 9.656 -0.349 1.00 89.06 512 GLY A O 1
ATOM 3777 N N . ASP A 1 513 ? -2.564 8.565 1.192 1.00 86.56 513 ASP A N 1
ATOM 3778 C CA . ASP A 1 513 ? -3.215 9.752 1.720 1.00 86.56 513 ASP A CA 1
ATOM 3779 C C . ASP A 1 513 ? -2.655 10.163 3.084 1.00 86.56 513 ASP A C 1
ATOM 3781 O O . ASP A 1 513 ? -2.325 9.314 3.913 1.00 86.56 513 ASP A O 1
ATOM 3785 N N . GLU A 1 514 ? -2.557 11.471 3.317 1.00 85.38 514 GLU A N 1
ATOM 3786 C CA . GLU A 1 514 ? -1.939 12.041 4.523 1.00 85.38 514 GLU A CA 1
ATOM 3787 C C . GLU A 1 514 ? -2.760 11.787 5.795 1.00 85.38 514 GLU A C 1
ATOM 3789 O O . GLU A 1 514 ? -2.192 11.702 6.883 1.00 85.38 514 GLU A O 1
ATOM 3794 N N . GLU A 1 515 ? -4.079 11.598 5.670 1.00 87.56 515 GLU A N 1
ATOM 3795 C CA . GLU A 1 515 ? -5.009 11.504 6.806 1.00 87.56 515 GLU A CA 1
ATOM 3796 C C . GLU A 1 515 ? -4.660 10.370 7.788 1.00 87.56 515 GLU A C 1
ATOM 3798 O O . GLU A 1 515 ? -4.824 10.517 8.999 1.00 87.56 515 GLU A O 1
ATOM 3803 N N . VAL A 1 516 ? -4.136 9.246 7.288 1.00 88.06 516 VAL A N 1
ATOM 3804 C CA . VAL A 1 516 ? -3.828 8.053 8.103 1.00 88.06 516 VAL A CA 1
ATOM 3805 C C . VAL A 1 516 ? -2.394 8.047 8.646 1.00 88.06 516 VAL A C 1
ATOM 3807 O O . VAL A 1 516 ? -2.091 7.315 9.591 1.00 88.06 516 VAL A O 1
ATOM 3810 N N . ALA A 1 517 ? -1.515 8.910 8.128 1.00 89.06 517 ALA A N 1
ATOM 3811 C CA . ALA A 1 517 ? -0.121 8.990 8.553 1.00 89.06 517 ALA A CA 1
ATOM 3812 C C . ALA A 1 517 ? 0.071 9.136 10.079 1.00 89.06 517 ALA A C 1
ATOM 3814 O O . ALA A 1 517 ? 0.834 8.347 10.639 1.00 89.06 517 ALA A O 1
ATOM 3815 N N . PRO A 1 518 ? -0.597 10.065 10.797 1.00 91.25 518 PRO A N 1
ATOM 3816 C CA . PRO A 1 518 ? -0.366 10.227 12.234 1.00 91.25 518 PRO A CA 1
ATOM 3817 C C . PRO A 1 518 ? -0.791 9.001 13.054 1.00 91.25 518 PRO A C 1
ATOM 3819 O O . PRO A 1 518 ? -0.174 8.712 14.077 1.00 91.25 518 PRO A O 1
ATOM 3822 N N . PHE A 1 519 ? -1.814 8.268 12.612 1.00 89.81 519 PHE A N 1
ATOM 3823 C CA . PHE A 1 519 ? -2.324 7.096 13.327 1.00 89.81 519 PHE A CA 1
ATOM 3824 C C . PHE A 1 519 ? -1.409 5.884 13.149 1.00 89.81 519 PHE A C 1
ATOM 3826 O O . PHE A 1 519 ? -1.043 5.244 14.133 1.00 89.81 519 PHE A O 1
ATOM 3833 N N . LEU A 1 520 ? -0.931 5.639 11.926 1.00 89.62 520 LEU A N 1
ATOM 3834 C CA . LEU A 1 520 ? 0.040 4.571 11.679 1.00 89.62 520 LEU A CA 1
ATOM 3835 C C . LEU A 1 520 ? 1.375 4.818 12.367 1.00 89.62 520 LEU A C 1
ATOM 3837 O O . LEU A 1 520 ? 1.998 3.872 12.843 1.00 89.62 520 LEU A O 1
ATOM 3841 N N . ARG A 1 521 ? 1.817 6.079 12.426 1.00 90.94 521 ARG A N 1
ATOM 3842 C CA . ARG A 1 521 ? 3.035 6.443 13.154 1.00 90.94 521 ARG A CA 1
ATOM 3843 C C . ARG A 1 521 ? 2.912 6.057 14.615 1.00 90.94 521 ARG A C 1
ATOM 3845 O O . ARG A 1 521 ? 3.772 5.337 15.093 1.00 90.94 521 ARG A O 1
ATOM 3852 N N . LYS A 1 522 ? 1.811 6.432 15.274 1.00 88.31 522 LYS A N 1
ATOM 3853 C CA . LYS A 1 522 ? 1.549 6.049 16.668 1.00 88.31 522 LYS A CA 1
ATOM 3854 C C . LYS A 1 522 ? 1.527 4.534 16.860 1.00 88.31 522 LYS A C 1
ATOM 3856 O O . LYS A 1 522 ? 2.207 4.045 17.753 1.00 88.31 522 LYS A O 1
ATOM 3861 N N . ALA A 1 523 ? 0.844 3.801 15.979 1.00 86.75 523 ALA A N 1
ATOM 3862 C CA . ALA A 1 523 ? 0.814 2.339 16.037 1.00 86.75 523 ALA A CA 1
ATOM 3863 C C . ALA A 1 523 ? 2.222 1.718 15.929 1.00 86.75 523 ALA A C 1
ATOM 3865 O O . ALA A 1 523 ? 2.508 0.705 16.559 1.00 86.75 523 ALA A O 1
ATOM 3866 N N . VAL A 1 524 ? 3.126 2.325 15.153 1.00 87.94 524 VAL A N 1
ATOM 3867 C CA . VAL A 1 524 ? 4.523 1.880 15.036 1.00 87.94 524 VAL A CA 1
ATOM 3868 C C . VAL A 1 524 ? 5.396 2.362 16.203 1.00 87.94 524 VAL A C 1
ATOM 3870 O O . VAL A 1 524 ? 6.239 1.594 16.668 1.00 87.94 524 VAL A O 1
ATOM 3873 N N . THR A 1 525 ? 5.168 3.566 16.735 1.00 89.44 525 THR A N 1
ATOM 3874 C CA . THR A 1 525 ? 5.819 4.060 17.960 1.00 89.44 525 THR A CA 1
ATOM 3875 C C . THR A 1 525 ? 5.507 3.141 19.145 1.00 89.44 525 THR A C 1
ATOM 3877 O O . THR A 1 525 ? 6.399 2.803 19.919 1.00 89.44 525 THR A O 1
ATOM 3880 N N . GLU A 1 526 ? 4.266 2.661 19.265 1.00 86.31 526 GLU A N 1
ATOM 3881 C CA . GLU A 1 526 ? 3.857 1.713 20.313 1.00 86.31 526 GLU A CA 1
ATOM 3882 C C . GLU A 1 526 ? 4.584 0.364 20.238 1.00 86.31 526 GLU A C 1
ATOM 3884 O O . GLU A 1 526 ? 4.739 -0.318 21.251 1.00 86.31 526 GLU A O 1
ATOM 3889 N N . LEU A 1 527 ? 5.096 -0.008 19.063 1.00 86.00 527 LEU A N 1
ATOM 3890 C CA . LEU A 1 527 ? 5.923 -1.205 18.886 1.00 86.00 527 LEU A CA 1
ATOM 3891 C C . LEU A 1 527 ? 7.384 -0.993 19.309 1.00 86.00 527 LEU A C 1
ATOM 3893 O O . LEU A 1 527 ? 8.171 -1.938 19.266 1.00 86.00 527 LEU A O 1
ATOM 3897 N N . GLY A 1 528 ? 7.749 0.221 19.731 1.00 86.19 528 GLY A N 1
ATOM 3898 C CA . GLY A 1 528 ? 9.083 0.570 20.216 1.00 86.19 528 GLY A CA 1
ATOM 3899 C C . GLY A 1 528 ? 10.054 1.046 19.134 1.00 86.19 528 GLY A C 1
ATOM 3900 O O . GLY A 1 528 ? 11.257 1.083 19.388 1.00 86.19 528 GLY A O 1
ATOM 3901 N N . VAL A 1 529 ? 9.565 1.397 17.940 1.00 88.31 529 VAL A N 1
ATOM 3902 C CA . VAL A 1 529 ? 10.386 2.053 16.908 1.00 88.31 529 VAL A CA 1
ATOM 3903 C C . VAL A 1 529 ? 10.533 3.535 17.272 1.00 88.31 529 VAL A C 1
ATOM 3905 O O . VAL A 1 529 ? 9.516 4.181 17.536 1.00 88.31 529 VAL A O 1
ATOM 3908 N N . PRO A 1 530 ? 11.756 4.089 17.311 1.00 89.25 530 PRO A N 1
ATOM 3909 C CA . PRO A 1 530 ? 11.961 5.480 17.690 1.00 89.25 530 PRO A CA 1
ATOM 3910 C C . PRO A 1 530 ? 11.461 6.427 16.586 1.00 89.25 530 PRO A C 1
ATOM 3912 O O . PRO A 1 530 ? 11.529 6.105 15.399 1.00 89.25 530 PRO A O 1
ATOM 3915 N N . ASP A 1 531 ? 10.927 7.591 16.976 1.00 83.31 531 ASP A N 1
ATOM 3916 C CA . ASP A 1 531 ? 10.186 8.498 16.080 1.00 83.31 531 ASP A CA 1
ATOM 3917 C C . ASP A 1 531 ? 11.003 8.999 14.873 1.00 83.31 531 ASP A C 1
ATOM 3919 O O . ASP A 1 531 ? 10.440 9.307 13.818 1.00 83.31 531 ASP A O 1
ATOM 3923 N N . ASP A 1 532 ? 12.329 9.050 15.003 1.00 83.50 532 ASP A N 1
ATOM 3924 C CA . ASP A 1 532 ? 13.266 9.412 13.940 1.00 83.50 532 ASP A CA 1
ATOM 3925 C C . ASP A 1 532 ? 13.371 8.340 12.842 1.00 83.50 532 ASP A C 1
ATOM 3927 O O . ASP A 1 532 ? 13.539 8.675 11.666 1.00 83.50 532 ASP A O 1
ATOM 3931 N N . GLU A 1 533 ? 13.184 7.064 13.184 1.00 85.00 533 GLU A N 1
ATOM 3932 C CA . GLU A 1 533 ? 13.215 5.944 12.238 1.00 85.00 533 GLU A CA 1
ATOM 3933 C C . GLU A 1 533 ? 11.855 5.670 11.576 1.00 85.00 533 GLU A C 1
ATOM 3935 O O . GLU A 1 533 ? 11.787 5.045 10.515 1.00 85.00 533 GLU A O 1
ATOM 3940 N N . ILE A 1 534 ? 10.749 6.176 12.129 1.00 82.88 534 ILE A N 1
ATOM 3941 C CA . ILE A 1 534 ? 9.399 5.896 11.603 1.00 82.88 534 ILE A CA 1
ATOM 3942 C C . ILE A 1 534 ? 9.224 6.431 10.180 1.00 82.88 534 ILE A C 1
ATOM 3944 O O . ILE A 1 534 ? 8.622 5.769 9.333 1.00 82.88 534 ILE A O 1
ATOM 3948 N N . ASN A 1 535 ? 9.781 7.610 9.894 1.00 81.38 535 ASN A N 1
ATOM 3949 C CA . ASN A 1 535 ? 9.790 8.170 8.541 1.00 81.38 535 ASN A CA 1
ATOM 3950 C C . ASN A 1 535 ? 10.542 7.282 7.550 1.00 81.38 535 ASN A C 1
ATOM 3952 O O . ASN A 1 535 ? 10.133 7.178 6.397 1.00 81.38 535 ASN A O 1
ATOM 3956 N N . PHE A 1 536 ? 11.610 6.622 7.994 1.00 79.75 536 PHE A N 1
ATOM 3957 C CA . PHE A 1 536 ? 12.373 5.711 7.151 1.00 79.75 536 PHE A CA 1
ATOM 3958 C C . PHE A 1 536 ? 11.597 4.419 6.859 1.00 79.75 536 PHE A C 1
ATOM 3960 O O . PHE A 1 536 ? 11.658 3.903 5.745 1.00 79.75 536 PHE A O 1
ATOM 3967 N N . VAL A 1 537 ? 10.831 3.919 7.832 1.00 81.38 537 VAL A N 1
ATOM 3968 C CA . VAL A 1 537 ? 10.051 2.681 7.687 1.00 81.38 537 VAL A CA 1
ATOM 3969 C C . VAL A 1 537 ? 8.764 2.905 6.889 1.00 81.38 537 VAL A C 1
ATOM 3971 O O . VAL A 1 537 ? 8.499 2.177 5.936 1.00 81.38 537 VAL A O 1
ATOM 3974 N N . LEU A 1 538 ? 7.951 3.899 7.260 1.00 85.38 538 LEU A N 1
ATOM 3975 C CA . LEU A 1 538 ? 6.615 4.111 6.688 1.00 85.38 538 LEU A CA 1
ATOM 3976 C C . LEU A 1 538 ? 6.575 5.145 5.554 1.00 85.38 538 LEU A C 1
ATOM 3978 O O . LEU A 1 538 ? 5.602 5.165 4.798 1.00 85.38 538 LEU A O 1
ATOM 3982 N N . GLY A 1 539 ? 7.595 5.994 5.419 1.00 84.88 539 GLY A N 1
ATOM 3983 C CA . GLY A 1 539 ? 7.564 7.181 4.560 1.00 84.88 539 GLY A CA 1
ATOM 3984 C C . GLY A 1 539 ? 6.790 8.350 5.179 1.00 84.88 539 GLY A C 1
ATOM 3985 O O . GLY A 1 539 ? 6.192 8.230 6.250 1.00 84.88 539 GLY A O 1
ATOM 3986 N N . GLU A 1 540 ? 6.798 9.507 4.514 1.00 84.31 540 GLU A N 1
ATOM 3987 C CA . GLU A 1 540 ? 6.034 10.694 4.938 1.00 84.31 540 GLU A CA 1
ATOM 3988 C C . GLU A 1 540 ? 4.518 10.464 4.820 1.00 84.31 540 GLU A C 1
ATOM 3990 O O . GLU A 1 540 ? 3.768 10.737 5.762 1.00 84.31 540 GLU A O 1
ATOM 3995 N N . THR A 1 541 ? 4.099 9.870 3.701 1.00 88.56 541 THR A N 1
ATOM 3996 C CA . THR A 1 541 ? 2.707 9.585 3.330 1.00 88.56 541 THR A CA 1
ATOM 3997 C C . THR A 1 541 ? 2.515 8.088 3.064 1.00 88.56 541 THR A C 1
ATOM 3999 O O . THR A 1 541 ? 2.696 7.635 1.931 1.00 88.56 541 THR A O 1
ATOM 4002 N N . PRO A 1 542 ? 2.169 7.283 4.090 1.00 91.94 542 PRO A N 1
ATOM 4003 C CA . PRO A 1 542 ? 2.195 5.825 4.002 1.00 91.94 542 PRO A CA 1
ATOM 4004 C C . PRO A 1 542 ? 1.423 5.278 2.802 1.00 91.94 542 PRO A C 1
ATOM 4006 O O . PRO A 1 542 ? 0.240 5.575 2.621 1.00 91.94 542 PRO A O 1
ATOM 4009 N N . SER A 1 543 ? 2.093 4.460 1.993 1.00 93.00 543 SER A N 1
ATOM 4010 C CA . SER A 1 543 ? 1.505 3.806 0.826 1.00 93.00 543 SER A CA 1
ATOM 4011 C C . SER A 1 543 ? 0.421 2.801 1.220 1.00 93.00 543 SER A C 1
ATOM 4013 O O . SER A 1 543 ? 0.318 2.383 2.378 1.00 93.00 543 SER A O 1
ATOM 4015 N N . TYR A 1 544 ? -0.361 2.345 0.237 1.00 93.69 544 TYR A N 1
ATOM 4016 C CA . TYR A 1 544 ? -1.270 1.211 0.437 1.00 93.69 544 TYR A CA 1
ATOM 4017 C C . TYR A 1 544 ? -0.515 -0.022 0.967 1.00 93.69 544 TYR A C 1
ATOM 4019 O O . TYR A 1 544 ? -0.987 -0.705 1.875 1.00 93.69 544 TYR A O 1
ATOM 4027 N N . HIS A 1 545 ? 0.687 -0.280 0.442 1.00 93.38 545 HIS A N 1
ATOM 4028 C CA . HIS A 1 545 ? 1.525 -1.388 0.890 1.00 93.38 545 HIS A CA 1
ATOM 4029 C C . HIS A 1 545 ? 1.955 -1.244 2.358 1.00 93.38 545 HIS A C 1
ATOM 4031 O O . HIS A 1 545 ? 1.829 -2.200 3.123 1.00 93.38 545 HIS A O 1
ATOM 4037 N N . ALA A 1 546 ? 2.388 -0.048 2.769 1.00 92.94 546 ALA A N 1
ATOM 4038 C CA . ALA A 1 546 ? 2.768 0.239 4.151 1.00 92.94 546 ALA A CA 1
ATOM 4039 C C . ALA A 1 546 ? 1.568 0.131 5.110 1.00 92.94 546 ALA A C 1
ATOM 4041 O O . ALA A 1 546 ? 1.671 -0.493 6.165 1.00 92.94 546 ALA A O 1
ATOM 4042 N N . GLN A 1 547 ? 0.407 0.672 4.721 1.00 92.56 547 GLN A N 1
ATOM 4043 C CA . GLN A 1 547 ? -0.849 0.543 5.471 1.00 92.56 547 GLN A CA 1
ATOM 4044 C C . GLN A 1 547 ? -1.215 -0.926 5.698 1.00 92.56 547 GLN A C 1
ATOM 4046 O O . GLN A 1 547 ? -1.494 -1.340 6.825 1.00 92.56 547 GLN A O 1
ATOM 4051 N N . MET A 1 548 ? -1.172 -1.734 4.636 1.00 92.44 548 MET A N 1
ATOM 4052 C CA . MET A 1 548 ? -1.512 -3.148 4.722 1.00 92.44 548 MET A CA 1
ATOM 4053 C C . MET A 1 548 ? -0.494 -3.924 5.560 1.00 92.44 548 MET A C 1
ATOM 4055 O O . MET A 1 548 ? -0.886 -4.803 6.322 1.00 92.44 548 MET A O 1
ATOM 4059 N N . GLU A 1 549 ? 0.799 -3.594 5.503 1.00 91.31 549 GLU A N 1
ATOM 4060 C CA . GLU A 1 549 ? 1.797 -4.200 6.391 1.00 91.31 549 GLU A CA 1
ATOM 4061 C C . GLU A 1 549 ? 1.493 -3.926 7.869 1.00 91.31 549 GLU A C 1
ATOM 4063 O O . GLU A 1 549 ? 1.552 -4.848 8.694 1.00 91.31 549 GLU A O 1
ATOM 4068 N N . VAL A 1 550 ? 1.113 -2.692 8.210 1.00 91.25 550 VAL A N 1
ATOM 4069 C CA . VAL A 1 550 ? 0.763 -2.352 9.591 1.00 91.25 550 VAL A CA 1
ATOM 4070 C C . VAL A 1 550 ? -0.484 -3.117 10.041 1.00 91.25 550 VAL A C 1
ATOM 4072 O O . VAL A 1 550 ? -0.443 -3.806 11.062 1.00 91.25 550 VAL A O 1
ATOM 4075 N N . LEU A 1 551 ? -1.553 -3.078 9.242 1.00 90.44 551 LEU A N 1
ATOM 4076 C CA . LEU A 1 551 ? -2.842 -3.715 9.544 1.00 90.44 551 LEU A CA 1
ATOM 4077 C C . LEU A 1 551 ? -2.783 -5.248 9.608 1.00 90.44 551 LEU A C 1
ATOM 4079 O O . LEU A 1 551 ? -3.607 -5.878 10.274 1.00 90.44 551 LEU A O 1
ATOM 4083 N N . THR A 1 552 ? -1.837 -5.865 8.898 1.00 91.06 552 THR A N 1
ATOM 4084 C CA . THR A 1 552 ? -1.786 -7.328 8.744 1.00 91.06 552 THR A CA 1
ATOM 4085 C C . THR A 1 552 ? -0.688 -7.995 9.555 1.00 91.06 552 THR A C 1
ATOM 4087 O O . THR A 1 552 ? -0.784 -9.190 9.829 1.00 91.06 552 THR A O 1
ATOM 4090 N N . LYS A 1 553 ? 0.351 -7.255 9.952 1.00 90.62 553 LYS A N 1
ATOM 4091 C CA . LYS A 1 553 ? 1.481 -7.810 10.706 1.00 90.62 553 LYS A CA 1
ATOM 4092 C C . LYS A 1 553 ? 1.747 -7.052 11.993 1.00 90.62 553 LYS A C 1
ATOM 4094 O O . LYS A 1 553 ? 1.809 -7.670 13.050 1.00 90.62 553 LYS A O 1
ATOM 4099 N N . LYS A 1 554 ? 1.937 -5.735 11.903 1.00 89.31 554 LYS A N 1
ATOM 4100 C CA . LYS A 1 554 ? 2.475 -4.931 13.011 1.00 89.31 554 LYS A CA 1
ATOM 4101 C C . LYS A 1 554 ? 1.472 -4.778 14.151 1.00 89.31 554 LYS A C 1
ATOM 4103 O O . LYS A 1 554 ? 1.842 -4.941 15.307 1.00 89.31 554 LYS A O 1
ATOM 4108 N N . LEU A 1 555 ? 0.194 -4.598 13.832 1.00 87.56 555 LEU A N 1
ATOM 4109 C CA . LEU A 1 555 ? -0.860 -4.416 14.830 1.00 87.56 555 LEU A CA 1
ATOM 4110 C C . LEU A 1 555 ? -1.022 -5.625 15.778 1.00 87.56 555 LEU A C 1
ATOM 4112 O O . LEU A 1 555 ? -1.288 -5.460 16.963 1.00 87.56 555 LEU A O 1
ATOM 4116 N N . TYR A 1 556 ? -0.773 -6.848 15.295 1.00 87.31 556 TYR A N 1
ATOM 4117 C CA . TYR A 1 556 ? -0.854 -8.076 16.108 1.00 87.31 556 TYR A CA 1
ATOM 4118 C C . TYR A 1 556 ? 0.382 -8.346 16.967 1.00 87.31 556 TYR A C 1
ATOM 4120 O O . TYR A 1 556 ? 0.390 -9.293 17.758 1.00 87.31 556 TYR A O 1
ATOM 4128 N N . GLN A 1 557 ? 1.447 -7.565 16.781 1.00 89.56 557 GLN A N 1
ATOM 4129 C CA . GLN A 1 557 ? 2.663 -7.660 17.587 1.00 89.56 557 GLN A CA 1
ATOM 4130 C C . GLN A 1 557 ? 2.550 -6.831 18.871 1.00 89.56 557 GLN A C 1
ATOM 4132 O O . GLN A 1 557 ? 3.307 -7.074 19.809 1.00 89.56 557 GLN A O 1
ATOM 4137 N N . ASN A 1 558 ? 1.590 -5.904 18.943 1.00 86.44 558 ASN A N 1
ATOM 4138 C CA . ASN A 1 558 ? 1.350 -5.105 20.135 1.00 86.44 558 ASN A CA 1
ATOM 4139 C C . ASN A 1 558 ? 0.740 -5.984 21.253 1.00 86.44 558 ASN A C 1
ATOM 4141 O O . ASN A 1 558 ? -0.299 -6.614 21.034 1.00 86.44 558 ASN A O 1
ATOM 4145 N N . PRO A 1 559 ? 1.332 -6.046 22.463 1.00 85.31 559 PRO A N 1
ATOM 4146 C CA . PRO A 1 559 ? 0.765 -6.808 23.577 1.00 85.31 559 PRO A CA 1
ATOM 4147 C C . PRO A 1 559 ? -0.634 -6.326 23.994 1.00 85.31 559 PRO A C 1
ATOM 4149 O O . PRO A 1 559 ? -1.436 -7.143 24.452 1.00 85.31 559 PRO A O 1
ATOM 4152 N N . VAL A 1 560 ? -0.952 -5.040 23.793 1.00 85.00 560 VAL A N 1
ATOM 4153 C CA . VAL A 1 560 ? -2.276 -4.459 24.081 1.00 85.00 560 VAL A CA 1
ATOM 4154 C C . VAL A 1 560 ? -3.368 -5.139 23.254 1.00 85.00 560 VAL A C 1
ATOM 4156 O O . VAL A 1 560 ? -4.467 -5.383 23.748 1.00 85.00 560 VAL A O 1
ATOM 4159 N N . PHE A 1 561 ? -3.055 -5.575 22.031 1.00 85.81 561 PHE A N 1
ATOM 4160 C CA . PHE A 1 561 ? -4.013 -6.306 21.207 1.00 85.81 561 PHE A CA 1
ATOM 4161 C C . PHE A 1 561 ? -4.543 -7.560 21.921 1.00 85.81 561 PHE A C 1
ATOM 4163 O O . PHE A 1 561 ? -5.745 -7.836 21.874 1.00 85.81 561 PHE A O 1
ATOM 4170 N N . TYR A 1 562 ? -3.671 -8.302 22.616 1.00 84.81 562 TYR A N 1
ATOM 4171 C CA . TYR A 1 562 ? -4.047 -9.529 23.320 1.00 84.81 562 TYR A CA 1
ATOM 4172 C C . TYR A 1 562 ? -4.791 -9.261 24.622 1.00 84.81 562 TYR A C 1
ATOM 4174 O O . TYR A 1 562 ? -5.686 -10.031 24.959 1.00 84.81 562 TYR A O 1
ATOM 4182 N N . THR A 1 563 ? -4.465 -8.190 25.350 1.00 84.56 563 THR A N 1
ATOM 4183 C CA . THR A 1 563 ? -5.191 -7.844 26.582 1.00 84.56 563 THR A CA 1
ATOM 4184 C C . THR A 1 563 ? -6.634 -7.460 26.271 1.00 84.56 563 THR A C 1
ATOM 4186 O O . THR A 1 563 ? -7.553 -7.902 26.957 1.00 84.56 563 THR A O 1
ATOM 4189 N N . GLU A 1 564 ? -6.865 -6.752 25.167 1.00 83.81 564 GLU A N 1
ATOM 4190 C CA . GLU A 1 564 ? -8.209 -6.396 24.716 1.00 83.81 564 GLU A CA 1
ATOM 4191 C C . GLU A 1 564 ? -9.045 -7.587 24.224 1.00 83.81 564 GLU A C 1
ATOM 4193 O O . GLU A 1 564 ? -10.273 -7.498 24.171 1.00 83.81 564 GLU A O 1
ATOM 4198 N N . LEU A 1 565 ? -8.421 -8.712 23.852 1.00 83.06 565 LEU A N 1
ATOM 4199 C CA . LEU A 1 565 ? -9.164 -9.939 23.533 1.00 83.06 565 LEU A CA 1
ATOM 4200 C C . LEU A 1 565 ? -9.822 -10.561 24.775 1.00 83.06 565 LEU A C 1
ATOM 4202 O O . LEU A 1 565 ? -10.748 -11.357 24.626 1.00 83.06 565 LEU A O 1
ATOM 4206 N N . TYR A 1 566 ? -9.387 -10.185 25.981 1.00 81.88 566 TYR A N 1
ATOM 4207 C CA . TYR A 1 566 ? -9.978 -10.645 27.238 1.00 81.88 566 TYR A CA 1
ATOM 4208 C C . TYR A 1 566 ? -11.107 -9.741 27.765 1.00 81.88 566 TYR A C 1
ATOM 4210 O O . TYR A 1 566 ? -11.743 -10.115 28.746 1.00 81.88 566 TYR A O 1
ATOM 4218 N N . ASP A 1 567 ? -11.383 -8.586 27.141 1.00 80.62 567 ASP A N 1
ATOM 4219 C CA . ASP A 1 567 ? -12.356 -7.604 27.654 1.00 80.62 567 ASP A CA 1
ATOM 4220 C C . ASP A 1 567 ? -13.818 -8.065 27.484 1.00 80.62 567 ASP A C 1
ATOM 4222 O O . ASP A 1 567 ? -14.492 -8.432 28.450 1.00 80.62 567 ASP A O 1
ATOM 4226 N N . LYS A 1 568 ? -14.335 -8.070 26.245 1.00 84.19 568 LYS A N 1
ATOM 4227 C CA . LYS A 1 568 ? -15.745 -8.397 25.959 1.00 84.19 568 LYS A CA 1
ATOM 4228 C C . LYS A 1 568 ? -15.876 -9.387 24.805 1.00 84.19 568 LYS A C 1
ATOM 4230 O O . LYS A 1 568 ? -15.303 -9.154 23.736 1.00 84.19 568 LYS A O 1
ATOM 4235 N N . PRO A 1 569 ? -16.722 -10.428 24.931 1.00 86.56 569 PRO A N 1
ATOM 4236 C CA . PRO A 1 569 ? -16.919 -11.410 23.865 1.00 86.56 569 PRO A CA 1
ATOM 4237 C C . PRO A 1 569 ? -17.506 -10.783 22.591 1.00 86.56 569 PRO A C 1
ATOM 4239 O O . PRO A 1 569 ? -17.196 -11.225 21.484 1.00 86.56 569 PRO A O 1
ATOM 4242 N N . VAL A 1 570 ? -18.318 -9.728 22.719 1.00 86.62 570 VAL A N 1
ATOM 4243 C CA . VAL A 1 570 ? -18.868 -8.984 21.574 1.00 86.62 570 VAL A CA 1
ATOM 4244 C C . VAL A 1 570 ? -17.761 -8.255 20.805 1.00 86.62 570 VAL A C 1
ATOM 4246 O O . VAL A 1 570 ? -17.726 -8.329 19.576 1.00 86.62 570 VAL A O 1
ATOM 4249 N N . ASN A 1 571 ? -16.806 -7.629 21.499 1.00 85.94 571 ASN A N 1
ATOM 4250 C CA . ASN A 1 571 ? -15.671 -6.952 20.863 1.00 85.94 571 ASN A CA 1
ATOM 4251 C C . ASN A 1 571 ? -14.749 -7.939 20.143 1.00 85.94 571 ASN A C 1
ATOM 4253 O O . ASN A 1 571 ? -14.325 -7.663 19.023 1.00 85.94 571 ASN A O 1
ATOM 4257 N N . VAL A 1 572 ? -14.526 -9.128 20.710 1.00 89.00 572 VAL A N 1
ATOM 4258 C CA . VAL A 1 572 ? -13.787 -10.206 20.029 1.00 89.00 572 VAL A CA 1
ATOM 4259 C C . VAL A 1 572 ? -14.479 -10.608 18.725 1.00 89.00 572 VAL A C 1
ATOM 4261 O O . VAL A 1 572 ? -13.813 -10.762 17.701 1.00 89.00 572 VAL A O 1
ATOM 4264 N N . ARG A 1 573 ? -15.816 -10.719 18.712 1.00 89.69 573 ARG A N 1
ATOM 4265 C CA . ARG A 1 573 ? -16.566 -10.995 17.473 1.00 89.69 573 ARG A CA 1
ATOM 4266 C C . ARG A 1 573 ? -16.424 -9.864 16.455 1.00 89.69 573 ARG A C 1
ATOM 4268 O O . ARG A 1 573 ? -16.201 -10.156 15.283 1.00 89.69 573 ARG A O 1
ATOM 4275 N N . ARG A 1 574 ? -16.513 -8.598 16.883 1.00 88.38 574 ARG A N 1
ATOM 4276 C CA . ARG A 1 574 ? -16.335 -7.423 16.006 1.00 88.38 574 ARG A CA 1
ATOM 4277 C C . ARG A 1 574 ? -14.938 -7.400 15.389 1.00 88.38 574 ARG A C 1
ATOM 4279 O O . ARG A 1 574 ? -14.825 -7.344 14.169 1.00 88.38 574 ARG A O 1
ATOM 4286 N N . LYS A 1 575 ? -13.893 -7.572 16.205 1.00 89.38 575 LYS A N 1
ATOM 4287 C CA . LYS A 1 575 ? -12.512 -7.739 15.730 1.00 89.38 575 LYS A CA 1
ATOM 4288 C C . LYS A 1 575 ? -12.411 -8.901 14.746 1.00 89.38 575 LYS A C 1
ATOM 4290 O O . LYS A 1 575 ? -11.870 -8.725 13.668 1.00 89.38 575 LYS A O 1
ATOM 4295 N N . GLY A 1 576 ? -13.009 -10.053 15.051 1.00 90.44 576 GLY A N 1
ATOM 4296 C CA . GLY A 1 576 ? -13.039 -11.207 14.150 1.00 90.44 576 GLY A CA 1
ATOM 4297 C C . GLY A 1 576 ? -13.642 -10.910 12.770 1.00 90.44 576 GLY A C 1
ATOM 4298 O O . GLY A 1 576 ? -13.142 -11.418 11.768 1.00 90.44 576 GLY A O 1
ATOM 4299 N N . VAL A 1 577 ? -14.677 -10.068 12.687 1.00 92.19 577 VAL A N 1
ATOM 4300 C CA . VAL A 1 577 ? -15.235 -9.604 11.403 1.00 92.19 577 VAL A CA 1
ATOM 4301 C C . VAL A 1 577 ? -14.259 -8.671 10.687 1.00 92.19 577 VAL A C 1
ATOM 4303 O O . VAL A 1 577 ? -14.015 -8.860 9.497 1.00 92.19 577 VAL A O 1
ATOM 4306 N N . THR A 1 578 ? -13.644 -7.728 11.402 1.00 90.62 578 THR A N 1
ATOM 4307 C CA . THR A 1 578 ? -12.618 -6.836 10.842 1.00 90.62 578 THR A CA 1
ATOM 4308 C C . THR A 1 578 ? -11.424 -7.616 10.284 1.00 90.62 578 THR A C 1
ATOM 4310 O O . THR A 1 578 ? -10.987 -7.352 9.167 1.00 90.62 578 THR A O 1
ATOM 4313 N N . LEU A 1 579 ? -10.951 -8.644 10.996 1.00 90.94 579 LEU A N 1
ATOM 4314 C CA . LEU A 1 579 ? -9.881 -9.532 10.529 1.00 90.94 579 LEU A CA 1
ATOM 4315 C C . LEU A 1 579 ? -10.260 -10.262 9.244 1.00 90.94 579 LEU A C 1
ATOM 4317 O O . LEU A 1 579 ? -9.445 -10.366 8.333 1.00 90.94 579 LEU A O 1
ATOM 4321 N N . ARG A 1 580 ? -11.501 -10.749 9.142 1.00 93.81 580 ARG A N 1
ATOM 4322 C CA . ARG A 1 580 ? -11.998 -11.379 7.910 1.00 93.81 580 ARG A CA 1
ATOM 4323 C C . ARG A 1 580 ? -12.057 -10.390 6.751 1.00 93.81 580 ARG A C 1
ATOM 4325 O O . ARG A 1 580 ? -11.741 -10.776 5.633 1.00 93.81 580 ARG A O 1
ATOM 4332 N N . ALA A 1 581 ? -12.432 -9.138 7.010 1.00 92.38 581 ALA A N 1
ATOM 4333 C CA . ALA A 1 581 ? -12.445 -8.097 5.988 1.00 92.38 581 ALA A CA 1
ATOM 4334 C C . ALA A 1 581 ? -11.028 -7.790 5.476 1.00 92.38 581 ALA A C 1
ATOM 4336 O O . ALA A 1 581 ? -10.818 -7.760 4.266 1.00 92.38 581 ALA A O 1
ATOM 4337 N N . ILE A 1 582 ? -10.051 -7.645 6.378 1.00 91.94 582 ILE A N 1
ATOM 4338 C CA . ILE A 1 582 ? -8.637 -7.457 6.015 1.00 91.94 582 ILE A CA 1
ATOM 4339 C C . ILE A 1 582 ? -8.114 -8.672 5.239 1.00 91.94 582 ILE A C 1
ATOM 4341 O O . ILE A 1 582 ? -7.469 -8.508 4.208 1.00 91.94 582 ILE A O 1
ATOM 4345 N N . ASN A 1 583 ? -8.438 -9.889 5.681 1.00 93.56 583 ASN A N 1
ATOM 4346 C CA . ASN A 1 583 ? -8.022 -11.112 4.996 1.00 93.56 583 ASN A CA 1
ATOM 4347 C C . ASN A 1 583 ? -8.600 -11.185 3.572 1.00 93.56 583 ASN A C 1
ATOM 4349 O O . ASN A 1 583 ? -7.878 -11.464 2.628 1.00 93.56 583 ASN A O 1
ATOM 4353 N N . LEU A 1 584 ? -9.864 -10.796 3.378 1.00 95.00 584 LEU A N 1
ATOM 4354 C CA . LEU A 1 584 ? -10.466 -10.714 2.045 1.00 95.00 584 LEU A CA 1
ATOM 4355 C C . LEU A 1 584 ? -9.770 -9.677 1.140 1.00 95.00 584 LEU A C 1
ATOM 4357 O O . LEU A 1 584 ? -9.657 -9.887 -0.069 1.00 95.00 584 LEU A O 1
ATOM 4361 N N . MET A 1 585 ? -9.275 -8.570 1.703 1.00 91.94 585 MET A N 1
ATOM 4362 C CA . MET A 1 585 ? -8.442 -7.615 0.959 1.00 91.94 585 MET A CA 1
ATOM 4363 C C . MET A 1 585 ? -7.091 -8.234 0.572 1.00 91.94 585 MET A C 1
ATOM 4365 O O . MET A 1 585 ? -6.679 -8.114 -0.581 1.00 91.94 585 MET A O 1
ATOM 4369 N N . GLN A 1 586 ? -6.437 -8.950 1.491 1.00 93.00 586 GLN A N 1
ATOM 4370 C CA . GLN A 1 586 ? -5.191 -9.665 1.201 1.00 93.00 586 GLN A CA 1
ATOM 4371 C C . GLN A 1 586 ? -5.384 -10.764 0.151 1.00 93.00 586 GLN A C 1
ATOM 4373 O O . GLN A 1 586 ? -4.573 -10.871 -0.763 1.00 93.00 586 GLN A O 1
ATOM 4378 N N . ASP A 1 587 ? -6.465 -11.540 0.232 1.00 96.25 587 ASP A N 1
ATOM 4379 C CA . ASP A 1 587 ? -6.800 -12.588 -0.734 1.00 96.25 587 ASP A CA 1
ATOM 4380 C C . ASP A 1 587 ? -6.985 -12.008 -2.139 1.00 96.25 587 ASP A C 1
ATOM 4382 O O . ASP A 1 587 ? -6.487 -12.568 -3.118 1.00 96.25 587 ASP A O 1
ATOM 4386 N N . ARG A 1 588 ? -7.637 -10.843 -2.253 1.00 94.25 588 ARG A N 1
ATOM 4387 C CA . ARG A 1 588 ? -7.732 -10.109 -3.522 1.00 94.25 588 ARG A CA 1
ATOM 4388 C C . ARG A 1 588 ? -6.346 -9.728 -4.052 1.00 94.25 588 ARG A C 1
ATOM 4390 O O . ARG A 1 588 ? -6.094 -9.869 -5.250 1.00 94.25 588 ARG A O 1
ATOM 4397 N N . ASP A 1 589 ? -5.453 -9.240 -3.198 1.00 93.25 589 ASP A N 1
ATOM 4398 C CA . ASP A 1 589 ? -4.102 -8.843 -3.608 1.00 93.25 589 ASP A CA 1
ATOM 4399 C C . ASP A 1 589 ? -3.237 -10.047 -4.004 1.00 93.25 589 ASP A C 1
ATOM 4401 O O . ASP A 1 589 ? -2.519 -9.989 -5.009 1.00 93.25 589 ASP A O 1
ATOM 4405 N N . ILE A 1 590 ? -3.358 -11.161 -3.277 1.00 95.31 590 ILE A N 1
ATOM 4406 C CA . ILE A 1 590 ? -2.739 -12.448 -3.613 1.00 95.31 590 ILE A CA 1
ATOM 4407 C C . ILE A 1 590 ? -3.258 -12.926 -4.966 1.00 95.31 590 ILE A C 1
ATOM 4409 O O . ILE A 1 590 ? -2.453 -13.252 -5.834 1.00 95.31 590 ILE A O 1
ATOM 4413 N N . TYR A 1 591 ? -4.571 -12.896 -5.193 1.00 96.69 591 TYR A N 1
ATOM 4414 C CA . TYR A 1 591 ? -5.174 -13.262 -6.472 1.00 96.69 591 TYR A CA 1
ATOM 4415 C C . TYR A 1 591 ? -4.619 -12.418 -7.631 1.00 96.69 591 TYR A C 1
ATOM 4417 O O . TYR A 1 591 ? -4.165 -12.960 -8.638 1.00 96.69 591 TYR A O 1
ATOM 4425 N N . ASN A 1 592 ? -4.545 -11.094 -7.467 1.00 93.44 592 ASN A N 1
ATOM 4426 C CA . ASN A 1 592 ? -3.951 -10.206 -8.473 1.00 93.44 592 ASN A CA 1
ATOM 4427 C C . ASN A 1 592 ? -2.448 -10.466 -8.684 1.00 93.44 592 ASN A C 1
ATOM 4429 O O . ASN A 1 592 ? -1.913 -10.249 -9.773 1.00 93.44 592 ASN A O 1
ATOM 4433 N N . SER A 1 593 ? -1.728 -10.898 -7.647 1.00 93.94 593 SER A N 1
ATOM 4434 C CA . SER A 1 593 ? -0.328 -11.322 -7.752 1.00 93.94 593 SER A CA 1
ATOM 4435 C C . SER A 1 593 ? -0.179 -12.648 -8.506 1.00 93.94 593 SER A C 1
ATOM 4437 O O . SER A 1 593 ? 0.697 -12.777 -9.364 1.00 93.94 593 SER A O 1
ATOM 4439 N N . LEU A 1 594 ? -1.065 -13.613 -8.248 1.00 96.38 594 LEU A N 1
ATOM 4440 C CA . LEU A 1 594 ? -1.092 -14.906 -8.931 1.00 96.38 594 LEU A CA 1
ATOM 4441 C C . LEU A 1 594 ? -1.396 -14.745 -10.421 1.00 96.38 594 LEU A C 1
ATOM 4443 O O . LEU A 1 594 ? -0.671 -15.311 -11.229 1.00 96.38 594 LEU A O 1
ATOM 4447 N N . LEU A 1 595 ? -2.365 -13.901 -10.794 1.00 95.62 595 LEU A N 1
ATOM 4448 C CA . LEU A 1 595 ? -2.650 -13.593 -12.202 1.00 95.62 595 LEU A CA 1
ATOM 4449 C C . LEU A 1 595 ? -1.435 -13.000 -12.930 1.00 95.62 595 LEU A C 1
ATOM 4451 O O . LEU A 1 595 ? -1.130 -13.371 -14.063 1.00 95.62 595 LEU A O 1
ATOM 4455 N N . ARG A 1 596 ? -0.703 -12.090 -12.276 1.00 94.44 596 ARG A N 1
ATOM 4456 C CA . ARG A 1 596 ? 0.541 -11.533 -12.834 1.00 94.44 596 ARG A CA 1
ATOM 4457 C C . ARG A 1 596 ? 1.627 -12.599 -12.964 1.00 94.44 596 ARG A C 1
ATOM 4459 O O . ARG A 1 596 ? 2.321 -12.644 -13.975 1.00 94.44 596 ARG A O 1
ATOM 4466 N N . SER A 1 597 ? 1.749 -13.471 -11.966 1.00 94.94 597 SER A N 1
ATOM 4467 C CA . SER A 1 597 ? 2.709 -14.578 -11.976 1.00 94.94 597 SER A CA 1
ATOM 4468 C C . SER A 1 597 ? 2.401 -15.578 -13.092 1.00 94.94 597 SER A C 1
ATOM 4470 O O . SER A 1 597 ? 3.311 -15.991 -13.803 1.00 94.94 597 SER A O 1
ATOM 4472 N N . GLU A 1 598 ? 1.128 -15.911 -13.306 1.00 96.25 598 GLU A N 1
ATOM 4473 C CA . GLU A 1 598 ? 0.668 -16.759 -14.408 1.00 96.25 598 GLU A CA 1
ATOM 4474 C C . GLU A 1 598 ? 1.012 -16.142 -15.769 1.00 96.25 598 GLU A C 1
ATOM 4476 O O . GLU A 1 598 ? 1.584 -16.819 -16.622 1.00 96.25 598 GLU A O 1
ATOM 4481 N N . ALA A 1 599 ? 0.757 -14.843 -15.953 1.00 95.00 599 ALA A N 1
ATOM 4482 C CA . ALA A 1 599 ? 1.110 -14.144 -17.186 1.00 95.00 599 ALA A CA 1
ATOM 4483 C C . ALA A 1 599 ? 2.629 -14.151 -17.447 1.00 95.00 599 ALA A C 1
ATOM 4485 O O . ALA A 1 599 ? 3.060 -14.400 -18.573 1.00 95.00 599 ALA A O 1
ATOM 4486 N N . ILE A 1 600 ? 3.454 -13.921 -16.418 1.00 94.25 600 ILE A N 1
ATOM 4487 C CA . ILE A 1 600 ? 4.921 -13.983 -16.541 1.00 94.25 600 ILE A CA 1
ATOM 4488 C C . ILE A 1 600 ? 5.380 -15.404 -16.891 1.00 94.25 600 ILE A C 1
ATOM 4490 O O . ILE A 1 600 ? 6.237 -15.573 -17.761 1.00 94.25 600 ILE A O 1
ATOM 4494 N N . LEU A 1 601 ? 4.819 -16.429 -16.245 1.00 95.31 601 LEU A N 1
ATOM 4495 C CA . LEU A 1 601 ? 5.143 -17.829 -16.529 1.00 95.31 601 LEU A CA 1
ATOM 4496 C C . LEU A 1 601 ? 4.750 -18.227 -17.954 1.00 95.31 601 LEU A C 1
ATOM 4498 O O . LEU A 1 601 ? 5.533 -18.900 -18.620 1.00 95.31 601 LEU A O 1
ATOM 4502 N N . ALA A 1 602 ? 3.596 -17.772 -18.447 1.00 95.75 602 ALA A N 1
ATOM 4503 C CA . ALA A 1 602 ? 3.165 -18.007 -19.823 1.00 95.75 602 ALA A CA 1
ATOM 4504 C C . ALA A 1 602 ? 4.148 -17.397 -20.836 1.00 95.75 602 ALA A C 1
ATOM 4506 O O . ALA A 1 602 ? 4.572 -18.083 -21.764 1.00 95.75 602 ALA A O 1
ATOM 4507 N N . VAL A 1 603 ? 4.583 -16.150 -20.617 1.00 93.88 603 VAL A N 1
ATOM 4508 C CA . VAL A 1 603 ? 5.606 -15.502 -21.460 1.00 93.88 603 VAL A CA 1
ATOM 4509 C C . VAL A 1 603 ? 6.952 -16.223 -21.366 1.00 93.88 603 VAL A C 1
ATOM 4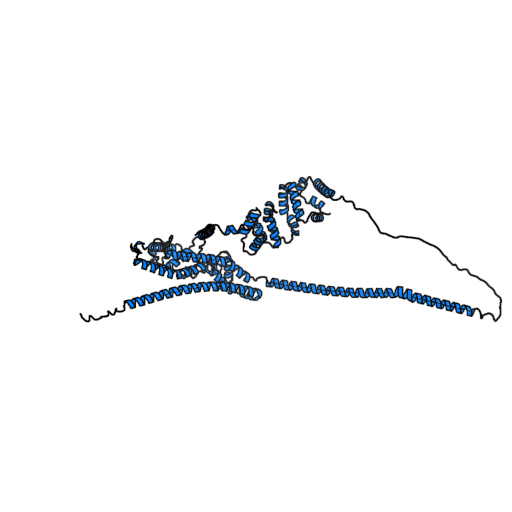511 O O . VAL A 1 603 ? 7.619 -16.421 -22.377 1.00 93.88 603 VAL A O 1
ATOM 4514 N N . THR A 1 604 ? 7.354 -16.653 -20.169 1.00 93.31 604 THR A N 1
ATOM 4515 C CA . THR A 1 604 ? 8.610 -17.395 -19.970 1.00 93.31 604 THR A CA 1
ATOM 4516 C C . THR A 1 604 ? 8.586 -18.719 -20.735 1.00 93.31 604 THR A C 1
ATOM 4518 O O . THR A 1 604 ? 9.535 -19.048 -21.446 1.00 93.31 604 THR A O 1
ATOM 4521 N N . LEU A 1 605 ? 7.473 -19.452 -20.656 1.00 95.38 605 LEU A N 1
ATOM 4522 C CA . LEU A 1 605 ? 7.274 -20.684 -21.411 1.00 95.38 605 LEU A CA 1
ATOM 4523 C C . LEU A 1 605 ? 7.310 -20.430 -22.922 1.00 95.38 605 LEU A C 1
ATOM 4525 O O . LEU A 1 605 ? 7.964 -21.175 -23.645 1.00 95.38 605 LEU A O 1
ATOM 4529 N N . GLU A 1 606 ? 6.653 -19.371 -23.399 1.00 92.94 606 GLU A N 1
ATOM 4530 C CA . GLU A 1 606 ? 6.685 -18.976 -24.809 1.00 92.94 606 GLU A CA 1
ATOM 4531 C C . GLU A 1 606 ? 8.120 -18.704 -25.283 1.00 92.94 606 GLU A C 1
ATOM 4533 O O . GLU A 1 606 ? 8.513 -19.201 -26.334 1.00 92.94 606 GLU A O 1
ATOM 4538 N N . THR A 1 607 ? 8.928 -17.979 -24.500 1.00 91.81 607 THR A N 1
ATOM 4539 C CA . THR A 1 607 ? 10.336 -17.723 -24.857 1.00 91.81 607 THR A CA 1
ATOM 4540 C C . THR A 1 607 ? 11.169 -19.003 -24.920 1.00 91.81 607 THR A C 1
ATOM 4542 O O . THR A 1 607 ? 11.947 -19.178 -25.850 1.00 91.81 607 THR A O 1
ATOM 4545 N N . MET A 1 608 ? 10.954 -19.947 -23.998 1.00 93.31 608 MET A N 1
ATOM 4546 C CA . MET A 1 608 ? 11.647 -21.241 -24.029 1.00 93.31 608 MET A CA 1
ATOM 4547 C C . MET A 1 608 ? 11.216 -22.105 -25.224 1.00 93.31 608 MET A C 1
ATOM 4549 O O . MET A 1 608 ? 12.026 -22.840 -25.788 1.00 93.31 608 MET A O 1
ATOM 4553 N N . LEU A 1 609 ? 9.940 -22.036 -25.619 1.00 94.69 609 LEU A N 1
ATOM 4554 C CA . LEU A 1 609 ? 9.428 -22.753 -26.788 1.00 94.69 609 LEU A CA 1
ATOM 4555 C C . LEU A 1 609 ? 9.969 -22.180 -28.101 1.00 94.69 609 LEU A C 1
ATOM 4557 O O . LEU A 1 609 ? 10.232 -22.952 -29.022 1.00 94.69 609 LEU A O 1
ATOM 4561 N N . GLU A 1 610 ? 10.148 -20.862 -28.193 1.00 90.88 610 GLU A N 1
ATOM 4562 C CA . GLU A 1 610 ? 10.782 -20.222 -29.352 1.00 90.88 610 GLU A CA 1
ATOM 4563 C C . GLU A 1 610 ? 12.224 -20.702 -29.547 1.00 90.88 610 GLU A C 1
ATOM 4565 O O . GLU A 1 610 ? 12.580 -21.090 -30.661 1.00 90.88 610 GLU A O 1
ATOM 4570 N N . ASP A 1 611 ? 13.009 -20.776 -28.469 1.00 91.12 611 ASP A N 1
ATOM 4571 C CA . ASP A 1 611 ? 14.390 -21.273 -28.515 1.00 91.12 611 ASP A CA 1
ATOM 4572 C C . ASP A 1 611 ? 14.455 -22.728 -29.023 1.00 91.12 611 ASP A C 1
ATOM 4574 O O . ASP A 1 611 ? 15.280 -23.082 -29.875 1.00 91.12 611 ASP A O 1
ATOM 4578 N N . GLU A 1 612 ? 13.556 -23.597 -28.545 1.00 92.56 612 GLU A N 1
ATOM 4579 C CA . GLU A 1 612 ? 13.481 -24.982 -29.026 1.00 92.56 612 GLU A CA 1
ATOM 4580 C C . GLU A 1 612 ? 12.982 -25.070 -30.473 1.00 92.56 612 GLU A C 1
ATOM 4582 O O . GLU A 1 612 ? 13.474 -25.897 -31.248 1.00 92.56 612 GLU A O 1
ATOM 4587 N N . HIS A 1 613 ? 12.046 -24.210 -30.880 1.00 92.44 613 HIS A N 1
ATOM 4588 C CA . HIS A 1 613 ? 11.579 -24.147 -32.261 1.00 92.44 613 HIS A CA 1
ATOM 4589 C C . HIS A 1 613 ? 12.716 -23.770 -33.219 1.00 92.44 613 HIS A C 1
ATOM 4591 O O . HIS A 1 613 ? 12.925 -24.450 -34.229 1.00 92.44 613 HIS A O 1
ATOM 4597 N N . GLU A 1 614 ? 13.508 -22.753 -32.876 1.00 90.81 614 GLU A N 1
ATOM 4598 C CA . GLU A 1 614 ? 14.671 -22.329 -33.658 1.00 90.81 614 GLU A CA 1
ATOM 4599 C C . GLU A 1 614 ? 15.733 -23.436 -33.734 1.00 90.81 614 GLU A C 1
ATOM 4601 O O . GLU A 1 614 ? 16.274 -23.735 -34.808 1.00 90.81 614 GLU A O 1
ATOM 4606 N N . ARG A 1 615 ? 15.976 -24.131 -32.619 1.00 92.56 615 ARG A N 1
ATOM 4607 C CA . ARG A 1 615 ? 16.878 -25.287 -32.561 1.00 92.56 615 ARG A CA 1
ATOM 4608 C C . ARG A 1 615 ? 16.410 -26.437 -33.455 1.00 92.56 615 ARG A C 1
ATOM 4610 O O . ARG A 1 615 ? 17.241 -27.058 -34.126 1.00 92.56 615 ARG A O 1
ATOM 4617 N N . VAL A 1 616 ? 15.113 -26.744 -33.487 1.00 92.25 616 VAL A N 1
ATOM 4618 C CA . VAL A 1 616 ? 14.547 -27.791 -34.356 1.00 92.25 616 VAL A CA 1
ATOM 4619 C C . VAL A 1 616 ? 14.625 -27.388 -35.826 1.00 92.25 616 VAL A C 1
ATOM 4621 O O . VAL A 1 616 ? 15.076 -28.199 -36.635 1.00 92.25 616 VAL A O 1
ATOM 4624 N N . ILE A 1 617 ? 14.269 -26.149 -36.176 1.00 91.44 617 ILE A N 1
ATOM 4625 C CA . ILE A 1 617 ? 14.393 -25.632 -37.549 1.00 91.44 617 ILE A CA 1
ATOM 4626 C C . ILE A 1 617 ? 15.844 -25.711 -38.022 1.00 91.44 617 ILE A C 1
ATOM 4628 O O . ILE A 1 617 ? 16.114 -26.200 -39.117 1.00 91.44 617 ILE A O 1
ATOM 4632 N N . THR A 1 618 ? 16.791 -25.292 -37.182 1.00 91.44 618 THR A N 1
ATOM 4633 C CA . THR A 1 618 ? 18.220 -25.336 -37.513 1.00 91.44 618 THR A CA 1
ATOM 4634 C C . THR A 1 618 ? 18.686 -26.768 -37.762 1.00 91.44 618 THR A C 1
ATOM 4636 O O . THR A 1 618 ? 19.414 -27.026 -38.718 1.00 91.44 618 THR A O 1
ATOM 4639 N N . LYS A 1 619 ? 18.232 -27.734 -36.951 1.00 91.19 619 LYS A N 1
ATOM 4640 C CA . LYS A 1 619 ? 18.507 -29.158 -37.196 1.00 91.19 619 LYS A CA 1
ATOM 4641 C C . LYS A 1 619 ? 17.887 -29.648 -38.499 1.00 91.19 619 LYS A C 1
ATOM 4643 O O . LYS A 1 619 ? 18.564 -30.363 -39.224 1.00 91.19 619 LYS A O 1
ATOM 4648 N N . LEU A 1 620 ? 16.645 -29.263 -38.798 1.00 89.62 620 LEU A N 1
ATOM 4649 C CA . LEU A 1 620 ? 15.941 -29.668 -40.015 1.00 89.62 620 LEU A CA 1
ATOM 4650 C C . LEU A 1 620 ? 16.645 -29.142 -41.273 1.00 89.62 620 LEU A C 1
ATOM 4652 O O . LEU A 1 620 ? 16.847 -29.895 -42.218 1.00 89.62 620 LEU A O 1
ATOM 4656 N N . ASN A 1 621 ? 17.087 -27.883 -41.245 1.00 88.50 621 ASN A N 1
ATOM 4657 C CA . ASN A 1 621 ? 17.845 -27.257 -42.331 1.00 88.50 621 ASN A CA 1
ATOM 4658 C C . ASN A 1 621 ? 19.239 -27.879 -42.520 1.00 88.50 621 ASN A C 1
ATOM 4660 O O . ASN A 1 621 ? 19.783 -27.839 -43.619 1.00 88.50 621 ASN A O 1
ATOM 4664 N N . ASN A 1 622 ? 19.806 -28.462 -41.460 1.00 87.31 622 ASN A N 1
ATOM 4665 C CA . ASN A 1 622 ? 21.097 -29.151 -41.488 1.00 87.31 622 ASN A CA 1
ATOM 4666 C C . ASN A 1 622 ? 20.983 -30.654 -41.790 1.00 87.31 622 ASN A C 1
ATOM 4668 O O . ASN A 1 622 ? 22.013 -31.327 -41.880 1.00 87.31 622 ASN A O 1
ATOM 4672 N N . LEU A 1 623 ? 19.771 -31.209 -41.929 1.00 83.88 623 LEU A N 1
ATOM 4673 C CA . LEU A 1 623 ? 19.623 -32.576 -42.417 1.00 83.88 623 LEU A CA 1
ATOM 4674 C C . LEU A 1 623 ? 20.069 -32.602 -43.884 1.00 83.88 623 LEU A C 1
ATOM 4676 O O . LEU A 1 623 ? 19.601 -31.776 -44.671 1.00 83.88 623 LEU A O 1
ATOM 4680 N N . PRO A 1 624 ? 20.969 -33.523 -44.275 1.00 76.19 624 PRO A N 1
ATOM 4681 C CA . PRO A 1 624 ? 21.357 -33.647 -45.667 1.00 76.19 624 PRO A CA 1
ATOM 4682 C C . PRO A 1 624 ? 20.093 -33.921 -46.475 1.00 76.19 624 PRO A C 1
ATOM 4684 O O . PRO A 1 624 ? 19.383 -34.896 -46.212 1.00 76.19 624 PRO A O 1
ATOM 4687 N N . ILE A 1 625 ? 19.809 -33.049 -47.445 1.00 69.06 625 ILE A N 1
ATOM 4688 C CA . ILE A 1 625 ? 18.853 -33.352 -48.501 1.00 69.06 625 ILE A CA 1
ATOM 4689 C C . ILE A 1 625 ? 19.382 -34.642 -49.116 1.00 69.06 625 ILE A C 1
ATOM 4691 O O . ILE A 1 625 ? 20.439 -34.654 -49.747 1.00 69.06 625 ILE A O 1
ATOM 4695 N N . VAL A 1 626 ? 18.705 -35.756 -48.843 1.00 62.91 626 VAL A N 1
ATOM 4696 C CA . VAL A 1 626 ? 18.914 -36.977 -49.605 1.00 62.91 626 VAL A CA 1
ATOM 4697 C C . VAL A 1 626 ? 18.412 -36.612 -50.988 1.00 62.91 626 VAL A C 1
ATOM 4699 O O . VAL A 1 626 ? 17.214 -36.679 -51.255 1.00 62.91 626 VAL A O 1
ATOM 4702 N N . ASP A 1 627 ? 19.323 -36.122 -51.831 1.00 56.12 627 ASP A N 1
ATOM 4703 C CA . ASP A 1 627 ? 19.113 -36.063 -53.263 1.00 56.12 627 ASP A CA 1
ATOM 4704 C C . ASP A 1 627 ? 18.709 -37.478 -53.645 1.00 56.12 627 ASP A C 1
ATOM 4706 O O . ASP A 1 627 ? 19.530 -38.402 -53.674 1.00 56.12 627 ASP A O 1
ATOM 4710 N N . ASN A 1 628 ? 17.410 -37.664 -53.867 1.00 51.06 628 ASN A N 1
ATOM 4711 C CA . ASN A 1 628 ? 16.916 -38.822 -54.564 1.00 51.06 628 ASN A CA 1
ATOM 4712 C C . ASN A 1 628 ? 17.601 -38.769 -55.926 1.00 51.06 628 ASN A C 1
ATOM 4714 O O . ASN A 1 628 ? 17.127 -38.116 -56.855 1.00 51.06 628 ASN A O 1
ATOM 4718 N N . LYS A 1 629 ? 18.726 -39.482 -56.038 1.00 48.62 629 LYS A N 1
ATOM 4719 C CA . LYS A 1 629 ? 19.142 -40.145 -57.264 1.00 48.62 629 LYS A CA 1
ATOM 4720 C C . LYS A 1 629 ? 17.975 -41.042 -57.680 1.00 48.62 629 LYS A C 1
ATOM 4722 O O . LYS A 1 629 ? 18.007 -42.250 -57.496 1.00 48.62 629 LYS A O 1
ATOM 4727 N N . MET A 1 630 ? 16.920 -40.446 -58.230 1.00 52.25 630 MET A N 1
ATOM 4728 C CA . MET A 1 630 ? 16.145 -41.106 -59.260 1.00 52.25 630 MET A CA 1
ATOM 4729 C C . MET A 1 630 ? 17.055 -41.130 -60.477 1.00 52.25 630 MET A C 1
ATOM 4731 O O . MET A 1 630 ? 17.106 -40.202 -61.278 1.00 52.25 630 MET A O 1
ATOM 4735 N N . ASP A 1 631 ? 17.893 -42.161 -60.466 1.00 47.12 631 ASP A N 1
ATOM 4736 C CA . ASP A 1 631 ? 18.299 -42.942 -61.614 1.00 47.12 631 ASP A CA 1
ATOM 4737 C C . ASP A 1 631 ? 17.856 -42.358 -62.957 1.00 47.12 631 ASP A C 1
ATOM 4739 O O . ASP A 1 631 ? 16.722 -42.502 -63.417 1.00 47.12 631 ASP A O 1
ATOM 4743 N N . THR A 1 632 ? 18.833 -41.757 -63.625 1.00 47.47 632 THR A N 1
ATOM 4744 C CA . THR A 1 632 ? 18.923 -41.717 -65.079 1.00 47.47 632 THR A CA 1
ATOM 4745 C C . THR A 1 632 ? 19.015 -43.160 -65.590 1.00 47.47 632 THR A C 1
ATOM 4747 O O . THR A 1 632 ? 20.082 -43.657 -65.935 1.00 47.47 632 THR A O 1
ATOM 4750 N N . VAL A 1 633 ? 17.881 -43.860 -65.625 1.00 52.75 633 VAL A N 1
ATOM 4751 C CA . VAL A 1 633 ? 17.709 -45.081 -66.416 1.00 52.75 633 VAL A CA 1
ATOM 4752 C C . VAL A 1 633 ? 17.019 -44.692 -67.722 1.00 52.75 633 VAL A C 1
ATOM 4754 O O . VAL A 1 633 ? 15.824 -44.423 -67.765 1.00 52.75 633 VAL A O 1
ATOM 4757 N N . ALA A 1 634 ? 17.837 -44.692 -68.775 1.00 47.41 634 ALA A N 1
ATOM 4758 C CA . ALA A 1 634 ? 17.499 -44.844 -70.189 1.00 47.41 634 ALA A CA 1
ATOM 4759 C C . ALA A 1 634 ? 16.598 -43.785 -70.860 1.00 47.41 634 ALA A C 1
ATOM 4761 O O . ALA A 1 634 ? 15.373 -43.905 -70.906 1.00 47.41 634 ALA A O 1
ATOM 4762 N N . ARG A 1 635 ? 17.249 -42.875 -71.594 1.00 36.03 635 ARG A N 1
ATOM 4763 C CA . ARG A 1 635 ? 17.053 -42.780 -73.049 1.00 36.03 635 ARG A CA 1
ATOM 4764 C C . ARG A 1 635 ? 18.355 -42.454 -73.757 1.00 36.03 635 ARG A C 1
ATOM 4766 O O . ARG A 1 635 ? 19.077 -41.573 -73.246 1.00 36.03 635 ARG A O 1
#

Foldseek 3Di:
DVVVVVVVVVVVVVVVVPPDDPVVVVLPDPDQLLRLVVCVVVVVDDLLSSLVSLCVQLVEDSVLSSLLVVLQVPACEDPVVVNVVSVCSNVNVQPRLNSVVSSPDSHPRYCHDPVCVVVVCVPPSNVVSVVVVDVVQPPVSVVVVVVVVCVVCVHPVNVVVVPPDDPPVVVLVPDDPVVCVVCVHPVSVVVVVVVVVVVPDDDDDDDDDDDDDDDDDDDDDDDDDDDDDDDDDDDDDDDDDDPPPPPVVVVVVVVVVVVVVVVVVVVCCCPPPVVVVPVVVVVVVVVVVVVVVVVVVVVVVVVVVVVVVVVVVVVVVVVVVVVVCQLVDADPVLVLLVLLCVQLVQLLVQLVLQLVVQLVLLLCLQALPPPHQCVQHQVSVVVVLLVCCLAAADDCPPPVSPCCVSNVPGHPDPLRHCLLAPCCSLPVQELAFADGPDPPDDGDPSNVSLSSNLCVVACVHHDGDDDPCQQAPPVRHGHPVVVVVVVSVVVSVLRSLVSSLSSSSNSQRYFTDQSNQVSLLVLVVLVVDDSVCSCVHQNNGGHSSSSLCCSPPSNVSRPVVVVVCPRDPSNVVSVVVSNVVSVVVVVVVVVVVVVSVVSNVVSVVVVVVVVVVVVVVVVVVPDPPPPPPPDPDDD